Protein AF-0000000070982996 (afdb_homodimer)

Nearest PDB structures (foldseek):
  8acs-assembly2_B  TM=5.763E-01  e=3.035E-21  Janthinobacterium svalbardensis
  8acs-assembly1_C  TM=5.783E-01  e=3.415E-21  Janthinobacterium svalbardensis
  8acs-assembly2_D  TM=6.004E-01  e=2.691E-20  Janthinobacterium svalbardensis
  8odw-assembly1_A  TM=5.016E-01  e=1.392E-16  Gynuella sunshinyii
  4rg4-assembly1_A  TM=4.349E-01  e=8.166E-16  Rhodococcus sp. HI-31

Radius of gyration: 31.21 Å; Cα contacts (8 Å, |Δi|>4): 1354; chains: 2; bounding box: 58×88×67 Å

Secondary structure (DSSP, 8-state):
----PEEEE--SHHHHHHHHHHHHTT--EEEEESSSSTTHIIIIIS-TT-B-SS-GGGSPPTT-PPPTTS-SS-BHHHHHHHHHHHHHHHT---EE--EEEE---S--EE-----TTGGG--SEEEEGGG---GGGGTT-EEEEE--SHHHHHHHHHHHHTT-EEEEE--S---EE-HHHHHHHHHHHTTS-HHHHHHHHHHHHHHHH--GGGGT----SS-HHHHHHHH-PPPEE-SSHHHHHHHTSEEEE--EEEEETTEEEETTS-EEE-SEEEE---EE-SHHHHS-TTSTT-SB-STTEEESS-SS-HHHHHHHHHHHHHHHHHHH-/----PEEEE--SHHHHHHHHHHHHTT--EEEEESSSSTTHIIIIIS-TT-B-SS-GGGSPPTT-PPPTTS-SS-BHHHHHHHHHHHHHHHT---EE--EEEE---S--EE-----TTGGG--SEEEEGGG---GGGGTT-EEEEE--SHHHHHHHHHHHHTT-EEEEE--S---EE-HHHHHHHHHHHTTS-HHHHHHHHHHHHHHHH---GGGT----SS-HHHHHHHH-PPPEE-SSHHHHHHHTSEEEE--EEEEETTEEEETTS-EEE-SEEEE---EE-SHHHHS-TT-TT-SB-STTEEESS-SS-HHHHHHHHHHHHHHHHHHH-

InterPro domains:
  IPR000960 Flavin monooxygenase FMO [PIRSF000332] (5-286)
  IPR020946 Flavin monooxygenase-like [PF00743] (5-92)
  IPR020946 Flavin monooxygenase-like [PF00743] (101-285)
  IPR036188 FAD/NAD(P)-binding domain superfamily [G3DSA:3.50.50.60] (1-96)
  IPR036188 FAD/NAD(P)-binding domain superfamily [G3DSA:3.50.50.60] (97-331)
  IPR036188 FAD/NAD(P)-binding domain superfamily [SSF51905] (5-175)
  IPR036188 FAD/NAD(P)-binding domain superfamily [SSF51905] (137-326)
  IPR050982 Auxin biosynthesis and cation transport [PTHR43539] (98-330)

Solvent-accessible surface area (backbone atoms only — not comparable to full-atom values): 34920 Å² total; per-residue (Å²): 122,84,79,56,38,34,38,32,36,22,39,30,70,27,22,49,24,28,51,43,39,22,48,72,68,70,44,56,66,46,40,35,20,68,48,94,51,65,35,44,60,66,75,67,29,48,39,66,83,42,51,47,77,50,52,45,88,53,56,36,48,68,98,50,78,73,65,83,86,53,56,59,55,32,39,44,70,58,49,54,50,51,50,53,51,49,35,60,74,61,64,63,73,68,43,54,26,53,35,39,33,44,13,67,61,54,78,76,37,81,34,77,81,91,54,55,42,54,87,51,41,75,52,53,73,44,47,46,53,74,42,51,63,24,70,85,37,49,74,29,34,34,36,32,39,27,68,43,53,66,20,46,49,49,45,39,42,25,36,75,41,49,17,50,26,34,35,26,42,80,68,58,50,45,63,36,42,52,64,53,51,54,50,42,58,60,43,50,77,79,42,57,64,69,59,45,24,51,49,52,51,52,51,31,40,68,75,66,45,80,45,55,85,61,69,42,44,66,53,91,66,37,47,61,56,36,26,74,76,69,63,42,72,50,28,64,51,84,59,40,62,61,34,40,73,74,53,58,31,38,63,40,56,45,75,58,37,32,56,42,46,35,38,31,29,68,86,69,51,69,48,71,41,48,30,38,36,35,29,56,57,48,45,60,61,51,75,61,69,51,60,80,79,40,45,94,37,42,66,59,69,88,44,33,30,35,22,40,69,57,74,49,56,50,40,36,7,24,51,26,12,48,51,49,34,53,51,52,58,71,73,103,122,84,78,56,38,32,40,32,36,23,39,31,71,26,23,48,25,29,51,42,39,22,50,72,68,70,44,55,68,47,40,36,20,67,50,94,51,66,36,45,59,66,74,66,29,47,38,66,83,42,52,46,76,50,51,46,87,53,57,36,48,68,98,48,78,72,64,84,85,53,56,58,52,33,39,44,70,59,49,52,51,51,51,53,50,50,35,60,72,61,65,62,70,69,43,52,24,51,36,39,34,44,12,68,60,54,76,75,37,82,36,77,80,91,54,55,42,55,86,50,40,75,50,54,72,42,48,46,52,75,41,53,64,24,69,87,37,49,75,30,33,36,37,30,39,28,70,42,53,66,20,45,50,50,45,39,42,23,36,75,41,48,16,49,26,31,35,26,41,80,67,61,50,43,64,36,40,52,65,53,50,54,49,42,58,60,44,50,77,78,42,57,64,70,58,45,23,51,48,51,52,51,50,32,41,69,74,66,45,78,46,57,87,62,69,42,44,67,54,92,67,36,48,61,55,36,27,73,75,70,63,42,70,51,28,64,52,86,58,41,62,60,34,39,75,72,54,57,32,38,63,39,55,45,75,59,37,32,55,42,46,34,39,33,30,67,87,68,52,70,48,71,41,48,30,39,36,35,28,56,58,49,46,59,61,52,75,62,69,50,59,80,84,43,42,93,43,42,67,59,69,86,44,33,29,36,21,39,71,58,73,49,55,51,40,38,8,25,50,28,11,47,51,49,35,52,52,52,59,72,73,104

pLDDT: mean 92.18, std 9.57, range [34.56, 98.88]

Foldseek 3Di:
DPLDAAEAEAQELVSLLVLLVCLVVVRHYAYEHQAPDGNCCLVPPDDQADWAPAFQVVVDGPPDGQDPPADRIHGSVSVVVVSVVSCVVSVPDHDHDQADEAAPDFFDADDDDDFAAPVQADAAEEELVPDDALLVQAQFAEEEEDDAQSRLVRQVRVLVNHYQAEYEDADAAAEAAPVLVVVLVVVVVPDPPQVSQVVSRVVSCVVLNDCVVLPHHHDPDGQVCCCQVPVGHGHHDPCSSVCSVVNSYHYAYDWRHDHYQWTAGPVGDIDGGNYYYYHPGGHGPCPVPVDPVPLVHQDDPRNYGYAPNNSPPPVRNVVSVVVSVVVVVVVD/DPLDAAEAEAQELVSLLVLLVCLVVVRHYAYEHQAPDGNCCLVPPDDQADWAPAFQVVVDGPPDGQDPPADRIHGSVSVVVVSVVSCVVSVPDHDHDQADEAAPDFFDADDDDDFAAPVQADAAEEELVPDDALLVQAQFAEEEEDDAQSRLVRQVRVLVNHYQAEYEDADAAAEAAPVLVVVLVVVVVPDPPQVSQVVSRVVSCVVLNDCVVLPHHHDPDGQVCCCQVPVGHGHHDPCSSVCSVVNSYHYAYDWRHDHYQWTAGPVGDIDGGNYYYYHPGGHGPCPVPVPPPCLCHQDDPRNYGYAPNNSPPPVRNVVSVVVSVVVVVVVD

Organism: Chenopodium quinoa (NCBI:txid63459)

Sequence (664 aa):
MADSTVIVVGAGPSGLATAACLTHHSIPYILLEREDCFASLWKKKAYDRLHLHLPKEYCELPHMNMPSNYPKYVPKKDFLQYLDNYVDHFGIKPLYKRYLVVASGETCDPYCPEIEGLSSFQGKVVHSTQYKSGKEYEDKSVLVIGAGNSGIEIGLDLANYGAKTSIVVRSPVHILSKGMVSMGLVLLKHLPLKWVDNLLVLVSKIVYGDVTKYGLTRPQEGPFYLKVAFGKYPIIDQGSLQKIKSGEIQILPAIRSIRGNDVLFKDGRSYAFDSIIFATGFKRATNQWLKQSFPNNWKGKNGLYCAGLARRGLYGAAMDAENISNDIKKRNMADSTVIVVGAGPSGLATAACLTHHSIPYILLEREDCFASLWKKKAYDRLHLHLPKEYCELPHMNMPSNYPKYVPKKDFLQYLDNYVDHFGIKPLYKRYLVVASGETCDPYCPEIEGLSSFQGKVVHSTQYKSGKEYEDKSVLVIGAGNSGIEIGLDLANYGAKTSIVVRSPVHILSKGMVSMGLVLLKHLPLKWVDNLLVLVSKIVYGDVTKYGLTRPQEGPFYLKVAFGKYPIIDQGSLQKIKSGEIQILPAIRSIRGNDVLFKDGRSYAFDSIIFATGFKRATNQWLKQSFPNNWKGKNGLYCAGLARRGLYGAAMDAENISNDIKKRN

Structure (mmCIF, N/CA/C/O backbone):
data_AF-0000000070982996-model_v1
#
loop_
_entity.id
_entity.type
_entity.pdbx_description
1 polymer 'Flavin-containing monooxygenase'
#
loop_
_atom_site.group_PDB
_atom_site.id
_atom_site.type_symbol
_atom_site.label_atom_id
_atom_site.label_alt_id
_atom_site.label_comp_id
_atom_site.label_asym_id
_atom_site.label_entity_id
_atom_site.label_seq_id
_atom_site.pdbx_PDB_ins_code
_atom_site.Cartn_x
_atom_site.Cartn_y
_atom_site.Cartn_z
_atom_site.occupancy
_atom_site.B_iso_or_equiv
_atom_site.auth_seq_id
_atom_site.auth_comp_id
_atom_site.auth_asym_id
_atom_site.auth_atom_id
_atom_site.pdbx_PDB_model_num
ATOM 1 N N . MET A 1 1 ? -28.234 4.598 7.719 1 34.72 1 MET A N 1
ATOM 2 C CA . MET A 1 1 ? -27.047 3.758 7.867 1 34.72 1 MET A CA 1
ATOM 3 C C . MET A 1 1 ? -26.031 4.066 6.777 1 34.72 1 MET A C 1
ATOM 5 O O . MET A 1 1 ? -26.359 4.07 5.59 1 34.72 1 MET A O 1
ATOM 9 N N . ALA A 1 2 ? -25.109 4.871 7.004 1 43.62 2 ALA A N 1
ATOM 10 C CA . ALA A 1 2 ? -24.219 5.379 5.957 1 43.62 2 ALA A CA 1
ATOM 11 C C . ALA A 1 2 ? -23.75 4.25 5.047 1 43.62 2 ALA A C 1
ATOM 13 O O . ALA A 1 2 ? -23.312 3.197 5.527 1 43.62 2 ALA A O 1
ATOM 14 N N . ASP A 1 3 ? -24.375 3.926 3.938 1 56.66 3 ASP A N 1
ATOM 15 C CA . ASP A 1 3 ? -24.266 2.863 2.943 1 56.66 3 ASP A CA 1
ATOM 16 C C . ASP A 1 3 ? -22.797 2.574 2.617 1 56.66 3 ASP A C 1
ATOM 18 O O . ASP A 1 3 ? -22.188 3.27 1.802 1 56.66 3 ASP A O 1
ATOM 22 N N . SER A 1 4 ? -22.094 1.987 3.697 1 63.62 4 SER A N 1
ATOM 23 C CA . SER A 1 4 ? -20.656 1.812 3.533 1 63.62 4 SER A CA 1
ATOM 24 C C . SER A 1 4 ? -20.344 0.761 2.473 1 63.62 4 SER A C 1
ATOM 26 O O . SER A 1 4 ? -20.859 -0.354 2.523 1 63.62 4 SER A O 1
ATOM 28 N N . THR A 1 5 ? -20.062 1.19 1.318 1 82.94 5 THR A N 1
ATOM 29 C CA . THR A 1 5 ? -19.625 0.335 0.219 1 82.94 5 THR A CA 1
ATOM 30 C C . THR A 1 5 ? -18.234 -0.229 0.488 1 82.94 5 THR A C 1
ATOM 32 O O . THR A 1 5 ? -17.359 0.475 1.002 1 82.94 5 THR A O 1
ATOM 35 N N . VAL A 1 6 ? -18.156 -1.587 0.452 1 91.56 6 VAL A N 1
ATOM 36 C CA . VAL A 1 6 ? -16.891 -2.27 0.649 1 91.56 6 VAL A CA 1
ATOM 37 C C . VAL A 1 6 ? -16.062 -2.229 -0.642 1 91.56 6 VAL A C 1
ATOM 39 O O . VAL A 1 6 ? -16.609 -2.469 -1.728 1 91.56 6 VAL A O 1
ATOM 42 N N . ILE A 1 7 ? -14.852 -1.786 -0.508 1 91.31 7 ILE A N 1
ATOM 43 C CA . ILE A 1 7 ? -13.953 -1.881 -1.652 1 91.31 7 ILE A CA 1
ATOM 44 C C . ILE A 1 7 ? -13.164 -3.186 -1.58 1 91.31 7 ILE A C 1
ATOM 46 O O . ILE A 1 7 ? -12.5 -3.463 -0.576 1 91.31 7 ILE A O 1
ATOM 50 N N . VAL A 1 8 ? -13.25 -3.98 -2.6 1 94.56 8 VAL A N 1
ATOM 51 C CA . VAL A 1 8 ? -12.484 -5.219 -2.719 1 94.56 8 VAL A CA 1
ATOM 52 C C . VAL A 1 8 ? -11.461 -5.086 -3.844 1 94.56 8 VAL A C 1
ATOM 54 O O . VAL A 1 8 ? -11.812 -4.742 -4.977 1 94.56 8 VAL A O 1
ATOM 57 N N . VAL A 1 9 ? -10.188 -5.352 -3.502 1 91.38 9 VAL A N 1
ATOM 58 C CA . VAL A 1 9 ? -9.133 -5.195 -4.496 1 91.38 9 VAL A CA 1
ATOM 59 C C . VAL A 1 9 ? -8.617 -6.566 -4.918 1 91.38 9 VAL A C 1
ATOM 61 O O . VAL A 1 9 ? -8.008 -7.281 -4.117 1 91.38 9 VAL A O 1
ATOM 64 N N . GLY A 1 10 ? -8.789 -6.871 -6.199 1 93.44 10 GLY A N 1
ATOM 65 C CA . GLY A 1 10 ? -8.391 -8.156 -6.754 1 93.44 10 GLY A CA 1
ATOM 66 C C . GLY A 1 10 ? -9.562 -9.062 -7.059 1 93.44 10 GLY A C 1
ATOM 67 O O . GLY A 1 10 ? -10.352 -9.383 -6.168 1 93.44 10 GLY A O 1
ATOM 68 N N . ALA A 1 11 ? -9.617 -9.484 -8.312 1 96.62 11 ALA A N 1
ATOM 69 C CA . ALA A 1 11 ? -10.734 -10.336 -8.719 1 96.62 11 ALA A CA 1
ATOM 70 C C . ALA A 1 11 ? -10.258 -11.758 -9.016 1 96.62 11 ALA A C 1
ATOM 72 O O . ALA A 1 11 ? -10.711 -12.383 -9.977 1 96.62 11 ALA A O 1
ATOM 73 N N . GLY A 1 12 ? -9.281 -12.172 -8.234 1 96.44 12 GLY A N 1
ATOM 74 C CA . GLY A 1 12 ? -9.008 -13.602 -8.172 1 96.44 12 GLY A CA 1
ATOM 75 C C . GLY A 1 12 ? -10.016 -14.367 -7.336 1 96.44 12 GLY A C 1
ATOM 76 O O . GLY A 1 12 ? -11.023 -13.805 -6.906 1 96.44 12 GLY A O 1
ATOM 77 N N . PRO A 1 13 ? -9.727 -15.625 -7.102 1 96.94 13 PRO A N 1
ATOM 78 C CA . PRO A 1 13 ? -10.672 -16.422 -6.316 1 96.94 13 PRO A CA 1
ATOM 79 C C . PRO A 1 13 ? -10.984 -15.805 -4.957 1 96.94 13 PRO A C 1
ATOM 81 O O . PRO A 1 13 ? -12.133 -15.844 -4.512 1 96.94 13 PRO A O 1
ATOM 84 N N . SER A 1 14 ? -9.992 -15.227 -4.289 1 96.19 14 SER A N 1
ATOM 85 C CA . SER A 1 14 ? -10.219 -14.617 -2.982 1 96.19 14 SER A CA 1
ATOM 86 C C . SER A 1 14 ? -11.18 -13.438 -3.08 1 96.19 14 SER A C 1
ATOM 88 O O . SER A 1 14 ? -12.07 -13.281 -2.242 1 96.19 14 SER A O 1
ATOM 90 N N . GLY A 1 15 ? -10.953 -12.609 -4.059 1 97.75 15 GLY A N 1
ATOM 91 C CA . GLY A 1 15 ? -11.844 -11.484 -4.273 1 97.75 15 GLY A CA 1
ATOM 92 C C . GLY A 1 15 ? -13.242 -11.898 -4.668 1 97.75 15 GLY A C 1
ATOM 93 O O . GLY A 1 15 ? -14.227 -11.32 -4.191 1 97.75 15 GLY A O 1
ATOM 94 N N . LEU A 1 16 ? -13.352 -12.883 -5.555 1 98.38 16 LEU A N 1
ATOM 95 C CA . LEU A 1 16 ? -14.648 -13.406 -5.961 1 98.38 16 LEU A CA 1
ATOM 96 C C . LEU A 1 16 ? -15.406 -13.969 -4.766 1 98.38 16 LEU A C 1
ATOM 98 O O . LEU A 1 16 ? -16.609 -13.711 -4.602 1 98.38 16 LEU A O 1
ATOM 102 N N . ALA A 1 17 ? -14.688 -14.727 -3.977 1 98.31 17 ALA A N 1
ATOM 103 C CA . ALA A 1 17 ? -15.289 -15.289 -2.77 1 98.31 17 ALA A CA 1
ATOM 104 C C . ALA A 1 17 ? -15.812 -14.188 -1.853 1 98.31 17 ALA A C 1
ATOM 106 O O . ALA A 1 17 ? -16.922 -14.273 -1.335 1 98.31 17 ALA A O 1
ATOM 107 N N . THR A 1 18 ? -15.016 -13.172 -1.635 1 98.06 18 THR A N 1
ATOM 108 C CA . THR A 1 18 ? -15.414 -12.055 -0.782 1 98.06 18 THR A CA 1
ATOM 109 C C . THR A 1 18 ? -16.656 -11.367 -1.336 1 98.06 18 THR A C 1
ATOM 111 O O . THR A 1 18 ? -17.609 -11.102 -0.596 1 98.06 18 THR A O 1
ATOM 114 N N . ALA A 1 19 ? -16.656 -11.102 -2.617 1 97.69 19 ALA A N 1
ATOM 115 C CA . ALA A 1 19 ? -17.797 -10.477 -3.279 1 97.69 19 ALA A CA 1
ATOM 116 C C . ALA A 1 19 ? -19.062 -11.289 -3.076 1 97.69 19 ALA A C 1
ATOM 118 O O . ALA A 1 19 ? -20.125 -10.734 -2.762 1 97.69 19 ALA A O 1
ATOM 119 N N . ALA A 1 20 ? -18.969 -12.586 -3.262 1 98.31 20 ALA A N 1
ATOM 120 C CA . ALA A 1 20 ? -20.125 -13.461 -3.105 1 98.31 20 ALA A CA 1
ATOM 121 C C . ALA A 1 20 ? -20.656 -13.414 -1.677 1 98.31 20 ALA A C 1
ATOM 123 O O . ALA A 1 20 ? -21.875 -13.352 -1.464 1 98.31 20 ALA A O 1
ATOM 124 N N . CYS A 1 21 ? -19.734 -13.477 -0.75 1 97.81 21 CYS A N 1
ATOM 125 C CA . CYS A 1 21 ? -20.156 -13.438 0.649 1 97.81 21 CYS A CA 1
ATOM 126 C C . CYS A 1 21 ? -20.828 -12.109 0.985 1 97.81 21 CYS A C 1
ATOM 128 O O . CYS A 1 21 ? -21.812 -12.078 1.722 1 97.81 21 CYS A O 1
ATOM 130 N N . LEU A 1 22 ? -20.297 -11.016 0.509 1 96 22 LEU A N 1
ATOM 131 C CA . LEU A 1 22 ? -20.922 -9.711 0.709 1 96 22 LEU A CA 1
ATOM 132 C C . LEU A 1 22 ? -22.297 -9.664 0.068 1 96 22 LEU A C 1
ATOM 134 O O . LEU A 1 22 ? -23.25 -9.133 0.656 1 96 22 LEU A O 1
ATOM 138 N N . THR A 1 23 ? -22.391 -10.227 -1.154 1 95.69 23 THR A N 1
ATOM 139 C CA . THR A 1 23 ? -23.672 -10.312 -1.845 1 95.69 23 THR A CA 1
ATOM 140 C C . THR A 1 23 ? -24.688 -11.094 -1.01 1 95.69 23 THR A C 1
ATOM 142 O O . THR A 1 23 ? -25.844 -10.695 -0.899 1 95.69 23 THR A O 1
ATOM 145 N N . HIS A 1 24 ? -24.219 -12.156 -0.501 1 94.12 24 HIS A N 1
ATOM 146 C CA . HIS A 1 24 ? -25.062 -12.984 0.344 1 94.12 24 HIS A CA 1
ATOM 147 C C . HIS A 1 24 ? -25.656 -12.18 1.497 1 94.12 24 HIS A C 1
ATOM 149 O O . HIS A 1 24 ? -26.781 -12.422 1.909 1 94.12 24 HIS A O 1
ATOM 155 N N . HIS A 1 25 ? -24.953 -11.227 2.014 1 93.94 25 HIS A N 1
ATOM 156 C CA . HIS A 1 25 ? -25.406 -10.383 3.123 1 93.94 25 HIS A CA 1
ATOM 157 C C . HIS A 1 25 ? -26.031 -9.086 2.619 1 93.94 25 HIS A C 1
ATOM 159 O O . HIS A 1 25 ? -26.344 -8.195 3.41 1 93.94 25 HIS A O 1
ATOM 165 N N . SER A 1 26 ? -26.172 -8.883 1.334 1 93.44 26 SER A N 1
ATOM 166 C CA . SER A 1 26 ? -26.719 -7.684 0.712 1 93.44 26 SER A CA 1
ATOM 167 C C . SER A 1 26 ? -25.891 -6.449 1.066 1 93.44 26 SER A C 1
ATOM 169 O O . SER A 1 26 ? -26.438 -5.379 1.328 1 93.44 26 SER A O 1
ATOM 171 N N . ILE A 1 27 ? -24.625 -6.648 1.24 1 92.12 27 ILE A N 1
ATOM 172 C CA . ILE A 1 27 ? -23.703 -5.543 1.486 1 92.12 27 ILE A CA 1
ATOM 173 C C . ILE A 1 27 ? -23.125 -5.051 0.162 1 92.12 27 ILE A C 1
ATOM 175 O O . ILE A 1 27 ? -22.516 -5.824 -0.577 1 92.12 27 ILE A O 1
ATOM 179 N N . PRO A 1 28 ? -23.391 -3.814 -0.166 1 91.12 28 PRO A N 1
ATOM 180 C CA . PRO A 1 28 ? -22.859 -3.293 -1.425 1 91.12 28 PRO A CA 1
ATOM 181 C C . PRO A 1 28 ? -21.328 -3.26 -1.448 1 91.12 28 PRO A C 1
ATOM 183 O O . PRO A 1 28 ? -20.688 -3 -0.421 1 91.12 28 PRO A O 1
ATOM 186 N N . TYR A 1 29 ? -20.75 -3.559 -2.668 1 92.69 29 TYR A N 1
ATOM 187 C CA . TYR A 1 29 ? -19.312 -3.559 -2.805 1 92.69 29 TYR A CA 1
ATOM 188 C C . TYR A 1 29 ? -18.891 -3.121 -4.203 1 92.69 29 TYR A C 1
ATOM 190 O O . TYR A 1 29 ? -19.703 -3.102 -5.125 1 92.69 29 TYR A O 1
ATOM 198 N N . ILE A 1 30 ? -17.625 -2.652 -4.285 1 90.81 30 ILE A N 1
ATOM 199 C CA . ILE A 1 30 ? -16.938 -2.426 -5.547 1 90.81 30 ILE A CA 1
ATOM 200 C C . ILE A 1 30 ? -15.734 -3.359 -5.648 1 90.81 30 ILE A C 1
ATOM 202 O O . ILE A 1 30 ? -14.906 -3.416 -4.734 1 90.81 30 ILE A O 1
ATOM 206 N N . LEU A 1 31 ? -15.727 -4.184 -6.68 1 94.25 31 LEU A N 1
ATOM 207 C CA . LEU A 1 31 ? -14.617 -5.109 -6.914 1 94.25 31 LEU A CA 1
ATOM 208 C C . LEU A 1 31 ? -13.695 -4.586 -8.016 1 94.25 31 LEU A C 1
ATOM 210 O O . LEU A 1 31 ? -14.125 -4.43 -9.164 1 94.25 31 LEU A O 1
ATOM 214 N N . LEU A 1 32 ? -12.469 -4.281 -7.609 1 91 32 LEU A N 1
ATOM 215 C CA . LEU A 1 32 ? -11.5 -3.703 -8.531 1 91 32 LEU A CA 1
ATOM 216 C C . LEU A 1 32 ? -10.5 -4.758 -9 1 91 32 LEU A C 1
ATOM 218 O O . LEU A 1 32 ? -10.039 -5.574 -8.203 1 91 32 LEU A O 1
ATOM 222 N N . GLU A 1 33 ? -10.234 -4.805 -10.305 1 92.12 33 GLU A N 1
ATOM 223 C CA . GLU A 1 33 ? -9.266 -5.715 -10.906 1 92.12 33 GLU A CA 1
ATOM 224 C C . GLU A 1 33 ? -8.375 -4.988 -11.906 1 92.12 33 GLU A C 1
ATOM 226 O O . GLU A 1 33 ? -8.867 -4.262 -12.773 1 92.12 33 GLU A O 1
ATOM 231 N N . ARG A 1 34 ? -7.129 -5.188 -11.711 1 86.75 34 ARG A N 1
ATOM 232 C CA . ARG A 1 34 ? -6.176 -4.488 -12.57 1 86.75 34 ARG A CA 1
ATOM 233 C C . ARG A 1 34 ? -6.156 -5.098 -13.969 1 86.75 34 ARG A C 1
ATOM 235 O O . ARG A 1 34 ? -5.941 -4.391 -14.961 1 86.75 34 ARG A O 1
ATOM 242 N N . GLU A 1 35 ? -6.336 -6.414 -14.047 1 88.62 35 GLU A N 1
ATOM 243 C CA . GLU A 1 35 ? -6.332 -7.098 -15.336 1 88.62 35 GLU A CA 1
ATOM 244 C C . GLU A 1 35 ? -7.664 -6.918 -16.062 1 88.62 35 GLU A C 1
ATOM 246 O O . GLU A 1 35 ? -8.586 -6.297 -15.523 1 88.62 35 GLU A O 1
ATOM 251 N N . ASP A 1 36 ? -7.77 -7.406 -17.344 1 90.06 36 ASP A N 1
ATOM 252 C CA . ASP A 1 36 ? -8.961 -7.211 -18.156 1 90.06 36 ASP A CA 1
ATOM 253 C C . ASP A 1 36 ? -9.961 -8.344 -17.953 1 90.06 36 ASP A C 1
ATOM 255 O O . ASP A 1 36 ? -10.984 -8.414 -18.641 1 90.06 36 ASP A O 1
ATOM 259 N N . CYS A 1 37 ? -9.648 -9.219 -17.016 1 94.06 37 CYS A N 1
ATOM 260 C CA . CYS A 1 37 ? -10.555 -10.305 -16.672 1 94.06 37 CYS A CA 1
ATOM 261 C C . CYS A 1 37 ? -10.328 -10.766 -15.234 1 94.06 37 CYS A C 1
ATOM 263 O O . CYS A 1 37 ? -9.281 -10.484 -14.648 1 94.06 37 CYS A O 1
ATOM 265 N N . PHE A 1 38 ? -11.391 -11.344 -14.648 1 96.25 38 PHE A N 1
ATOM 266 C CA . PHE A 1 38 ? -11.195 -11.969 -13.344 1 96.25 38 PHE A CA 1
ATOM 267 C C . PHE A 1 38 ? -10.406 -13.266 -13.477 1 96.25 38 PHE A C 1
ATOM 269 O O . PHE A 1 38 ? -10.328 -13.844 -14.562 1 96.25 38 PHE A O 1
ATOM 276 N N . ALA A 1 39 ? -9.766 -13.68 -12.352 1 96.5 39 ALA A N 1
ATOM 277 C CA . ALA A 1 39 ? -8.977 -14.906 -12.273 1 96.5 39 ALA A CA 1
ATOM 278 C C . ALA A 1 39 ? -7.949 -14.969 -13.398 1 96.5 39 ALA A C 1
ATOM 280 O O . ALA A 1 39 ? -7.789 -16 -14.047 1 96.5 39 ALA A O 1
ATOM 281 N N . SER A 1 40 ? -7.316 -13.867 -13.602 1 93.31 40 SER A N 1
ATOM 282 C CA . SER A 1 40 ? -6.402 -13.711 -14.727 1 93.31 40 SER A CA 1
ATOM 283 C C . SER A 1 40 ? -5.238 -14.695 -14.633 1 93.31 40 SER A C 1
ATOM 285 O O . SER A 1 40 ? -4.75 -15.188 -15.648 1 93.31 40 SER A O 1
ATOM 287 N N . LEU A 1 41 ? -4.809 -15.047 -13.453 1 92.06 41 LEU A N 1
ATOM 288 C CA . LEU A 1 41 ? -3.711 -15.992 -13.289 1 92.06 41 LEU A CA 1
ATOM 289 C C . LEU A 1 41 ? -4.078 -17.359 -13.867 1 92.06 41 LEU A C 1
ATOM 291 O O . LEU A 1 41 ? -3.268 -17.984 -14.555 1 92.06 41 LEU A O 1
ATOM 295 N N . TRP A 1 42 ? -5.238 -17.75 -13.625 1 94.31 42 TRP A N 1
ATOM 296 C CA . TRP A 1 42 ? -5.719 -19.047 -14.102 1 94.31 42 TRP A CA 1
ATOM 297 C C . TRP A 1 42 ? -5.984 -19 -15.602 1 94.31 42 TRP A C 1
ATOM 299 O O . TRP A 1 42 ? -5.664 -19.953 -16.328 1 94.31 42 TRP A O 1
ATOM 309 N N . LYS A 1 43 ? -6.531 -17.891 -16.016 1 95.31 43 LYS A N 1
ATOM 310 C CA . LYS A 1 43 ? -6.965 -17.781 -17.406 1 95.31 43 LYS A CA 1
ATOM 311 C C . LYS A 1 43 ? -5.777 -17.562 -18.328 1 95.31 43 LYS A C 1
ATOM 313 O O . LYS A 1 43 ? -5.73 -18.109 -19.438 1 95.31 43 LYS A O 1
ATOM 318 N N . LYS A 1 44 ? -4.789 -16.781 -17.844 1 93.44 44 LYS A N 1
ATOM 319 C CA . LYS A 1 44 ? -3.779 -16.297 -18.781 1 93.44 44 LYS A CA 1
ATOM 320 C C . LYS A 1 44 ? -2.41 -16.906 -18.469 1 93.44 44 LYS A C 1
ATOM 322 O O . LYS A 1 44 ? -1.574 -17.047 -19.359 1 93.44 44 LYS A O 1
ATOM 327 N N . LYS A 1 45 ? -2.189 -17.297 -17.25 1 93.12 45 LYS A N 1
ATOM 328 C CA . LYS A 1 45 ? -0.806 -17.562 -16.875 1 93.12 45 LYS A CA 1
ATOM 329 C C . LYS A 1 45 ? -0.614 -19.031 -16.5 1 93.12 45 LYS A C 1
ATOM 331 O O . LYS A 1 45 ? 0.518 -19.5 -16.359 1 93.12 45 LYS A O 1
ATOM 336 N N . ALA A 1 46 ? -1.665 -19.766 -16.375 1 94.06 46 ALA A N 1
ATOM 337 C CA . ALA A 1 46 ? -1.563 -21.172 -16 1 94.06 46 ALA A CA 1
ATOM 338 C C . ALA A 1 46 ? -1.353 -22.062 -17.219 1 94.06 46 ALA A C 1
ATOM 340 O O . ALA A 1 46 ? -1.9 -21.781 -18.297 1 94.06 46 ALA A O 1
ATOM 341 N N . TYR A 1 47 ? -0.534 -23.094 -17.062 1 95.75 47 TYR A N 1
ATOM 342 C CA . TYR A 1 47 ? -0.333 -24.062 -18.125 1 95.75 47 TYR A CA 1
ATOM 343 C C . TYR A 1 47 ? -1.524 -25 -18.234 1 95.75 47 TYR A C 1
ATOM 345 O O . TYR A 1 47 ? -2.273 -25.188 -17.281 1 95.75 47 TYR A O 1
ATOM 353 N N . ASP A 1 48 ? -1.655 -25.672 -19.344 1 95.69 48 ASP A N 1
ATOM 354 C CA . ASP A 1 48 ? -2.879 -26.375 -19.719 1 95.69 48 ASP A CA 1
ATOM 355 C C . ASP A 1 48 ? -3.107 -27.594 -18.828 1 95.69 48 ASP A C 1
ATOM 357 O O . ASP A 1 48 ? -4.242 -27.891 -18.469 1 95.69 48 ASP A O 1
ATOM 361 N N . ARG A 1 49 ? -2.111 -28.25 -18.453 1 94.25 49 ARG A N 1
ATOM 362 C CA . ARG A 1 49 ? -2.26 -29.516 -17.75 1 94.25 49 ARG A CA 1
ATOM 363 C C . ARG A 1 49 ? -2.539 -29.297 -16.266 1 94.25 49 ARG A C 1
ATOM 365 O O . ARG A 1 49 ? -2.713 -30.25 -15.516 1 94.25 49 ARG A O 1
ATOM 372 N N . LEU A 1 50 ? -2.557 -28.078 -15.883 1 94.5 50 LEU A N 1
ATOM 373 C CA . LEU A 1 50 ? -2.693 -27.781 -14.461 1 94.5 50 LEU A CA 1
ATOM 374 C C . LEU A 1 50 ? -3.982 -28.375 -13.898 1 94.5 50 LEU A C 1
ATOM 376 O O . LEU A 1 50 ? -5.031 -28.297 -14.547 1 94.5 50 LEU A O 1
ATOM 380 N N . HIS A 1 51 ? -3.855 -29.016 -12.742 1 93.88 51 HIS A N 1
ATOM 381 C CA . HIS A 1 51 ? -4.953 -29.5 -11.914 1 93.88 51 HIS A CA 1
ATOM 382 C C . HIS A 1 51 ? -4.867 -28.953 -10.5 1 93.88 51 HIS A C 1
ATOM 384 O O . HIS A 1 51 ? -3.777 -28.641 -10.016 1 93.88 51 HIS A O 1
ATOM 390 N N . LEU A 1 52 ? -6.035 -28.812 -9.914 1 93.31 52 LEU A N 1
ATOM 391 C CA . LEU A 1 52 ? -6 -28.594 -8.469 1 93.31 52 LEU A CA 1
ATOM 392 C C . LEU A 1 52 ? -5.387 -29.797 -7.758 1 93.31 52 LEU A C 1
AT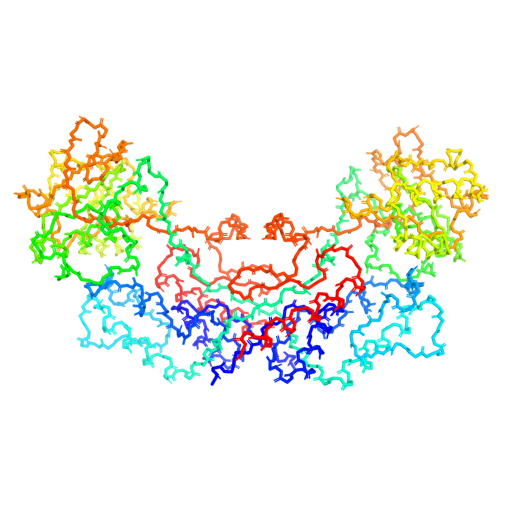OM 394 O O . LEU A 1 52 ? -5.68 -30.938 -8.102 1 93.31 52 LEU A O 1
ATOM 398 N N . HIS A 1 53 ? -4.566 -29.516 -6.785 1 90.62 53 HIS A N 1
ATOM 399 C CA . HIS A 1 53 ? -3.812 -30.578 -6.129 1 90.62 53 HIS A CA 1
ATOM 400 C C . HIS A 1 53 ? -4.555 -31.109 -4.906 1 90.62 53 HIS A C 1
ATOM 402 O O . HIS A 1 53 ? -4.152 -32.094 -4.316 1 90.62 53 HIS A O 1
ATOM 408 N N . LEU A 1 54 ? -5.598 -30.484 -4.578 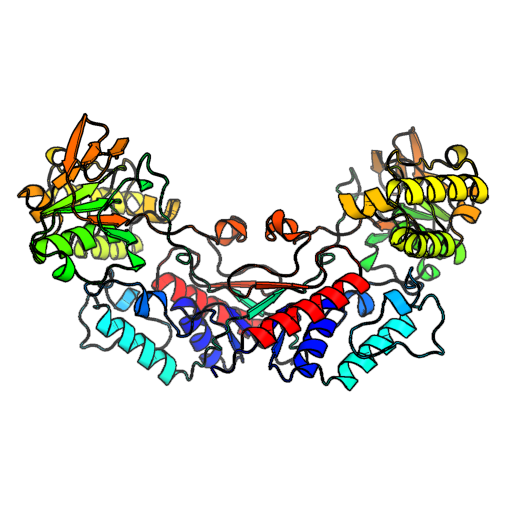1 91.38 54 LEU A N 1
ATOM 409 C CA . LEU A 1 54 ? -6.434 -30.922 -3.465 1 91.38 54 LEU A CA 1
ATOM 410 C C . LEU A 1 54 ? -7.816 -31.344 -3.955 1 91.38 54 LEU A C 1
ATOM 412 O O . LEU A 1 54 ? -8.266 -30.875 -5.008 1 91.38 54 LEU A O 1
ATOM 416 N N . PRO A 1 55 ? -8.375 -32.219 -3.166 1 93.25 55 PRO A N 1
ATOM 417 C CA . PRO A 1 55 ? -9.75 -32.594 -3.527 1 93.25 55 PRO A CA 1
ATOM 418 C C . PRO A 1 55 ? -10.672 -31.359 -3.637 1 93.25 55 PRO A C 1
ATOM 420 O O . PRO A 1 55 ? -10.508 -30.391 -2.895 1 93.25 55 PRO A O 1
ATOM 423 N N . LYS A 1 56 ? -11.625 -31.484 -4.637 1 94.81 56 LYS A N 1
ATOM 424 C CA . LYS A 1 56 ? -12.453 -30.328 -5.008 1 94.81 56 LYS A CA 1
ATOM 425 C C . LYS A 1 56 ? -13.172 -29.766 -3.791 1 94.81 56 LYS A C 1
ATOM 427 O O . LYS A 1 56 ? -13.43 -28.547 -3.729 1 94.81 56 LYS A O 1
ATOM 432 N N . GLU A 1 57 ? -13.484 -30.578 -2.701 1 92.19 57 GLU A N 1
ATOM 433 C CA . GLU A 1 57 ? -14.195 -30.109 -1.516 1 92.19 57 GLU A CA 1
ATOM 434 C C . GLU A 1 57 ? -13.383 -29.062 -0.759 1 92.19 57 GLU A C 1
ATOM 436 O O . GLU A 1 57 ? -13.945 -28.234 -0.047 1 92.19 57 GLU A O 1
ATOM 441 N N . TYR A 1 58 ? -12.07 -29.078 -0.95 1 91.38 58 TYR A N 1
ATOM 442 C CA . TYR A 1 58 ? -11.195 -28.141 -0.263 1 91.38 58 TYR A CA 1
ATOM 443 C C . TYR A 1 58 ? -10.922 -26.922 -1.129 1 91.38 58 TYR A C 1
ATOM 445 O O . TYR A 1 58 ? -10.211 -26 -0.712 1 91.38 58 TYR A O 1
ATOM 453 N N . CYS A 1 59 ? -11.453 -26.906 -2.354 1 95.56 59 CYS A N 1
ATOM 454 C CA . CYS A 1 59 ? -11.117 -25.859 -3.307 1 95.56 59 CYS A CA 1
ATOM 455 C C . CYS A 1 59 ? -12.352 -25.062 -3.711 1 95.56 59 CYS A C 1
ATOM 457 O O . CYS A 1 59 ? -12.297 -24.234 -4.613 1 95.56 59 CYS A O 1
ATOM 459 N N . GLU A 1 60 ? -13.445 -25.328 -3.041 1 96.94 60 GLU A N 1
ATOM 460 C CA . GLU A 1 60 ? -14.703 -24.656 -3.354 1 96.94 60 GLU A CA 1
ATOM 461 C C . GLU A 1 60 ? -14.75 -23.266 -2.734 1 96.94 60 GLU A C 1
ATOM 463 O O . GLU A 1 60 ? -14.242 -23.047 -1.633 1 96.94 60 GLU A O 1
ATOM 468 N N . LEU A 1 61 ? -15.375 -22.344 -3.465 1 97.69 61 LEU A N 1
ATOM 469 C CA . LEU A 1 61 ? -15.664 -21.016 -2.93 1 97.69 61 LEU A CA 1
ATOM 470 C C . LEU A 1 61 ? -16.984 -21.016 -2.158 1 97.69 61 LEU A C 1
ATOM 472 O O . LEU A 1 61 ? -17.781 -21.922 -2.297 1 97.69 61 LEU A O 1
ATOM 476 N N . PRO A 1 62 ? -17.203 -19.984 -1.333 1 97.69 62 PRO A N 1
ATOM 477 C CA . PRO A 1 62 ? -18.359 -19.984 -0.442 1 97.69 62 PRO A CA 1
ATOM 478 C C . PRO A 1 62 ? -19.688 -19.984 -1.201 1 97.69 62 PRO A C 1
ATOM 480 O O . PRO A 1 62 ? -19.797 -19.328 -2.242 1 97.69 62 PRO A O 1
ATOM 483 N N . HIS A 1 63 ? -20.656 -20.781 -0.73 1 97.38 63 HIS A N 1
ATOM 484 C CA . HIS A 1 63 ? -22.078 -20.719 -1.066 1 97.38 63 HIS A CA 1
ATOM 485 C C . HIS A 1 63 ? -22.344 -21.359 -2.426 1 97.38 63 HIS A C 1
ATOM 487 O O . HIS A 1 63 ? -23.438 -21.203 -2.982 1 97.38 63 HIS A O 1
ATOM 493 N N . MET A 1 64 ? -21.406 -22.016 -3.004 1 97.38 64 MET A N 1
ATOM 494 C CA . MET A 1 64 ? -21.625 -22.766 -4.242 1 97.38 64 MET A CA 1
ATOM 495 C C . MET A 1 64 ? -20.641 -23.922 -4.363 1 97.38 64 MET A C 1
ATOM 497 O O . MET A 1 64 ? -19.438 -23.703 -4.516 1 97.38 64 MET A O 1
ATOM 501 N N . ASN A 1 65 ? -21.094 -25.062 -4.406 1 97.06 65 ASN A N 1
ATOM 502 C CA . ASN A 1 65 ? -20.266 -26.25 -4.559 1 97.06 65 ASN A CA 1
ATOM 503 C C . ASN A 1 65 ? -19.859 -26.469 -6.016 1 97.06 65 ASN A C 1
ATOM 505 O O . ASN A 1 65 ? -20.547 -26.016 -6.926 1 97.06 65 ASN A O 1
ATOM 509 N N . MET A 1 66 ? -18.797 -27.141 -6.133 1 97.19 66 MET A N 1
ATOM 510 C CA . MET A 1 66 ? -18.453 -27.609 -7.477 1 97.19 66 MET A CA 1
ATOM 511 C C . MET A 1 66 ? -19.391 -28.734 -7.914 1 97.19 66 MET A C 1
ATOM 513 O O . MET A 1 66 ? -19.844 -29.516 -7.086 1 97.19 66 MET A O 1
ATOM 517 N N . PRO A 1 67 ? -19.594 -28.844 -9.203 1 96.81 67 PRO A N 1
ATOM 518 C CA . PRO A 1 67 ? -20.469 -29.906 -9.711 1 96.81 67 PRO A CA 1
ATOM 519 C C . PRO A 1 67 ? -19.984 -31.312 -9.336 1 96.81 67 PRO A C 1
ATOM 521 O O . PRO A 1 67 ? -18.781 -31.547 -9.297 1 96.81 67 PRO A O 1
ATOM 524 N N . SER A 1 68 ? -20.906 -32.219 -9.164 1 95.19 68 SER A N 1
ATOM 525 C CA . SER A 1 68 ? -20.594 -33.594 -8.742 1 95.19 68 SER A CA 1
ATOM 526 C C . SER A 1 68 ? -19.859 -34.344 -9.828 1 95.19 68 SER A C 1
ATOM 528 O O . SER A 1 68 ? -19.078 -35.281 -9.539 1 95.19 68 SER A O 1
ATOM 530 N N . ASN A 1 69 ? -20.031 -33.969 -11.039 1 96.56 69 ASN A N 1
ATOM 531 C CA . ASN A 1 69 ? -19.422 -34.688 -12.148 1 96.56 69 ASN A CA 1
ATOM 532 C C . ASN A 1 69 ? -17.969 -34.312 -12.359 1 96.56 69 ASN A C 1
ATOM 534 O O . ASN A 1 69 ? -17.266 -34.906 -13.172 1 96.56 69 ASN A O 1
ATOM 538 N N . TYR A 1 70 ? -17.531 -33.219 -11.656 1 97.31 70 TYR A N 1
ATOM 539 C CA . TYR A 1 70 ? -16.125 -32.906 -11.711 1 97.31 70 TYR A CA 1
ATOM 540 C C . TYR A 1 70 ? -15.281 -34 -11.07 1 97.31 70 TYR A C 1
ATOM 542 O O . TYR A 1 70 ? -15.711 -34.625 -10.102 1 97.31 70 TYR A O 1
ATOM 550 N N . PRO A 1 71 ? -14.094 -34.25 -11.594 1 96.44 71 PRO A N 1
ATOM 551 C CA . PRO A 1 71 ? -13.188 -35.188 -10.922 1 96.44 71 PRO A CA 1
ATOM 552 C C . PRO A 1 71 ? -12.719 -34.688 -9.555 1 96.44 71 PRO A C 1
ATOM 554 O O . PRO A 1 71 ? -12.891 -33.5 -9.242 1 96.44 71 PRO A O 1
ATOM 557 N N . LYS A 1 72 ? -12.227 -35.656 -8.758 1 94.44 72 LYS A N 1
ATOM 558 C CA . LYS A 1 72 ? -11.75 -35.344 -7.418 1 94.44 72 LYS A CA 1
ATOM 559 C C . LYS A 1 72 ? -10.719 -34.219 -7.453 1 94.44 72 LYS A C 1
ATOM 561 O O . LYS A 1 72 ? -10.789 -33.281 -6.66 1 94.44 72 LYS A O 1
ATOM 566 N N . TYR A 1 73 ? -9.781 -34.375 -8.367 1 95.38 73 TYR A N 1
ATOM 567 C CA . TYR A 1 73 ? -8.781 -33.312 -8.625 1 95.38 73 TYR A CA 1
ATOM 568 C C . TYR A 1 73 ? -9.094 -32.594 -9.922 1 95.38 73 TYR A C 1
ATOM 570 O O . TYR A 1 73 ? -8.859 -33.125 -11.016 1 95.38 73 TYR A O 1
ATOM 578 N N . VAL A 1 74 ? -9.539 -31.359 -9.812 1 97 74 VAL A N 1
ATOM 579 C CA . VAL A 1 74 ? -10.234 -30.625 -10.867 1 97 74 VAL A CA 1
ATOM 580 C C . VAL A 1 74 ? -9.219 -30.047 -11.844 1 97 74 VAL A C 1
ATOM 582 O O . VAL A 1 74 ? -8.289 -29.344 -11.445 1 97 74 VAL A O 1
ATOM 585 N N . PRO A 1 75 ? -9.383 -30.359 -13.102 1 97.06 75 PRO A N 1
ATOM 586 C CA . PRO A 1 75 ? -8.516 -29.734 -14.094 1 97.06 75 PRO A CA 1
ATOM 587 C C . PRO A 1 75 ? -8.773 -28.234 -14.234 1 97.06 75 PRO A C 1
ATOM 589 O O . PRO A 1 75 ? -9.875 -27.766 -13.945 1 97.06 75 PRO A O 1
ATOM 592 N N . LYS A 1 76 ? -7.785 -27.562 -14.734 1 96.56 76 LYS A N 1
ATOM 593 C CA . LYS A 1 76 ? -7.844 -26.125 -14.922 1 96.56 76 LYS A CA 1
ATOM 594 C C . LYS A 1 76 ? -9.102 -25.719 -15.688 1 96.56 76 LYS A C 1
ATOM 596 O O . LYS A 1 76 ? -9.797 -24.781 -15.289 1 96.56 76 LYS A O 1
ATOM 601 N N . LYS A 1 77 ? -9.352 -26.422 -16.75 1 97 77 LYS A N 1
ATOM 602 C CA . LYS A 1 77 ? -10.492 -26.094 -17.594 1 97 77 LYS A CA 1
ATOM 603 C C . LYS A 1 77 ? -11.797 -26.109 -16.797 1 97 77 LYS A C 1
ATOM 605 O O . LYS A 1 77 ? -12.602 -25.172 -16.906 1 97 77 LYS A O 1
ATOM 610 N N . ASP A 1 78 ? -11.992 -27.141 -16.031 1 98.12 78 ASP A N 1
ATOM 611 C CA . ASP A 1 78 ? -13.195 -27.266 -15.219 1 98.12 78 ASP A CA 1
ATOM 612 C C . ASP A 1 78 ? -13.234 -26.219 -14.117 1 98.12 78 ASP A C 1
ATOM 614 O O . ASP A 1 78 ? -14.297 -25.656 -13.812 1 98.12 78 ASP A O 1
ATOM 618 N N . PHE A 1 79 ? -12.172 -25.922 -13.555 1 98.06 79 PHE A N 1
ATOM 619 C CA . PHE A 1 79 ? -12.102 -24.906 -12.508 1 98.06 79 PHE A CA 1
ATOM 620 C C . PHE A 1 79 ? -12.477 -23.547 -13.055 1 98.06 79 PHE A C 1
ATOM 622 O O . PHE A 1 79 ? -13.219 -22.797 -12.414 1 98.06 79 PHE A O 1
ATOM 629 N N . LEU A 1 80 ? -11.945 -23.219 -14.195 1 98.25 80 LEU A N 1
ATOM 630 C CA . LEU A 1 80 ? -12.281 -21.953 -14.844 1 98.25 80 LEU A CA 1
ATOM 631 C C . LEU A 1 80 ? -13.781 -21.859 -15.125 1 98.25 80 LEU A C 1
ATOM 633 O O . LEU A 1 80 ? -14.391 -20.812 -14.922 1 98.25 80 LEU A O 1
ATOM 637 N N . GLN A 1 81 ? -14.359 -22.953 -15.562 1 98.31 81 GLN A N 1
ATOM 638 C CA . GLN A 1 81 ? -15.805 -22.984 -15.773 1 98.31 81 GLN A CA 1
ATOM 639 C C . GLN A 1 81 ? -16.547 -22.781 -14.461 1 98.31 81 GLN A C 1
ATOM 641 O O . GLN A 1 81 ? -17.562 -22.062 -14.422 1 98.31 81 GLN A O 1
ATOM 646 N N . TYR A 1 82 ? -16.125 -23.406 -13.445 1 98.31 82 TYR A N 1
ATOM 647 C CA . TYR A 1 82 ? -16.688 -23.219 -12.117 1 98.31 82 TYR A CA 1
ATOM 648 C C . TYR A 1 82 ? -16.656 -21.75 -11.711 1 98.31 82 TYR A C 1
ATOM 650 O O . TYR A 1 82 ? -17.656 -21.219 -11.219 1 98.31 82 TYR A O 1
ATOM 658 N N . LEU A 1 83 ? -15.539 -21.094 -11.914 1 98.44 83 LEU A N 1
ATOM 659 C CA . LEU A 1 83 ? -15.406 -19.688 -11.57 1 98.44 83 LEU A CA 1
ATOM 660 C C . LEU A 1 83 ? -16.328 -18.812 -12.414 1 98.44 83 LEU A C 1
ATOM 662 O O . LEU A 1 83 ? -16.922 -17.859 -11.914 1 98.44 83 LEU A O 1
ATOM 666 N N . ASP A 1 84 ? -16.438 -19.125 -13.711 1 98.5 84 ASP A N 1
ATOM 667 C CA . ASP A 1 84 ? -17.375 -18.422 -14.578 1 98.5 84 ASP A CA 1
ATOM 668 C C . ASP A 1 84 ? -18.812 -18.531 -14.047 1 98.5 84 ASP A C 1
ATOM 670 O O . ASP A 1 84 ? -19.531 -17.547 -13.961 1 98.5 84 ASP A O 1
ATOM 674 N N . ASN A 1 85 ? -19.203 -19.75 -13.742 1 98.5 85 ASN A N 1
ATOM 675 C CA . ASN A 1 85 ? -20.531 -19.984 -13.188 1 98.5 85 ASN A CA 1
ATOM 676 C C . ASN A 1 85 ? -20.734 -19.234 -11.867 1 98.5 85 ASN A C 1
ATOM 678 O O . ASN A 1 85 ? -21.812 -18.734 -11.594 1 98.5 85 ASN A O 1
ATOM 682 N N . TYR A 1 86 ? -19.703 -19.266 -11.07 1 98.38 86 TYR A N 1
ATOM 683 C CA . TYR A 1 86 ? -19.734 -18.594 -9.773 1 98.38 86 TYR A CA 1
ATOM 684 C C . TYR A 1 86 ? -20 -17.109 -9.93 1 98.38 86 TYR A C 1
ATOM 686 O O . TYR A 1 86 ? -20.875 -16.547 -9.25 1 98.38 86 TYR A O 1
ATOM 694 N N . VAL A 1 87 ? -19.297 -16.438 -10.805 1 98.38 87 VAL A N 1
ATOM 695 C CA . VAL A 1 87 ? -19.438 -15.008 -11.086 1 98.38 87 VAL A CA 1
ATOM 696 C C . VAL A 1 87 ? -20.844 -14.711 -11.594 1 98.38 87 VAL A C 1
ATOM 698 O O . VAL A 1 87 ? -21.484 -13.742 -11.164 1 98.38 87 VAL A O 1
ATOM 701 N N . ASP A 1 88 ? -21.344 -15.547 -12.461 1 98.12 88 ASP A N 1
ATOM 702 C CA . ASP A 1 88 ? -22.688 -15.391 -13.008 1 98.12 88 ASP A CA 1
ATOM 703 C C . ASP A 1 88 ? -23.75 -15.57 -11.922 1 98.12 88 ASP A C 1
ATOM 705 O O . ASP A 1 88 ? -24.688 -14.773 -11.82 1 98.12 88 ASP A O 1
ATOM 709 N N . HIS A 1 89 ? -23.609 -16.562 -11.18 1 97.94 89 HIS A N 1
ATOM 710 C CA . HIS A 1 89 ? -24.578 -16.906 -10.156 1 97.94 89 HIS A CA 1
ATOM 711 C C . HIS A 1 89 ? -24.766 -15.781 -9.156 1 97.94 89 HIS A C 1
ATOM 713 O O . HIS A 1 89 ? -25.891 -15.477 -8.758 1 97.94 89 HIS A O 1
ATOM 719 N N . PHE A 1 90 ? -23.688 -15.148 -8.742 1 98 90 PHE A N 1
ATOM 720 C CA . PHE A 1 90 ? -23.75 -14.133 -7.703 1 98 90 PHE A CA 1
ATOM 721 C C . PHE A 1 90 ? -23.781 -12.734 -8.312 1 98 90 PHE A C 1
ATOM 723 O O . PHE A 1 90 ? -23.797 -11.734 -7.586 1 98 90 PHE A O 1
ATOM 730 N N . GLY A 1 91 ? -23.766 -12.641 -9.609 1 97.62 91 GLY A N 1
ATOM 731 C CA . GLY A 1 91 ? -23.828 -11.359 -10.281 1 97.62 91 GLY A CA 1
ATOM 732 C C . GLY A 1 91 ? -22.641 -10.469 -10.008 1 97.62 91 GLY A C 1
ATOM 733 O O . GLY A 1 91 ? -22.781 -9.266 -9.789 1 97.62 91 GLY A O 1
ATOM 734 N N . ILE A 1 92 ? -21.469 -11.078 -9.945 1 97.81 92 ILE A N 1
ATOM 735 C CA . ILE A 1 92 ? -20.25 -10.328 -9.633 1 97.81 92 ILE A CA 1
ATOM 736 C C . ILE A 1 92 ? -19.797 -9.57 -10.875 1 97.81 92 ILE A C 1
ATOM 738 O O . ILE A 1 92 ? -19.656 -10.148 -11.953 1 97.81 92 ILE A O 1
ATOM 742 N N . LYS A 1 93 ? -19.562 -8.273 -10.695 1 95 93 LYS A N 1
ATOM 743 C CA . LYS A 1 93 ? -19.125 -7.422 -11.797 1 95 93 LYS A CA 1
ATOM 744 C C . LYS A 1 93 ? -17.859 -6.652 -11.414 1 95 93 LYS A C 1
ATOM 746 O O . LYS A 1 93 ? -17.938 -5.504 -10.977 1 95 93 LYS A O 1
ATOM 751 N N . PRO A 1 94 ? -16.719 -7.332 -11.664 1 94.06 94 PRO A N 1
ATOM 752 C CA . PRO A 1 94 ? -15.469 -6.602 -11.391 1 94.06 94 PRO A CA 1
ATOM 753 C C . PRO A 1 94 ? -15.305 -5.367 -12.273 1 94.06 94 PRO A C 1
ATOM 755 O O . PRO A 1 94 ? -15.711 -5.379 -13.438 1 94.06 94 PRO A O 1
ATOM 758 N N . LEU A 1 95 ? -14.797 -4.316 -11.727 1 89.31 95 LEU A N 1
ATOM 759 C CA . LEU A 1 95 ? -14.32 -3.182 -12.516 1 89.31 95 LEU A CA 1
ATOM 760 C C . LEU A 1 95 ? -12.875 -3.383 -12.938 1 89.31 95 LEU A C 1
ATOM 762 O O . LEU A 1 95 ? -11.977 -3.445 -12.094 1 89.31 95 LEU A O 1
ATOM 766 N N . TYR A 1 96 ? -12.734 -3.613 -14.227 1 88 96 TYR A N 1
ATOM 767 C CA . TYR A 1 96 ? -11.406 -3.84 -14.773 1 88 96 TYR A CA 1
ATOM 768 C C . TYR A 1 96 ? -10.703 -2.518 -15.078 1 88 96 TYR A C 1
ATOM 770 O O . TYR A 1 96 ? -11.109 -1.791 -15.984 1 88 96 TYR A O 1
ATOM 778 N N . LYS A 1 97 ? -9.844 -2.186 -14.062 1 74.12 97 LYS A N 1
ATOM 779 C CA . LYS A 1 97 ? -9.258 -0.854 -14.18 1 74.12 97 LYS A CA 1
ATOM 780 C C . LYS A 1 97 ? -7.742 -0.934 -14.352 1 74.12 97 LYS A C 1
ATOM 782 O O . LYS A 1 97 ? -7.078 -1.742 -13.695 1 74.12 97 LYS A O 1
ATOM 787 N N . ARG A 1 98 ? -7.387 0.059 -15.203 1 77.75 98 ARG A N 1
ATOM 788 C CA . ARG A 1 98 ? -5.973 0.013 -15.555 1 77.75 98 ARG A CA 1
ATOM 789 C C . ARG A 1 98 ? -5.203 1.137 -14.867 1 77.75 98 ARG A C 1
ATOM 791 O O . ARG A 1 98 ? -3.986 1.04 -14.688 1 77.75 98 ARG A O 1
ATOM 798 N N . TYR A 1 99 ? -6 2.205 -14.383 1 88.44 99 TYR A N 1
ATOM 799 C CA . TYR A 1 99 ? -5.293 3.373 -13.867 1 88.44 99 TYR A CA 1
ATOM 800 C C . TYR A 1 99 ? -5.621 3.604 -12.398 1 88.44 99 TYR A C 1
ATOM 802 O O . TYR A 1 99 ? -6.785 3.539 -12 1 88.44 99 TYR A O 1
ATOM 810 N N . LEU A 1 100 ? -4.633 3.803 -11.633 1 88.75 100 LEU A N 1
ATOM 811 C CA . LEU A 1 100 ? -4.734 4.113 -10.211 1 88.75 100 LEU A CA 1
ATOM 812 C C . LEU A 1 100 ? -3.99 5.406 -9.883 1 88.75 100 LEU A C 1
ATOM 814 O O . LEU A 1 100 ? -2.801 5.535 -10.18 1 88.75 100 LEU A O 1
ATOM 818 N N . VAL A 1 101 ? -4.672 6.352 -9.344 1 92.38 101 VAL A N 1
ATOM 819 C CA . VAL A 1 101 ? -4.062 7.586 -8.859 1 92.38 101 VAL A CA 1
ATOM 820 C C . VAL A 1 101 ? -4.055 7.602 -7.336 1 92.38 101 VAL A C 1
ATOM 822 O O . VAL A 1 101 ? -5.109 7.609 -6.699 1 92.38 101 VAL A O 1
ATOM 825 N N . VAL A 1 102 ? -2.92 7.586 -6.781 1 90.12 102 VAL A N 1
ATOM 826 C CA . VAL A 1 102 ? -2.775 7.684 -5.332 1 90.12 102 VAL A CA 1
ATOM 827 C C . VAL A 1 102 ? -2.688 9.156 -4.918 1 90.12 102 VAL A C 1
ATOM 829 O O . VAL A 1 102 ? -1.714 9.836 -5.242 1 90.12 102 VAL A O 1
ATOM 832 N N . ALA A 1 103 ? -3.662 9.609 -4.262 1 92.88 103 ALA A N 1
ATOM 833 C CA . ALA A 1 103 ? -3.752 10.969 -3.746 1 92.88 103 ALA A CA 1
ATOM 834 C C . ALA A 1 103 ? -4.07 10.977 -2.254 1 92.88 103 ALA A C 1
ATOM 836 O O . ALA A 1 103 ? -4.906 11.758 -1.793 1 92.88 103 ALA A O 1
ATOM 837 N N . SER A 1 104 ? -3.449 10.117 -1.5 1 88.12 104 SER A N 1
ATOM 838 C CA . SER A 1 104 ? -3.773 9.859 -0.101 1 88.12 104 SER A CA 1
ATOM 839 C C . SER A 1 104 ? -3.184 10.938 0.808 1 88.12 104 SER A C 1
ATOM 841 O O . SER A 1 104 ? -3.553 11.031 1.98 1 88.12 104 SER A O 1
ATOM 843 N N . GLY A 1 105 ? -2.33 11.719 0.277 1 85.94 105 GLY A N 1
ATOM 844 C CA . GLY A 1 105 ? -1.64 12.688 1.113 1 85.94 105 GLY A CA 1
ATOM 845 C C . GLY A 1 105 ? -0.581 12.062 2.002 1 85.94 105 GLY A C 1
ATOM 846 O O . GLY A 1 105 ? -0.469 10.836 2.074 1 85.94 105 GLY A O 1
ATOM 847 N N . GLU A 1 106 ? 0.22 12.914 2.643 1 77.5 106 GLU A N 1
ATOM 848 C CA . GLU A 1 106 ? 1.312 12.445 3.49 1 77.5 106 GLU A CA 1
ATOM 849 C C . GLU A 1 106 ? 1.013 12.695 4.965 1 77.5 106 GLU A C 1
ATOM 851 O O . GLU A 1 106 ? 1.772 12.273 5.84 1 77.5 106 GLU A O 1
ATOM 856 N N . THR A 1 107 ? -0.067 13.352 5.281 1 75.81 107 THR A N 1
ATOM 857 C CA . THR A 1 107 ? -0.394 13.773 6.641 1 75.81 107 THR A CA 1
ATOM 858 C C . THR A 1 107 ? -1.561 12.961 7.191 1 75.81 107 THR A C 1
ATOM 860 O O . THR A 1 107 ? -2.59 13.523 7.574 1 75.81 107 THR A O 1
ATOM 863 N N . CYS A 1 108 ? -1.311 11.656 7.367 1 72.31 108 CYS A N 1
ATOM 864 C CA . CYS A 1 108 ? -2.459 10.82 7.695 1 72.31 108 CYS A CA 1
ATOM 865 C C . CYS A 1 108 ? -2.414 10.375 9.148 1 72.31 108 CYS A C 1
ATOM 867 O O . CYS A 1 108 ? -3.455 10.25 9.797 1 72.31 108 CYS A O 1
ATOM 869 N N . ASP A 1 109 ? -1.273 10.188 9.742 1 79.38 109 ASP A N 1
ATOM 870 C CA . ASP A 1 109 ? -1.179 9.648 11.094 1 79.38 109 ASP A CA 1
ATOM 871 C C . ASP A 1 109 ? -0.397 10.594 12.008 1 79.38 109 ASP A C 1
ATOM 873 O O . ASP A 1 109 ? 0.815 10.758 11.852 1 79.38 109 ASP A O 1
ATOM 877 N N . PRO A 1 110 ? -1.194 11.133 13.008 1 90.19 110 PRO A N 1
ATOM 878 C CA . PRO A 1 110 ? -0.472 12.008 13.938 1 90.19 110 PRO A CA 1
ATOM 879 C C . PRO A 1 110 ? 0.712 11.312 14.602 1 90.19 110 PRO A C 1
ATOM 881 O O . PRO A 1 110 ? 0.642 10.109 14.898 1 90.19 110 PRO A O 1
ATOM 884 N N . TYR A 1 111 ? 1.734 12.07 14.797 1 91.25 111 TYR A N 1
ATOM 885 C CA . TYR A 1 111 ? 2.936 11.531 15.43 1 91.25 111 TYR A CA 1
ATOM 886 C C . TYR A 1 111 ? 3.146 12.141 16.812 1 91.25 111 TYR A C 1
ATOM 888 O O . TYR A 1 111 ? 3.23 13.359 16.953 1 91.25 111 TYR A O 1
ATOM 896 N N . CYS A 1 112 ? 3.152 11.312 17.859 1 93.12 112 CYS A N 1
ATOM 897 C CA . CYS A 1 112 ? 3.529 11.711 19.203 1 93.12 112 CYS A CA 1
ATOM 898 C C . CYS A 1 112 ? 4.762 10.945 19.672 1 93.12 112 CYS A C 1
ATOM 900 O O . CYS A 1 112 ? 4.715 9.719 19.844 1 93.12 112 CYS A O 1
ATOM 902 N N . PRO A 1 113 ? 5.824 11.609 19.891 1 93.31 113 PRO A N 1
ATOM 903 C CA . PRO A 1 113 ? 7.023 10.906 20.344 1 93.31 113 PRO A CA 1
ATOM 904 C C . PRO A 1 113 ? 6.867 10.336 21.75 1 93.31 113 PRO A C 1
ATOM 906 O O . PRO A 1 113 ? 6.039 10.812 22.531 1 93.31 113 PRO A O 1
ATOM 909 N N . GLU A 1 114 ? 7.703 9.336 21.984 1 93.94 114 GLU A N 1
ATOM 910 C CA . GLU A 1 114 ? 7.77 8.805 23.344 1 93.94 114 GLU A CA 1
ATOM 911 C C . GLU A 1 114 ? 8.555 9.742 24.25 1 93.94 114 GLU A C 1
ATOM 913 O O . GLU A 1 114 ? 9.656 10.172 23.906 1 93.94 114 GLU A O 1
ATOM 918 N N . ILE A 1 115 ? 7.973 10.141 25.312 1 95.75 115 ILE A N 1
ATOM 919 C CA . ILE A 1 115 ? 8.609 10.992 26.312 1 95.75 115 ILE A CA 1
ATOM 920 C C . ILE A 1 115 ? 8.586 10.297 27.672 1 95.75 115 ILE A C 1
ATOM 922 O O . ILE A 1 115 ? 7.531 9.836 28.125 1 95.75 115 ILE A O 1
ATOM 926 N N . GLU A 1 116 ? 9.703 10.266 28.297 1 96.88 116 GLU A N 1
ATOM 927 C CA . GLU A 1 116 ? 9.812 9.625 29.609 1 96.88 116 GLU A CA 1
ATOM 928 C C . GLU A 1 116 ? 8.875 10.289 30.609 1 96.88 116 GLU A C 1
ATOM 930 O O . GLU A 1 116 ? 8.938 11.5 30.828 1 96.88 116 GLU A O 1
ATOM 935 N N . GLY A 1 117 ? 7.98 9.469 31.141 1 97.69 117 GLY A N 1
ATOM 936 C CA . GLY A 1 117 ? 7.129 9.938 32.219 1 97.69 117 GLY A CA 1
ATOM 937 C C . GLY A 1 117 ? 5.855 10.602 31.734 1 97.69 117 GLY A C 1
ATOM 938 O O . GLY A 1 117 ? 5.059 11.094 32.531 1 97.69 117 GLY A O 1
ATOM 939 N N . LEU A 1 118 ? 5.602 10.672 30.469 1 97.5 118 LEU A N 1
ATOM 940 C CA . LEU A 1 118 ? 4.426 11.328 29.922 1 97.5 118 LEU A CA 1
ATOM 941 C C . LEU A 1 118 ? 3.146 10.75 30.516 1 97.5 118 LEU A C 1
ATOM 943 O O . LEU A 1 118 ? 2.178 11.477 30.75 1 97.5 118 LEU A O 1
ATOM 947 N N . SER A 1 119 ? 3.145 9.469 30.812 1 96.31 119 SER A N 1
ATOM 948 C CA . SER A 1 119 ? 1.968 8.781 31.344 1 96.31 119 SER A CA 1
ATOM 949 C C . SER A 1 119 ? 1.595 9.305 32.719 1 96.31 119 SER A C 1
ATOM 951 O O . SER A 1 119 ? 0.459 9.133 33.156 1 96.31 119 SER A O 1
ATOM 953 N N . SER A 1 120 ? 2.545 9.906 33.438 1 97.25 120 SER A N 1
ATOM 954 C CA . SER A 1 120 ? 2.295 10.414 34.781 1 97.25 120 SER A CA 1
ATOM 955 C C . SER A 1 120 ? 1.655 11.797 34.75 1 97.25 120 SER A C 1
ATOM 957 O O . SER A 1 120 ? 1.15 12.289 35.75 1 97.25 120 SER A O 1
ATOM 959 N N . PHE A 1 121 ? 1.649 12.484 33.562 1 97.88 121 PHE A N 1
ATOM 960 C CA . PHE A 1 121 ? 1.118 13.836 33.438 1 97.88 121 PHE A CA 1
ATOM 961 C C . PHE A 1 121 ? -0.372 13.859 33.781 1 97.88 121 PHE A C 1
ATOM 963 O O . PHE A 1 121 ? -1.137 13.047 33.25 1 97.88 121 PHE A O 1
ATOM 970 N N . GLN A 1 122 ? -0.82 14.781 34.531 1 97.06 122 GLN A N 1
ATOM 971 C CA . GLN A 1 122 ? -2.191 14.781 35.031 1 97.06 122 GLN A CA 1
ATOM 972 C C . GLN A 1 122 ? -3.074 15.719 34.219 1 97.06 122 GLN A C 1
ATOM 974 O O . GLN A 1 122 ? -4.305 15.648 34.281 1 97.06 122 GLN A O 1
ATOM 979 N N . GLY A 1 123 ? -2.494 16.641 33.469 1 97.25 123 GLY A N 1
ATOM 980 C CA . GLY A 1 123 ? -3.256 17.594 32.688 1 97.25 123 GLY A CA 1
ATOM 981 C C . GLY A 1 123 ? -3.676 17.062 31.312 1 97.25 123 GLY A C 1
ATOM 982 O O . GLY A 1 123 ? -3.59 15.852 31.062 1 97.25 123 GLY A O 1
ATOM 983 N N . LYS A 1 124 ? -4.168 17.938 30.516 1 97.38 124 LYS A N 1
ATOM 984 C CA . LYS A 1 124 ? -4.645 17.609 29.172 1 97.38 124 LYS A CA 1
ATOM 985 C C . LYS A 1 124 ? -3.484 17.469 28.188 1 97.38 124 LYS A C 1
ATOM 987 O O . LYS A 1 124 ? -2.602 18.328 28.141 1 97.38 124 LYS A O 1
ATOM 992 N N . VAL A 1 125 ? -3.422 16.375 27.516 1 97.94 125 VAL A N 1
ATOM 993 C CA . VAL A 1 125 ? -2.428 16.125 26.484 1 97.94 125 VAL A CA 1
ATOM 994 C C . VAL A 1 125 ? -3.125 15.867 25.141 1 97.94 125 VAL A C 1
ATOM 996 O O . VAL A 1 125 ? -3.928 14.938 25.016 1 97.94 125 VAL A O 1
ATOM 999 N N . VAL A 1 126 ? -2.867 16.703 24.125 1 97.56 126 VAL A N 1
ATOM 1000 C CA . VAL A 1 126 ? -3.516 16.531 22.828 1 97.56 126 VAL A CA 1
ATOM 1001 C C . VAL A 1 126 ? -2.504 16.75 21.703 1 97.56 126 VAL A C 1
ATOM 1003 O O . VAL A 1 126 ? -1.485 17.406 21.906 1 97.56 126 VAL A O 1
ATOM 1006 N N . HIS A 1 127 ? -2.766 16.094 20.594 1 97.56 127 HIS A N 1
ATOM 1007 C CA . HIS A 1 127 ? -2.053 16.438 19.359 1 97.56 127 HIS A CA 1
ATOM 1008 C C . HIS A 1 127 ? -2.664 17.656 18.672 1 97.56 127 HIS A C 1
ATOM 1010 O O . HIS A 1 127 ? -3.85 17.938 18.859 1 97.56 127 HIS A O 1
ATOM 1016 N N . SER A 1 128 ? -1.842 18.312 17.906 1 97.12 128 SER A N 1
ATOM 1017 C CA . SER A 1 128 ? -2.273 19.531 17.234 1 97.12 128 SER A CA 1
ATOM 1018 C C . SER A 1 128 ? -3.531 19.297 16.406 1 97.12 128 SER A C 1
ATOM 1020 O O . SER A 1 128 ? -4.324 20.219 16.203 1 97.12 128 SER A O 1
ATOM 1022 N N . THR A 1 129 ? -3.73 18.094 15.953 1 95.25 129 THR A N 1
ATOM 1023 C CA . THR A 1 129 ? -4.898 17.766 15.148 1 95.25 129 THR A CA 1
ATOM 1024 C C . THR A 1 129 ? -6.18 17.875 15.969 1 95.25 129 THR A C 1
ATOM 1026 O O . THR A 1 129 ? -7.281 17.906 15.422 1 95.25 129 THR A O 1
ATOM 1029 N N . GLN A 1 130 ? -6.082 17.953 17.297 1 96.06 130 GLN A N 1
ATOM 1030 C CA . GLN A 1 130 ? -7.234 18.062 18.188 1 96.06 130 GLN A CA 1
ATOM 1031 C C . GLN A 1 130 ? -7.379 19.469 18.75 1 96.06 130 GLN A C 1
ATOM 1033 O O . GLN A 1 130 ? -8.328 19.75 19.484 1 96.06 130 GLN A O 1
ATOM 1038 N N . TYR A 1 131 ? -6.469 20.328 18.453 1 97.62 131 TYR A N 1
ATOM 1039 C CA . TYR A 1 131 ? -6.504 21.719 18.875 1 97.62 131 TYR A CA 1
ATOM 1040 C C . TYR A 1 131 ? -7.359 22.547 17.938 1 97.62 131 TYR A C 1
ATOM 1042 O O . TYR A 1 131 ? -7.23 22.438 16.719 1 97.62 131 TYR A O 1
ATOM 1050 N N . LYS A 1 132 ? -8.164 23.453 18.516 1 97.25 132 LYS A N 1
ATOM 1051 C CA . LYS A 1 132 ? -8.992 24.312 17.672 1 97.25 132 LYS A CA 1
ATOM 1052 C C . LYS A 1 132 ? -8.711 25.781 17.922 1 97.25 132 LYS A C 1
ATOM 1054 O O . LYS A 1 132 ? -8.508 26.562 16.984 1 97.25 132 LYS A O 1
ATOM 1059 N N . SER A 1 133 ? -8.672 26.109 19.203 1 97.75 133 SER A N 1
ATOM 1060 C CA . SER A 1 133 ? -8.508 27.5 19.578 1 97.75 133 SER A CA 1
ATOM 1061 C C . SER A 1 133 ? -7.902 27.641 20.969 1 97.75 133 SER A C 1
ATOM 1063 O O . SER A 1 133 ? -8.023 26.734 21.797 1 97.75 133 SER A O 1
ATOM 1065 N N . GLY A 1 134 ? -7.234 28.766 21.141 1 98 134 GLY A N 1
ATOM 1066 C CA . GLY A 1 134 ? -6.652 29.047 22.438 1 98 134 GLY A CA 1
ATOM 1067 C C . GLY A 1 134 ? -7.688 29.391 23.5 1 98 134 GLY A C 1
ATOM 1068 O O . GLY A 1 134 ? -7.383 29.391 24.688 1 98 134 GLY A O 1
ATOM 1069 N N . LYS A 1 135 ? -8.859 29.578 23.094 1 97.44 135 LYS A N 1
ATOM 1070 C CA . LYS A 1 135 ? -9.914 30 24.016 1 97.44 135 LYS A CA 1
ATOM 1071 C C . LYS A 1 135 ? -10.062 29.016 25.172 1 97.44 135 LYS A C 1
ATOM 1073 O O . LYS A 1 135 ? -10.281 29.422 26.312 1 97.44 135 LYS A O 1
ATOM 1078 N N . GLU A 1 136 ? -9.898 27.781 24.938 1 96.5 136 GLU A N 1
ATOM 1079 C CA . GLU A 1 136 ? -10.078 26.734 25.922 1 96.5 136 GLU A CA 1
ATOM 1080 C C . GLU A 1 136 ? -8.922 26.703 26.922 1 96.5 136 GLU A C 1
ATOM 1082 O O . GLU A 1 136 ? -9.008 26.047 27.969 1 96.5 136 GLU A O 1
ATOM 1087 N N . TYR A 1 137 ? -7.91 27.5 26.688 1 98.31 137 TYR A N 1
ATOM 1088 C CA . TYR A 1 137 ? -6.695 27.406 27.484 1 98.31 137 TYR A CA 1
ATOM 1089 C C . TYR A 1 137 ? -6.414 28.719 28.188 1 98.31 137 TYR A C 1
ATOM 1091 O O . TYR A 1 137 ? -5.301 28.953 28.672 1 98.31 137 TYR A O 1
ATOM 1099 N N . GLU A 1 138 ? -7.41 29.547 28.25 1 97.94 138 GLU A N 1
ATOM 1100 C CA . GLU A 1 138 ? -7.25 30.844 28.906 1 97.94 138 GLU A CA 1
ATOM 1101 C C . GLU A 1 138 ? -6.75 30.688 30.344 1 97.94 138 GLU A C 1
ATOM 1103 O O . GLU A 1 138 ? -7.266 29.859 31.094 1 97.94 138 GLU A O 1
ATOM 1108 N N . ASP A 1 139 ? -5.66 31.406 30.656 1 97.94 139 ASP A N 1
ATOM 1109 C CA . ASP A 1 139 ? -5.055 31.484 31.984 1 97.94 139 ASP A CA 1
ATOM 1110 C C . ASP A 1 139 ? -4.445 30.141 32.406 1 97.94 139 ASP A C 1
ATOM 1112 O O . ASP A 1 139 ? -4.227 29.906 33.594 1 97.94 139 ASP A O 1
ATOM 1116 N N . LYS A 1 140 ? -4.223 29.266 31.438 1 98.38 140 LYS A N 1
ATOM 1117 C CA . LYS A 1 140 ? -3.553 28 31.703 1 98.38 140 LYS A CA 1
ATOM 1118 C C . LYS A 1 140 ? -2.1 28.031 31.234 1 98.38 140 LYS A C 1
ATOM 1120 O O . LYS A 1 140 ? -1.749 28.797 30.328 1 98.38 140 LYS A O 1
ATOM 1125 N N . SER A 1 141 ? -1.311 27.281 31.953 1 98.69 141 SER A N 1
ATOM 1126 C CA . SER A 1 141 ? 0.056 27.062 31.484 1 98.69 141 SER A CA 1
ATOM 1127 C C . SER A 1 141 ? 0.121 25.938 30.469 1 98.69 141 SER A C 1
ATOM 1129 O O . SER A 1 141 ? -0.196 24.781 30.797 1 98.69 141 SER A O 1
ATOM 1131 N N . VAL A 1 142 ? 0.489 26.281 29.234 1 98.88 142 VAL A N 1
ATOM 1132 C CA . VAL A 1 142 ? 0.424 25.297 28.156 1 98.88 142 VAL A CA 1
ATOM 1133 C C . VAL A 1 142 ? 1.809 25.109 27.547 1 98.88 142 VAL A C 1
ATOM 1135 O O . VAL A 1 142 ? 2.502 26.094 27.25 1 98.88 142 VAL A O 1
ATOM 1138 N N . LEU A 1 143 ? 2.234 23.859 27.391 1 98.88 143 LEU A N 1
ATOM 1139 C CA . LEU A 1 143 ? 3.48 23.5 26.734 1 98.88 143 LEU A CA 1
ATOM 1140 C C . LEU A 1 143 ? 3.209 22.953 25.328 1 98.88 143 LEU A C 1
ATOM 1142 O O . LEU A 1 143 ? 2.488 21.953 25.188 1 98.88 143 LEU A O 1
ATOM 1146 N N . VAL A 1 144 ? 3.682 23.609 24.328 1 98.81 144 VAL A N 1
ATOM 1147 C CA . VAL A 1 144 ? 3.621 23.125 22.953 1 98.81 144 VAL A CA 1
ATOM 1148 C C . VAL A 1 144 ? 4.934 22.438 22.594 1 98.81 144 VAL A C 1
ATOM 1150 O O . VAL A 1 144 ? 6.012 23.016 22.75 1 98.81 144 VAL A O 1
ATOM 1153 N N . ILE A 1 145 ? 4.824 21.219 22.203 1 98.44 145 ILE A N 1
ATOM 1154 C CA . ILE A 1 145 ? 6.012 20.453 21.812 1 98.44 145 ILE A CA 1
ATOM 1155 C C . ILE A 1 145 ? 6.125 20.406 20.297 1 98.44 145 ILE A C 1
ATOM 1157 O O . ILE A 1 145 ? 5.32 19.766 19.625 1 98.44 145 ILE A O 1
ATOM 1161 N N . GLY A 1 146 ? 7.164 21 19.766 1 96.25 146 GLY A N 1
ATOM 1162 C CA . GLY A 1 146 ? 7.375 21.109 18.328 1 96.25 146 GLY A CA 1
ATOM 1163 C C . GLY A 1 146 ? 7.312 22.547 17.828 1 96.25 146 GLY A C 1
ATOM 1164 O O . GLY A 1 146 ? 6.355 23.266 18.125 1 96.25 146 GLY A O 1
ATOM 1165 N N . ALA A 1 147 ? 8.328 22.859 17.047 1 94.12 147 ALA A N 1
ATOM 1166 C CA . ALA A 1 147 ? 8.422 24.234 16.578 1 94.12 147 ALA A CA 1
ATOM 1167 C C . ALA A 1 147 ? 8.406 24.312 15.055 1 94.12 147 ALA A C 1
ATOM 1169 O O . ALA A 1 147 ? 9.258 24.969 14.445 1 94.12 147 ALA A O 1
ATOM 1170 N N . GLY A 1 148 ? 7.504 23.625 14.461 1 94.12 148 GLY A N 1
ATOM 1171 C CA . GLY A 1 148 ? 7.129 23.859 13.07 1 94.12 148 GLY A CA 1
ATOM 1172 C C . GLY A 1 148 ? 6.055 24.922 12.922 1 94.12 148 GLY A C 1
ATOM 1173 O O . GLY A 1 148 ? 5.75 25.641 13.867 1 94.12 148 GLY A O 1
ATOM 1174 N N . ASN A 1 149 ? 5.555 25 11.766 1 94.5 149 ASN A N 1
ATOM 1175 C CA . ASN A 1 149 ? 4.535 26.016 11.531 1 94.5 149 ASN A CA 1
ATOM 1176 C C . ASN A 1 149 ? 3.326 25.828 12.445 1 94.5 149 ASN A C 1
ATOM 1178 O O . ASN A 1 149 ? 2.824 26.781 13.031 1 94.5 149 ASN A O 1
ATOM 1182 N N . SER A 1 150 ? 2.943 24.609 12.547 1 95.12 150 SER A N 1
ATOM 1183 C CA . SER A 1 150 ? 1.789 24.328 13.398 1 95.12 150 SER A CA 1
ATOM 1184 C C . SER A 1 150 ? 2.07 24.719 14.844 1 95.12 150 SER A C 1
ATOM 1186 O O . SER A 1 150 ? 1.248 25.375 15.492 1 95.12 150 SER A O 1
ATOM 1188 N N . GLY A 1 151 ? 3.219 24.344 15.328 1 97.19 151 GLY A N 1
ATOM 1189 C CA . GLY A 1 151 ? 3.564 24.641 16.719 1 97.19 151 GLY A CA 1
ATOM 1190 C C . GLY A 1 151 ? 3.65 26.125 17.016 1 97.19 151 GLY A C 1
ATOM 1191 O O . GLY A 1 151 ? 3.105 26.594 18.016 1 97.19 151 GLY A O 1
ATOM 1192 N N . ILE A 1 152 ? 4.305 26.812 16.172 1 96.88 152 ILE A N 1
ATOM 1193 C CA . ILE A 1 152 ? 4.5 28.25 16.344 1 96.88 152 ILE A CA 1
ATOM 1194 C C . ILE A 1 152 ? 3.156 28.969 16.25 1 96.88 152 ILE A C 1
ATOM 1196 O O . ILE A 1 152 ? 2.871 29.875 17.047 1 96.88 152 ILE A O 1
ATOM 1200 N N . GLU A 1 153 ? 2.34 28.562 15.359 1 96.62 153 GLU A N 1
ATOM 1201 C CA . GLU A 1 153 ? 1.03 29.172 15.188 1 96.62 153 GLU A CA 1
ATOM 1202 C C . GLU A 1 153 ? 0.122 28.891 16.375 1 96.62 153 GLU A C 1
ATOM 1204 O O . GLU A 1 153 ? -0.598 29.766 16.844 1 96.62 153 GLU A O 1
ATOM 1209 N N . ILE A 1 154 ? 0.152 27.672 16.766 1 98.12 154 ILE A N 1
ATOM 1210 C CA . ILE A 1 154 ? -0.635 27.312 17.938 1 98.12 154 ILE A CA 1
ATOM 1211 C C . ILE A 1 154 ? -0.143 28.078 19.156 1 98.12 154 ILE A C 1
ATOM 1213 O O . ILE A 1 154 ? -0.946 28.609 19.938 1 98.12 154 ILE A O 1
ATOM 1217 N N . GLY A 1 155 ? 1.168 28.172 19.328 1 98.5 155 GLY A N 1
ATOM 1218 C CA . GLY A 1 155 ? 1.723 28.984 20.391 1 98.5 155 GLY A CA 1
ATOM 1219 C C . GLY A 1 155 ? 1.234 30.422 20.359 1 98.5 155 GLY A C 1
ATOM 1220 O O . GLY A 1 155 ? 0.875 30.984 21.406 1 98.5 155 GLY A O 1
ATOM 1221 N N . LEU A 1 156 ? 1.239 30.984 19.219 1 98.12 156 LEU A N 1
ATOM 1222 C CA . LEU A 1 156 ? 0.761 32.344 19.062 1 98.12 156 LEU A CA 1
ATOM 1223 C C . LEU A 1 156 ? -0.707 32.469 19.453 1 98.12 156 LEU A C 1
ATOM 1225 O O . LEU A 1 156 ? -1.092 33.406 20.156 1 98.12 156 LEU A O 1
ATOM 1229 N N . ASP A 1 157 ? -1.492 31.516 18.969 1 98.38 157 ASP A N 1
ATOM 1230 C CA . ASP A 1 157 ? -2.922 31.516 19.266 1 98.38 157 ASP A CA 1
ATOM 1231 C C . ASP A 1 157 ? -3.17 31.406 20.766 1 98.38 157 ASP A C 1
ATOM 1233 O O . ASP A 1 157 ? -3.982 32.156 21.328 1 98.38 157 ASP A O 1
ATOM 1237 N N . LEU A 1 158 ? -2.459 30.547 21.391 1 98.62 158 LEU A N 1
ATOM 1238 C CA . LEU A 1 158 ? -2.559 30.344 22.844 1 98.62 158 LEU A CA 1
ATOM 1239 C C . LEU A 1 158 ? -2.238 31.641 23.578 1 98.62 158 LEU A C 1
ATOM 1241 O O . LEU A 1 158 ? -3.01 32.094 24.438 1 98.62 158 LEU A O 1
ATOM 1245 N N . ALA A 1 159 ? -1.16 32.281 23.234 1 98.5 159 ALA A N 1
ATOM 1246 C CA . ALA A 1 159 ? -0.745 33.531 23.875 1 98.5 159 ALA A CA 1
ATOM 1247 C C . ALA A 1 159 ? -1.787 34.625 23.672 1 98.5 159 ALA A C 1
ATOM 1249 O O . ALA A 1 159 ? -2.084 35.375 24.594 1 98.5 159 ALA A O 1
ATOM 1250 N N . ASN A 1 160 ? -2.293 34.656 22.5 1 98.06 160 ASN A N 1
ATOM 1251 C CA . ASN A 1 160 ? -3.287 35.688 22.188 1 98.06 160 ASN A CA 1
ATOM 1252 C C . ASN A 1 160 ? -4.539 35.531 23.047 1 98.06 160 ASN A C 1
ATOM 1254 O O . ASN A 1 160 ? -5.234 36.5 23.328 1 98.06 160 ASN A O 1
ATOM 1258 N N . TYR A 1 161 ? -4.812 34.344 23.5 1 98.06 161 TYR A N 1
ATOM 1259 C CA . TYR A 1 161 ? -6.004 34.094 24.297 1 98.06 161 TYR A CA 1
ATOM 1260 C C . TYR A 1 161 ? -5.668 34.094 25.781 1 98.06 161 TYR A C 1
ATOM 1262 O O . TYR A 1 161 ? -6.512 33.75 26.625 1 98.06 161 TYR A O 1
ATOM 1270 N N . GLY A 1 162 ? -4.41 34.344 26.125 1 97.81 162 GLY A N 1
ATOM 1271 C CA . GLY A 1 162 ? -4.07 34.594 27.516 1 97.81 162 GLY A CA 1
ATOM 1272 C C . GLY A 1 162 ? -3.42 33.406 28.203 1 97.81 162 GLY A C 1
ATOM 1273 O O . GLY A 1 162 ? -3.207 33.438 29.422 1 97.81 162 GLY A O 1
ATOM 1274 N N . ALA A 1 163 ? -3.086 32.406 27.469 1 98.56 163 ALA A N 1
ATOM 1275 C CA . ALA A 1 163 ? -2.365 31.281 28.062 1 98.56 163 ALA A CA 1
ATOM 1276 C C . ALA A 1 163 ? -0.906 31.641 28.328 1 98.56 163 ALA A C 1
ATOM 1278 O O . ALA A 1 163 ? -0.322 32.469 27.609 1 98.56 163 ALA A O 1
ATOM 1279 N N . LYS A 1 164 ? -0.383 31.125 29.438 1 98.56 164 LYS A N 1
ATOM 1280 C CA . LYS A 1 164 ? 1.066 31.141 29.625 1 98.56 164 LYS A CA 1
ATOM 1281 C C . LYS A 1 164 ? 1.735 30.078 28.75 1 98.56 164 LYS A C 1
ATOM 1283 O O . LYS A 1 164 ? 1.78 28.891 29.125 1 98.56 164 LYS A O 1
ATOM 1288 N N . THR A 1 165 ? 2.279 30.516 27.656 1 98.69 165 THR A N 1
ATOM 1289 C CA . THR A 1 165 ? 2.641 29.609 26.578 1 98.69 165 THR A CA 1
ATOM 1290 C C . THR A 1 165 ? 4.148 29.375 26.547 1 98.69 165 THR A C 1
ATOM 1292 O O . THR A 1 165 ? 4.934 30.328 26.641 1 98.69 165 THR A O 1
ATOM 1295 N N . SER A 1 166 ? 4.551 28.141 26.5 1 98.81 166 SER A N 1
ATOM 1296 C CA . SER A 1 166 ? 5.93 27.719 26.25 1 98.81 166 SER A CA 1
ATOM 1297 C C . 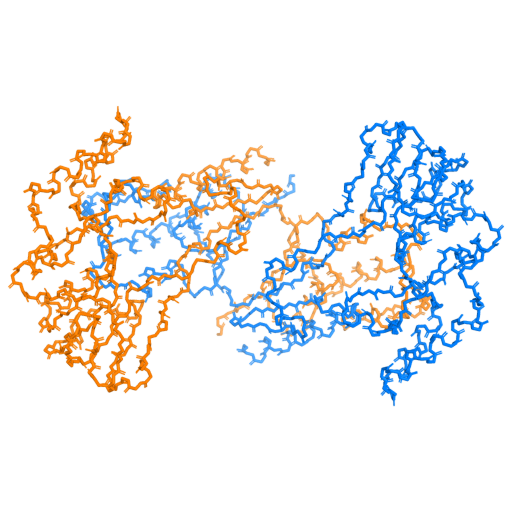SER A 1 166 ? 6.023 26.781 25.062 1 98.81 166 SER A C 1
ATOM 1299 O O . SER A 1 166 ? 5.145 25.938 24.859 1 98.81 166 SER A O 1
ATOM 1301 N N . ILE A 1 167 ? 7.062 26.906 24.25 1 98.69 167 ILE A N 1
ATOM 1302 C CA . ILE A 1 167 ? 7.273 26.062 23.078 1 98.69 167 ILE A CA 1
ATOM 1303 C C . ILE A 1 167 ? 8.633 25.375 23.172 1 98.69 167 ILE A C 1
ATOM 1305 O O . ILE A 1 167 ? 9.648 26.031 23.453 1 98.69 167 ILE A O 1
ATOM 1309 N N . VAL A 1 168 ? 8.602 24.109 22.984 1 98.19 168 VAL A N 1
ATOM 1310 C CA . VAL A 1 168 ? 9.844 23.344 22.953 1 98.19 168 VAL A CA 1
ATOM 1311 C C . VAL A 1 168 ? 10.438 23.391 21.547 1 98.19 168 VAL A C 1
ATOM 1313 O O . VAL A 1 168 ? 9.773 23.016 20.578 1 98.19 168 VAL A O 1
ATOM 1316 N N . VAL A 1 169 ? 11.586 23.828 21.406 1 95.75 169 VAL A N 1
ATOM 1317 C CA . VAL A 1 169 ? 12.32 23.859 20.156 1 95.75 169 VAL A CA 1
ATOM 1318 C C . VAL A 1 169 ? 13.57 22.984 20.266 1 95.75 169 VAL A C 1
ATOM 1320 O O . VAL A 1 169 ? 14.469 23.266 21.062 1 95.75 169 VAL A O 1
ATOM 1323 N N . ARG A 1 170 ? 13.617 21.984 19.391 1 91.62 170 ARG A N 1
ATOM 1324 C CA . ARG A 1 170 ? 14.742 21.047 19.469 1 91.62 170 ARG A CA 1
ATOM 1325 C C . ARG A 1 170 ? 15.734 21.281 18.344 1 91.62 170 ARG A C 1
ATOM 1327 O O . ARG A 1 170 ? 16.938 21.125 18.516 1 91.62 170 ARG A O 1
ATOM 1334 N N . SER A 1 171 ? 15.203 21.688 17.172 1 92.62 171 SER A N 1
ATOM 1335 C CA . SER A 1 171 ? 16.047 21.781 15.984 1 92.62 171 SER A CA 1
ATOM 1336 C C . SER A 1 171 ? 16.062 23.203 15.438 1 92.62 171 SER A C 1
ATOM 1338 O O . SER A 1 171 ? 15.125 23.969 15.656 1 92.62 171 SER A O 1
ATOM 1340 N N . PRO A 1 172 ? 17.203 23.5 14.766 1 94.5 172 PRO A N 1
ATOM 1341 C CA . PRO A 1 172 ? 17.25 24.828 14.141 1 94.5 172 PRO A CA 1
ATOM 1342 C C . PRO A 1 172 ? 16.125 25.047 13.133 1 94.5 172 PRO A C 1
ATOM 1344 O O . PRO A 1 172 ? 15.695 24.094 12.469 1 94.5 172 PRO A O 1
ATOM 1347 N N . VAL A 1 173 ? 15.734 26.312 13.016 1 95.12 173 VAL A N 1
ATOM 1348 C CA . VAL A 1 173 ? 14.633 26.625 12.117 1 95.12 173 VAL A CA 1
ATOM 1349 C C . VAL A 1 173 ? 14.898 27.969 11.422 1 95.12 173 VAL A C 1
ATOM 1351 O O . VAL A 1 173 ? 15.516 28.859 12.008 1 95.12 173 VAL A O 1
ATOM 1354 N N . HIS A 1 174 ? 14.453 28.062 10.227 1 96.44 174 HIS A N 1
ATOM 1355 C CA . HIS A 1 174 ? 14.398 29.359 9.57 1 96.44 174 HIS A CA 1
ATOM 1356 C C . HIS A 1 174 ? 13.078 30.062 9.844 1 96.44 174 HIS A C 1
ATOM 1358 O O . HIS A 1 174 ? 12.023 29.438 9.859 1 96.44 174 HIS A O 1
ATOM 1364 N N . ILE A 1 175 ? 13.188 31.312 10.086 1 96.44 175 ILE A N 1
ATOM 1365 C CA . ILE A 1 175 ? 12 32.156 10.281 1 96.44 175 ILE A CA 1
ATOM 1366 C C . ILE A 1 175 ? 11.883 33.156 9.141 1 96.44 175 ILE A C 1
ATOM 1368 O O . ILE A 1 175 ? 12.805 33.938 8.898 1 96.44 175 ILE A O 1
ATOM 1372 N N . LEU A 1 176 ? 10.805 33.125 8.445 1 97.38 176 LEU A N 1
ATOM 1373 C CA . LEU A 1 176 ? 10.516 34.031 7.34 1 97.38 176 LEU A CA 1
ATOM 1374 C C . LEU A 1 176 ? 9.117 34.594 7.469 1 97.38 176 LEU A C 1
ATOM 1376 O O . LEU A 1 176 ? 8.242 34 8.102 1 97.38 176 LEU A O 1
ATOM 1380 N N . SER A 1 177 ? 8.938 35.812 6.926 1 95.94 177 SER A N 1
ATOM 1381 C CA . SER A 1 177 ? 7.594 36.344 6.777 1 95.94 177 SER A CA 1
ATOM 1382 C C . SER A 1 177 ? 6.934 35.844 5.496 1 95.94 177 SER A C 1
ATOM 1384 O O . SER A 1 177 ? 7.605 35.312 4.613 1 95.94 177 SER A O 1
ATOM 1386 N N . LYS A 1 178 ? 5.609 36 5.438 1 94 178 LYS A N 1
ATOM 1387 C CA . LYS A 1 178 ? 4.887 35.656 4.219 1 94 178 LYS A CA 1
ATOM 1388 C C . LYS A 1 178 ? 5.438 36.406 3.016 1 94 178 LYS A C 1
ATOM 1390 O O . LYS A 1 178 ? 5.562 35.844 1.925 1 94 178 LYS A O 1
ATOM 1395 N N . GLY A 1 179 ? 5.73 37.625 3.258 1 93.44 179 GLY A N 1
ATOM 1396 C CA . GLY A 1 179 ? 6.301 38.438 2.197 1 93.44 179 GLY A CA 1
ATOM 1397 C C . GLY A 1 179 ? 7.633 37.938 1.696 1 93.44 179 GLY A C 1
ATOM 1398 O O . GLY A 1 179 ? 7.898 37.938 0.492 1 93.44 179 GLY A O 1
ATOM 1399 N N . MET A 1 180 ? 8.508 37.531 2.578 1 95.44 180 MET A N 1
ATOM 1400 C CA . MET A 1 180 ? 9.812 37 2.223 1 95.44 180 MET A CA 1
ATOM 1401 C C . MET A 1 180 ? 9.664 35.719 1.381 1 95.44 180 MET A C 1
ATOM 1403 O O . MET A 1 180 ? 10.359 35.562 0.38 1 95.44 180 MET A O 1
ATOM 1407 N N . VAL A 1 181 ? 8.742 34.875 1.821 1 94.81 181 VAL A N 1
ATOM 1408 C CA . VAL A 1 18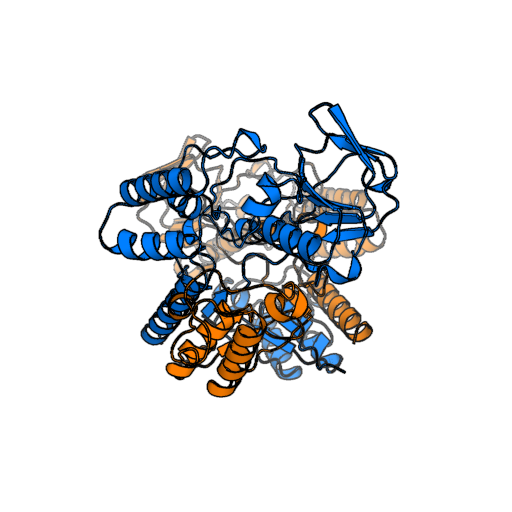1 ? 8.523 33.656 1.087 1 94.81 181 VAL A CA 1
ATOM 1409 C C . VAL A 1 181 ? 8.016 33.969 -0.319 1 94.81 181 VAL A C 1
ATOM 1411 O O . VAL A 1 181 ? 8.5 33.375 -1.301 1 94.81 181 VAL A O 1
ATOM 1414 N N . SER A 1 182 ? 7.062 34.844 -0.387 1 92.38 182 SER A N 1
ATOM 1415 C CA . SER A 1 182 ? 6.523 35.25 -1.681 1 92.38 182 SER A CA 1
ATOM 1416 C C . SER A 1 182 ? 7.621 35.812 -2.582 1 92.38 182 SER A C 1
ATOM 1418 O O . SER A 1 182 ? 7.707 35.438 -3.76 1 92.38 182 SER A O 1
ATOM 1420 N N . MET A 1 183 ? 8.391 36.625 -2.025 1 94.06 183 MET A N 1
ATOM 1421 C CA . MET A 1 183 ? 9.5 37.219 -2.773 1 94.06 183 MET A CA 1
ATOM 1422 C C . MET A 1 183 ? 10.461 36.125 -3.246 1 94.06 183 MET A C 1
ATOM 1424 O O . MET A 1 183 ? 10.914 36.156 -4.391 1 94.06 183 MET A O 1
ATOM 1428 N N . GLY A 1 184 ? 10.758 35.25 -2.357 1 94.88 184 GLY A N 1
ATOM 1429 C CA . GLY A 1 184 ? 11.641 34.156 -2.715 1 94.88 184 GLY A CA 1
ATOM 1430 C C . GLY A 1 184 ? 11.117 33.312 -3.875 1 94.88 184 GLY A C 1
ATOM 1431 O O . GLY A 1 184 ? 11.875 32.938 -4.773 1 94.88 184 GLY A O 1
ATOM 1432 N N . LEU A 1 185 ? 9.844 33.062 -3.844 1 90.88 185 LEU A N 1
ATOM 1433 C CA . LEU A 1 185 ? 9.227 32.25 -4.895 1 90.88 185 LEU A CA 1
ATOM 1434 C C . LEU A 1 185 ? 9.32 32.938 -6.242 1 90.88 185 LEU A C 1
ATOM 1436 O O . LEU A 1 185 ? 9.578 32.312 -7.266 1 90.88 185 LEU A O 1
ATOM 1440 N N . VAL A 1 186 ? 9.125 34.188 -6.254 1 92.44 186 VAL A N 1
ATOM 1441 C CA . VAL A 1 186 ? 9.234 34.969 -7.484 1 92.44 186 VAL A CA 1
ATOM 1442 C C . VAL A 1 186 ? 10.68 34.969 -7.977 1 92.44 186 VAL A C 1
ATOM 1444 O O . VAL A 1 186 ? 10.93 34.781 -9.172 1 92.44 186 VAL A O 1
ATOM 1447 N N . LEU A 1 187 ? 11.578 35.125 -7.098 1 95.69 187 LEU A N 1
ATOM 1448 C CA . LEU A 1 187 ? 12.984 35.219 -7.453 1 95.69 187 LEU A CA 1
ATOM 1449 C C . LEU A 1 187 ? 13.5 33.875 -7.973 1 95.69 187 LEU A C 1
ATOM 1451 O O . LEU A 1 187 ? 14.391 33.844 -8.82 1 95.69 187 LEU A O 1
ATOM 1455 N N . LEU A 1 188 ? 12.922 32.812 -7.43 1 93.44 188 LEU A N 1
ATOM 1456 C CA . LEU A 1 188 ? 13.367 31.484 -7.809 1 93.44 188 LEU A CA 1
ATOM 1457 C C . LEU A 1 188 ? 13.141 31.25 -9.297 1 93.44 188 LEU A C 1
ATOM 1459 O O . LEU A 1 188 ? 13.773 30.375 -9.891 1 93.44 188 LEU A O 1
ATOM 1463 N N . LYS A 1 189 ? 12.234 31.969 -9.906 1 91.12 189 LYS A N 1
ATOM 1464 C CA . LYS A 1 189 ? 11.977 31.828 -11.344 1 91.12 189 LYS A CA 1
ATOM 1465 C C . LYS A 1 189 ? 13.148 32.344 -12.164 1 91.12 189 LYS A C 1
ATOM 1467 O O . LYS A 1 189 ? 13.305 31.984 -13.328 1 91.12 189 LYS A O 1
ATOM 1472 N N . HIS A 1 190 ? 14.008 33.156 -11.586 1 94.94 190 HIS A N 1
ATOM 1473 C CA . HIS A 1 190 ? 15 33.875 -12.383 1 94.94 190 HIS A CA 1
ATOM 1474 C C . HIS A 1 190 ? 16.406 33.688 -11.805 1 94.94 190 HIS A C 1
ATOM 1476 O O . HIS A 1 190 ? 17.391 34 -12.477 1 94.94 190 HIS A O 1
ATOM 1482 N N . LEU A 1 191 ? 16.484 33.219 -10.602 1 96.75 191 LEU A N 1
ATOM 1483 C CA . LEU A 1 191 ? 17.781 33.094 -9.93 1 96.75 191 LEU A CA 1
ATOM 1484 C C . LEU A 1 191 ? 18.016 31.688 -9.406 1 96.75 191 LEU A C 1
ATOM 1486 O O . LEU A 1 191 ? 17.062 30.969 -9.109 1 96.75 191 LEU A O 1
ATOM 1490 N N . PRO A 1 192 ? 19.25 31.312 -9.242 1 96.69 192 PRO A N 1
ATOM 1491 C CA . PRO A 1 192 ? 19.562 30 -8.648 1 96.69 192 PRO A CA 1
ATOM 1492 C C . PRO A 1 192 ? 19.141 29.906 -7.184 1 96.69 192 PRO A C 1
ATOM 1494 O O . PRO A 1 192 ? 19.172 30.906 -6.457 1 96.69 192 PRO A O 1
ATOM 1497 N N . LEU A 1 193 ? 18.797 28.75 -6.797 1 96.06 193 LEU A N 1
ATOM 1498 C CA . LEU A 1 193 ? 18.266 28.453 -5.469 1 96.06 193 LEU A CA 1
ATOM 1499 C C . LEU A 1 193 ? 19.219 28.969 -4.387 1 96.06 193 LEU A C 1
ATOM 1501 O O . LEU A 1 193 ? 18.766 29.609 -3.426 1 96.06 193 LEU A O 1
ATOM 1505 N N . LYS A 1 194 ? 20.5 28.734 -4.586 1 95.75 194 LYS A N 1
ATOM 1506 C CA . LYS A 1 194 ? 21.484 29.125 -3.578 1 95.75 194 LYS A CA 1
ATOM 1507 C C . LYS A 1 194 ? 21.469 30.625 -3.348 1 95.75 194 LYS A C 1
ATOM 1509 O O . LYS A 1 194 ? 21.562 31.094 -2.209 1 95.75 194 LYS A O 1
ATOM 1514 N N . TRP A 1 195 ? 21.297 31.391 -4.379 1 97.56 195 TRP A N 1
ATOM 1515 C CA . TRP A 1 195 ? 21.281 32.844 -4.277 1 97.56 195 TRP A CA 1
ATOM 1516 C C . TRP A 1 195 ? 20.031 33.344 -3.564 1 97.56 195 TRP A C 1
ATOM 1518 O O . TRP A 1 195 ? 20.078 34.25 -2.73 1 97.56 195 TRP A O 1
ATOM 1528 N N . VAL A 1 196 ? 18.938 32.75 -3.949 1 97.69 196 VAL A N 1
ATOM 1529 C CA . VAL A 1 196 ? 17.672 33.125 -3.33 1 97.69 196 VAL A CA 1
ATOM 1530 C C . VAL A 1 196 ? 17.719 32.812 -1.836 1 97.69 196 VAL A C 1
ATOM 1532 O O . VAL A 1 196 ? 17.344 33.656 -1.01 1 97.69 196 VAL A O 1
ATOM 1535 N N . ASP A 1 197 ? 18.203 31.688 -1.492 1 98 197 ASP A N 1
ATOM 1536 C CA . ASP A 1 197 ? 18.312 31.25 -0.1 1 98 197 ASP A CA 1
ATOM 1537 C C . ASP A 1 197 ? 19.188 32.219 0.704 1 98 197 ASP A C 1
ATOM 1539 O O . ASP A 1 197 ? 18.812 32.625 1.807 1 98 197 ASP A O 1
ATOM 1543 N N . ASN A 1 198 ? 20.328 32.562 0.112 1 97.38 198 ASN A N 1
ATOM 1544 C CA . ASN A 1 198 ? 21.234 33.5 0.795 1 97.38 198 ASN A CA 1
ATOM 1545 C C . ASN A 1 198 ? 20.562 34.844 1.041 1 97.38 198 ASN A C 1
ATOM 1547 O O . ASN A 1 198 ? 20.719 35.438 2.113 1 97.38 198 ASN A O 1
ATOM 1551 N N . LEU A 1 199 ? 19.922 35.25 0.054 1 97.56 199 LEU A N 1
ATOM 1552 C CA . LEU A 1 199 ? 19.219 36.531 0.179 1 97.56 199 LEU A CA 1
ATOM 1553 C C . LEU A 1 199 ? 18.156 36.438 1.26 1 97.56 199 LEU A C 1
ATOM 1555 O O . LEU A 1 199 ? 18.016 37.375 2.066 1 97.56 199 LEU A O 1
ATOM 1559 N N . LEU A 1 200 ? 17.375 35.406 1.28 1 97.62 200 LEU A N 1
ATOM 1560 C CA . LEU A 1 200 ? 16.297 35.219 2.262 1 97.62 200 LEU A CA 1
ATOM 1561 C C . LEU A 1 200 ? 16.875 35.219 3.678 1 97.62 200 LEU A C 1
ATOM 1563 O O . LEU A 1 200 ? 16.297 35.812 4.59 1 97.62 200 LEU A O 1
ATOM 1567 N N . VAL A 1 201 ? 17.969 34.5 3.791 1 97.06 201 VAL A N 1
ATOM 1568 C CA . VAL A 1 201 ? 18.594 34.406 5.105 1 97.06 201 VAL A CA 1
ATOM 1569 C C . VAL A 1 201 ? 19.078 35.781 5.543 1 97.06 201 VAL A C 1
ATOM 1571 O O . VAL A 1 201 ? 18.906 36.188 6.699 1 97.06 201 VAL A O 1
ATOM 1574 N N . LEU A 1 202 ? 19.688 36.531 4.664 1 97.12 202 LEU A N 1
ATOM 1575 C CA . LEU A 1 202 ? 20.156 37.875 4.953 1 97.12 202 LEU A CA 1
ATOM 1576 C C . LEU A 1 202 ? 19 38.781 5.371 1 97.12 202 LEU A C 1
ATOM 1578 O O . LEU A 1 202 ? 19.094 39.469 6.387 1 97.12 202 LEU A O 1
ATOM 1582 N N . VAL A 1 203 ? 17.938 38.781 4.598 1 97.44 203 VAL A N 1
ATOM 1583 C CA . VAL A 1 203 ? 16.781 39.594 4.891 1 97.44 203 VAL A CA 1
ATOM 1584 C C . VAL A 1 203 ? 16.172 39.188 6.23 1 97.44 203 VAL A C 1
ATOM 1586 O O . VAL A 1 203 ? 15.766 40.062 7.02 1 97.44 203 VAL A O 1
ATOM 1589 N N . SER A 1 204 ? 16.078 37.906 6.457 1 96.94 204 SER A N 1
ATOM 1590 C CA . SER A 1 204 ? 15.547 37.406 7.723 1 96.94 204 SER A CA 1
ATOM 1591 C C . SER A 1 204 ? 16.375 37.938 8.898 1 96.94 204 SER A C 1
ATOM 1593 O O . SER A 1 204 ? 15.812 38.344 9.922 1 96.94 204 SER A O 1
ATOM 1595 N N . LYS A 1 205 ? 17.688 37.969 8.781 1 95.69 205 LYS A N 1
ATOM 1596 C CA . LYS A 1 205 ? 18.562 38.469 9.836 1 95.69 205 LYS A CA 1
ATOM 1597 C C . LYS A 1 205 ? 18.344 39.969 10.086 1 95.69 205 LYS A C 1
ATOM 1599 O O . LYS A 1 205 ? 18.391 40.438 11.227 1 95.69 205 LYS A O 1
ATOM 1604 N N . ILE A 1 206 ? 18.125 40.625 9.062 1 96.62 206 ILE A N 1
ATOM 1605 C CA . ILE A 1 206 ? 17.906 42.062 9.172 1 96.62 206 ILE A CA 1
ATOM 1606 C C . ILE A 1 206 ? 16.578 42.344 9.875 1 96.62 206 ILE A C 1
ATOM 1608 O O . ILE A 1 206 ? 16.5 43.188 10.773 1 96.62 206 ILE A O 1
ATOM 1612 N N . VAL A 1 207 ? 15.578 41.625 9.531 1 95.69 207 VAL A N 1
ATOM 1613 C CA . VAL A 1 207 ? 14.219 41.875 10 1 95.69 207 VAL A CA 1
ATOM 1614 C C . VAL A 1 207 ? 14.07 41.344 11.43 1 95.69 207 VAL A C 1
ATOM 1616 O O . VAL A 1 207 ? 13.492 42.031 12.289 1 95.69 207 VAL A O 1
ATOM 1619 N N . TYR A 1 208 ? 14.594 40.156 11.688 1 95.12 208 TYR A N 1
ATOM 1620 C CA . TYR A 1 208 ? 14.312 39.5 12.961 1 95.12 208 TYR A CA 1
ATOM 1621 C C . TYR A 1 208 ? 15.5 39.594 13.906 1 95.12 208 TYR A C 1
ATOM 1623 O O . TYR A 1 208 ? 15.375 39.344 15.109 1 95.12 208 TYR A O 1
ATOM 1631 N N . GLY A 1 209 ? 16.641 40 13.422 1 93.56 209 GLY A N 1
ATOM 1632 C CA . GLY A 1 209 ? 17.812 40.125 14.266 1 93.56 209 GLY A CA 1
ATOM 1633 C C . GLY A 1 209 ? 18.359 38.812 14.75 1 93.56 209 G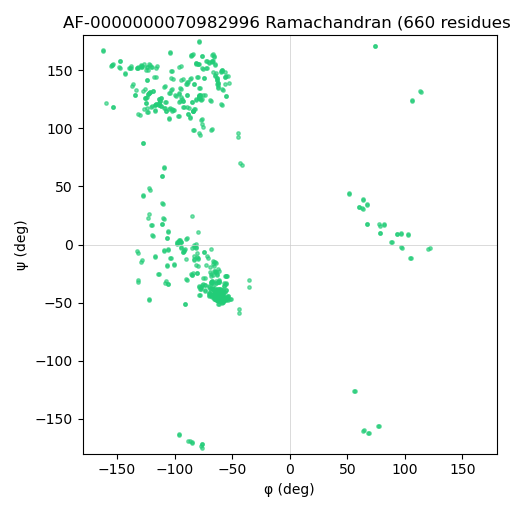LY A C 1
ATOM 1634 O O . GLY A 1 209 ? 18.141 37.781 14.117 1 93.56 209 GLY A O 1
ATOM 1635 N N . ASP A 1 210 ? 19.156 38.844 15.75 1 92.88 210 ASP A N 1
ATOM 1636 C CA . ASP A 1 210 ? 19.734 37.625 16.344 1 92.88 210 ASP A CA 1
ATOM 1637 C C . ASP A 1 210 ? 18.719 36.875 17.203 1 92.88 210 ASP A C 1
ATOM 1639 O O . ASP A 1 210 ? 18.422 37.312 18.328 1 92.88 210 ASP A O 1
ATOM 1643 N N . VAL A 1 211 ? 18.297 35.781 16.703 1 93.44 211 VAL A N 1
ATOM 1644 C CA . VAL A 1 211 ? 17.234 35.062 17.391 1 93.44 211 VAL A CA 1
ATOM 1645 C C . VAL A 1 211 ? 17.828 34.062 18.359 1 93.44 211 VAL A C 1
ATOM 1647 O O . VAL A 1 211 ? 17.109 33.406 19.109 1 93.44 211 VAL A O 1
ATOM 1650 N N . THR A 1 212 ? 19.172 33.906 18.359 1 92.94 212 THR A N 1
ATOM 1651 C CA . THR A 1 212 ? 19.859 32.938 19.234 1 92.94 212 THR A CA 1
ATOM 1652 C C . THR A 1 212 ? 19.656 33.312 20.703 1 92.94 212 THR A C 1
ATOM 1654 O O . THR A 1 212 ? 19.594 32.406 21.562 1 92.94 212 THR A O 1
ATOM 1657 N N . LYS A 1 213 ? 19.547 34.531 20.969 1 92.44 213 LYS A N 1
ATOM 1658 C CA . LYS A 1 213 ? 19.375 35 22.344 1 92.44 213 LYS A CA 1
ATOM 1659 C C . LYS A 1 213 ? 18.047 34.531 22.922 1 92.44 213 LYS A C 1
ATOM 1661 O O . LYS A 1 213 ? 17.859 34.5 24.141 1 92.44 213 LYS A O 1
ATOM 1666 N N . TYR A 1 214 ? 17.188 34.156 22.062 1 94 214 TYR A N 1
ATOM 1667 C CA . TYR A 1 214 ? 15.852 33.781 22.5 1 94 214 TYR A CA 1
ATOM 1668 C C . TYR A 1 214 ? 15.672 32.25 22.422 1 94 214 TYR A C 1
ATOM 1670 O O . TYR A 1 214 ? 14.555 31.75 22.5 1 94 214 TYR A O 1
ATOM 1678 N N . GLY A 1 215 ? 16.734 31.531 22.109 1 92.62 215 GLY A N 1
ATOM 1679 C CA . GLY A 1 215 ? 16.688 30.078 22.109 1 92.62 215 GLY A CA 1
ATOM 1680 C C . GLY A 1 215 ? 16.438 29.484 20.734 1 92.62 215 GLY A C 1
ATOM 1681 O O . GLY A 1 215 ? 16.203 28.281 20.625 1 92.62 215 GLY A O 1
ATOM 1682 N N . LEU A 1 216 ? 16.469 30.281 19.688 1 94.88 216 LEU A N 1
ATOM 1683 C CA . LEU A 1 216 ? 16.281 29.812 18.312 1 94.88 216 LEU A CA 1
ATOM 1684 C C . LEU A 1 216 ? 17.594 29.844 17.531 1 94.88 216 LEU A C 1
ATOM 1686 O O . LEU A 1 216 ? 18.406 30.766 17.719 1 94.88 216 LEU A O 1
ATOM 1690 N N . THR A 1 217 ? 17.828 28.812 16.812 1 94.19 217 THR A N 1
ATOM 1691 C CA . THR A 1 217 ? 19 28.766 15.961 1 94.19 217 THR A CA 1
ATOM 1692 C C . THR A 1 217 ? 18.609 28.531 14.5 1 94.19 217 THR A C 1
ATOM 1694 O O . THR A 1 217 ? 17.547 28 14.219 1 94.19 217 THR A O 1
ATOM 1697 N N . ARG A 1 218 ? 19.531 28.984 13.664 1 94.81 218 ARG A N 1
ATOM 1698 C CA . ARG A 1 218 ? 19.281 28.828 12.234 1 94.81 218 ARG A CA 1
ATOM 1699 C C . ARG A 1 218 ? 20.094 27.672 11.656 1 94.81 218 ARG A C 1
ATOM 1701 O O . ARG A 1 218 ? 21.25 27.469 12.031 1 94.81 218 ARG A O 1
ATOM 1708 N N . PRO A 1 219 ? 19.438 27 10.719 1 95.38 219 PRO A N 1
ATOM 1709 C CA . PRO A 1 219 ? 20.188 25.953 10.023 1 95.38 219 PRO A CA 1
ATOM 1710 C C . PRO A 1 219 ? 21.297 26.516 9.148 1 95.38 219 PRO A C 1
ATOM 1712 O O . PRO A 1 219 ? 21.281 27.703 8.812 1 95.38 219 PRO A O 1
ATOM 1715 N N . GLN A 1 220 ? 22.203 25.609 8.789 1 93.31 220 GLN A N 1
ATOM 1716 C CA . GLN A 1 220 ? 23.281 26 7.879 1 93.31 220 GLN A CA 1
ATOM 1717 C C . GLN A 1 220 ? 22.781 26.094 6.441 1 93.31 220 GLN A C 1
ATOM 1719 O O . GLN A 1 220 ? 23.141 27.016 5.711 1 93.31 220 GLN A O 1
ATOM 1724 N N . GLU A 1 221 ? 21.906 25.172 6.078 1 95.19 221 GLU A N 1
ATOM 1725 C CA . GLU A 1 221 ? 21.344 25.156 4.734 1 95.19 221 GLU A CA 1
ATOM 1726 C C . GLU A 1 221 ? 20.219 26.172 4.594 1 95.19 221 GLU A C 1
ATOM 1728 O O . GLU A 1 221 ? 19.562 26.516 5.582 1 95.19 221 GLU A O 1
ATOM 1733 N N . GLY A 1 222 ? 20 26.594 3.367 1 95.88 222 GLY A N 1
ATOM 1734 C CA . GLY A 1 222 ? 18.969 27.594 3.096 1 95.88 222 GLY A CA 1
ATOM 1735 C C . GLY A 1 222 ? 17.562 27.047 3.283 1 95.88 222 GLY A C 1
ATOM 1736 O O . GLY A 1 222 ? 17.344 25.844 3.264 1 95.88 222 GLY A O 1
ATOM 1737 N N . PRO A 1 223 ? 16.641 27.953 3.518 1 96.31 223 PRO A N 1
ATOM 1738 C CA . PRO A 1 223 ? 15.258 27.547 3.797 1 96.31 223 PRO A CA 1
ATOM 1739 C C . PRO A 1 223 ? 14.617 26.797 2.633 1 96.31 223 PRO A C 1
ATOM 1741 O O . PRO A 1 223 ? 13.961 25.766 2.842 1 96.31 223 PRO A O 1
ATOM 1744 N N . PHE A 1 224 ? 14.812 27.25 1.45 1 94.25 224 PHE A N 1
ATOM 1745 C CA . PHE A 1 224 ? 14.195 26.578 0.309 1 94.25 224 PHE A CA 1
ATOM 1746 C C . PHE A 1 224 ? 14.93 25.297 -0.024 1 94.25 224 PHE A C 1
ATOM 1748 O O . PHE A 1 224 ? 14.312 24.312 -0.469 1 94.25 224 PHE A O 1
ATOM 1755 N N . TYR A 1 225 ? 16.188 25.312 0.153 1 93.12 225 TYR A N 1
ATOM 1756 C CA . TYR A 1 225 ? 16.938 24.062 -0.019 1 93.12 225 TYR A CA 1
ATOM 1757 C C . TYR A 1 225 ? 16.422 22.984 0.915 1 93.12 225 TYR A C 1
ATOM 1759 O O . TYR A 1 225 ? 16.203 21.844 0.495 1 93.12 225 TYR A O 1
ATOM 1767 N N . LEU A 1 226 ? 16.219 23.344 2.154 1 92.38 226 LEU A N 1
ATOM 1768 C CA . LEU A 1 226 ? 15.727 22.375 3.143 1 92.38 226 LEU A CA 1
ATOM 1769 C C . LEU A 1 226 ? 14.352 21.859 2.762 1 92.38 226 LEU A C 1
ATOM 1771 O O . LEU A 1 226 ? 14.055 20.672 2.959 1 92.38 226 LEU A O 1
ATOM 1775 N N . LYS A 1 227 ? 13.555 22.719 2.248 1 88.56 227 LYS A N 1
ATOM 1776 C CA . LYS A 1 227 ? 12.227 22.312 1.812 1 88.56 227 LYS A CA 1
ATOM 1777 C C . LYS A 1 227 ? 12.297 21.281 0.685 1 88.56 227 LYS A C 1
ATOM 1779 O O . LYS A 1 227 ? 11.648 20.234 0.742 1 88.56 227 LYS A O 1
ATOM 1784 N N . VAL A 1 228 ? 13.086 21.578 -0.288 1 82.62 228 VAL A N 1
ATOM 1785 C CA . VAL A 1 228 ? 13.188 20.734 -1.473 1 82.62 228 VAL A CA 1
ATOM 1786 C C . VAL A 1 228 ? 13.883 19.422 -1.113 1 82.62 228 VAL A C 1
ATOM 1788 O O . VAL A 1 228 ? 13.43 18.344 -1.504 1 82.62 228 VAL A O 1
ATOM 1791 N N . ALA A 1 229 ? 14.898 19.5 -0.339 1 82.56 229 ALA A N 1
ATOM 1792 C CA . ALA A 1 229 ? 15.742 18.328 -0.057 1 82.56 229 ALA A CA 1
ATOM 1793 C C . ALA A 1 229 ? 15.086 17.422 0.978 1 82.56 229 ALA A C 1
ATOM 1795 O O . ALA A 1 229 ? 15.172 16.203 0.875 1 82.56 229 ALA A O 1
ATOM 1796 N N . PHE A 1 230 ? 14.383 18.062 1.964 1 82.69 230 PHE A N 1
ATOM 1797 C CA . PHE A 1 230 ? 13.984 17.25 3.104 1 82.69 230 PHE A CA 1
ATOM 1798 C C . PHE A 1 230 ? 12.508 17.469 3.434 1 82.69 230 PHE A C 1
ATOM 1800 O O . PHE A 1 230 ? 11.961 16.828 4.328 1 82.69 230 PHE A O 1
ATOM 1807 N N . GLY A 1 231 ? 11.922 18.375 2.795 1 80.94 231 GLY A N 1
ATOM 1808 C CA . GLY A 1 231 ? 10.531 18.688 3.086 1 80.94 231 GLY A CA 1
ATOM 1809 C C . GLY A 1 231 ? 10.352 19.516 4.34 1 80.94 231 GLY A C 1
ATOM 1810 O O . GLY A 1 231 ? 9.266 19.547 4.918 1 80.94 231 GLY A O 1
ATOM 1811 N N . LYS A 1 232 ? 11.43 20.125 4.754 1 86.94 232 LYS A N 1
ATOM 1812 C CA . LYS A 1 232 ? 11.375 20.969 5.949 1 86.94 232 LYS A CA 1
ATOM 1813 C C . LYS A 1 232 ? 11.008 22.406 5.59 1 86.94 232 LYS A C 1
ATOM 1815 O O . LYS A 1 232 ? 11.797 23.125 4.961 1 86.94 232 LYS A O 1
ATOM 1820 N N . TYR A 1 233 ? 9.906 22.859 6.094 1 89 233 TYR A N 1
ATOM 1821 C CA . TYR A 1 233 ? 9.398 24.203 5.789 1 89 233 TYR A CA 1
ATOM 1822 C C . TYR A 1 233 ? 9.953 25.234 6.766 1 89 233 TYR A C 1
ATOM 1824 O O . TYR A 1 233 ? 10.117 24.938 7.957 1 89 233 TYR A O 1
ATOM 1832 N N . PRO A 1 234 ? 10.289 26.391 6.242 1 94.56 234 PRO A N 1
ATOM 1833 C CA . PRO A 1 234 ? 10.57 27.469 7.199 1 94.56 234 PRO A CA 1
ATOM 1834 C C . PRO A 1 234 ? 9.336 27.875 8.008 1 94.56 234 PRO A C 1
ATOM 1836 O O . PRO A 1 234 ? 8.203 27.641 7.566 1 94.56 234 PRO A O 1
ATOM 1839 N N . ILE A 1 235 ? 9.617 28.391 9.125 1 95.31 235 ILE A N 1
ATOM 1840 C CA . ILE A 1 235 ? 8.531 28.953 9.922 1 95.31 235 ILE A CA 1
ATOM 1841 C C . ILE A 1 235 ? 8.062 30.266 9.305 1 95.31 235 ILE A C 1
ATOM 1843 O O . ILE A 1 235 ? 8.883 31.156 9.023 1 95.31 235 ILE A O 1
ATOM 1847 N N . ILE A 1 236 ? 6.832 30.359 9.102 1 95.62 236 ILE A N 1
ATOM 1848 C CA . ILE A 1 236 ? 6.254 31.609 8.609 1 95.62 236 ILE A CA 1
ATOM 1849 C C . ILE A 1 236 ? 5.715 32.406 9.789 1 95.62 236 ILE A C 1
ATOM 1851 O O . ILE A 1 236 ? 4.664 32.094 10.344 1 95.62 236 ILE A O 1
ATOM 1855 N N . ASP A 1 237 ? 6.406 33.469 10.031 1 95.88 237 ASP A N 1
ATOM 1856 C CA . ASP A 1 237 ? 6.09 34.25 11.227 1 95.88 237 ASP A CA 1
ATOM 1857 C C . ASP A 1 237 ? 4.863 35.125 11 1 95.88 237 ASP A C 1
ATOM 1859 O O . ASP A 1 237 ? 4.812 35.906 10.039 1 95.88 237 ASP A O 1
ATOM 1863 N N . GLN A 1 238 ? 3.961 35 11.875 1 93.31 238 GLN A N 1
ATOM 1864 C CA . GLN A 1 238 ? 2.744 35.812 11.844 1 93.31 238 GLN A CA 1
ATOM 1865 C C . GLN A 1 238 ? 2.574 36.594 13.133 1 93.31 238 GLN A C 1
ATOM 1867 O O . GLN A 1 238 ? 1.449 36.844 13.578 1 93.31 238 GLN A O 1
ATOM 1872 N N . GLY A 1 239 ? 3.674 36.875 13.789 1 94.69 239 GLY A N 1
ATOM 1873 C CA . GLY A 1 239 ? 3.633 37.625 15.031 1 94.69 239 GLY A CA 1
ATOM 1874 C C . GLY A 1 239 ? 4.199 36.875 16.219 1 94.69 239 GLY A C 1
ATOM 1875 O O . GLY A 1 239 ? 4.344 37.438 17.297 1 94.69 239 GLY A O 1
ATOM 1876 N N . SER A 1 240 ? 4.559 35.688 15.984 1 96.25 240 SER A N 1
ATOM 1877 C CA . SER A 1 240 ? 5.059 34.844 17.078 1 96.25 240 SER A CA 1
ATOM 1878 C C . SER A 1 240 ? 6.414 35.312 17.578 1 96.25 240 SER A C 1
ATOM 1880 O O . SER A 1 240 ? 6.691 35.281 18.766 1 96.25 240 SER A O 1
ATOM 1882 N N . LEU A 1 241 ? 7.25 35.75 16.656 1 95.94 241 LEU A N 1
ATOM 1883 C CA . LEU A 1 241 ? 8.602 36.156 17.047 1 95.94 241 LEU A CA 1
ATOM 1884 C C . LEU A 1 241 ? 8.562 37.375 17.984 1 95.94 241 LEU A C 1
ATOM 1886 O O . LEU A 1 241 ? 9.367 37.469 18.906 1 95.94 241 LEU A O 1
ATOM 1890 N N . GLN A 1 242 ? 7.691 38.281 17.703 1 96.5 242 GLN A N 1
ATOM 1891 C CA . GLN A 1 242 ? 7.547 39.438 18.594 1 96.5 242 GLN A CA 1
ATOM 1892 C C . GLN A 1 242 ? 7.176 39 20.016 1 96.5 242 GLN A C 1
ATOM 1894 O O . GLN A 1 242 ? 7.707 39.531 20.984 1 96.5 242 GLN A O 1
ATOM 1899 N N . LYS A 1 243 ? 6.324 38 20.109 1 97.56 243 LYS A N 1
ATOM 1900 C CA . LYS A 1 243 ? 5.887 37.531 21.422 1 97.56 243 LYS A CA 1
ATOM 1901 C C . LYS A 1 243 ? 6.98 36.719 22.094 1 97.56 243 LYS A C 1
ATOM 1903 O O . LYS A 1 243 ? 7.07 36.688 23.328 1 97.56 243 LYS A O 1
ATOM 1908 N N . ILE A 1 244 ? 7.777 36.094 21.328 1 97.44 244 ILE A N 1
ATOM 1909 C CA . ILE A 1 244 ? 8.938 35.406 21.859 1 97.44 244 ILE A CA 1
ATOM 1910 C C . ILE A 1 244 ? 9.938 36.406 22.422 1 97.44 244 ILE A C 1
ATOM 1912 O O . ILE A 1 244 ? 10.422 36.25 23.547 1 97.44 244 ILE A O 1
ATOM 1916 N N . LYS A 1 245 ? 10.164 37.469 21.719 1 96.12 245 LYS A N 1
ATOM 1917 C CA . LYS A 1 245 ? 11.125 38.5 22.125 1 96.12 245 LYS A CA 1
ATOM 1918 C C . LYS A 1 245 ? 10.656 39.219 23.375 1 96.12 245 LYS A C 1
ATOM 1920 O O . LYS A 1 245 ? 11.461 39.594 24.234 1 96.12 245 LYS A O 1
ATOM 1925 N N . SER A 1 246 ? 9.359 39.406 23.484 1 96.12 246 SER A N 1
ATOM 1926 C CA . SER A 1 246 ? 8.812 40.125 24.625 1 96.12 246 SER A CA 1
ATOM 1927 C C . SER A 1 246 ? 8.727 39.219 25.859 1 96.12 246 SER A C 1
ATOM 1929 O O . SER A 1 246 ? 8.492 39.688 26.969 1 96.12 246 SER A O 1
ATOM 1931 N N . GLY A 1 247 ? 8.781 37.906 25.609 1 95.75 247 GLY A N 1
ATOM 1932 C CA . GLY A 1 247 ? 8.711 36.969 26.719 1 95.75 247 GLY A CA 1
ATOM 1933 C C . GLY A 1 247 ? 7.316 36.406 26.938 1 95.75 247 GLY A C 1
ATOM 1934 O O . GLY A 1 247 ? 7.117 35.562 27.781 1 95.75 247 GLY A O 1
ATOM 1935 N N . GLU A 1 248 ? 6.391 36.875 26.156 1 97.25 248 GLU A N 1
ATOM 1936 C CA . GLU A 1 248 ? 5.031 36.375 26.266 1 97.25 248 GLU A CA 1
ATOM 1937 C C . GLU A 1 248 ? 4.984 34.875 25.891 1 97.25 248 GLU A C 1
ATOM 1939 O O . GLU A 1 248 ? 4.129 34.156 26.391 1 97.25 248 GLU A O 1
ATOM 1944 N N . ILE A 1 249 ? 5.801 34.469 25 1 98.31 249 ILE A N 1
ATOM 1945 C CA . ILE A 1 249 ? 6.008 33.062 24.672 1 98.31 249 ILE A CA 1
ATOM 1946 C C . ILE A 1 249 ? 7.418 32.656 25.078 1 98.31 249 ILE A C 1
ATOM 1948 O O . ILE A 1 249 ? 8.398 33.281 24.672 1 98.31 249 ILE A O 1
ATOM 1952 N N . GLN A 1 250 ? 7.465 31.641 25.859 1 98 250 GLN A N 1
ATOM 1953 C CA . GLN A 1 250 ? 8.75 31.141 26.328 1 98 250 GLN A CA 1
ATOM 1954 C C . GLN A 1 250 ? 9.258 30 25.438 1 98 250 GLN A C 1
ATOM 1956 O O . GLN A 1 250 ? 8.5 29.094 25.109 1 98 250 GLN A O 1
ATOM 1961 N N . ILE A 1 251 ? 10.539 30.078 25.078 1 98.12 251 ILE A N 1
ATOM 1962 C CA . ILE A 1 251 ? 11.172 29 24.312 1 98.12 251 ILE A CA 1
ATOM 1963 C C . ILE A 1 251 ? 11.977 28.125 25.266 1 98.12 251 ILE A C 1
ATOM 1965 O O . ILE A 1 251 ? 12.758 28.609 26.078 1 98.12 251 ILE A O 1
ATOM 1969 N N . LEU A 1 252 ? 11.734 26.875 25.188 1 97.81 252 LEU A N 1
ATOM 1970 C CA . LEU A 1 252 ? 12.406 25.922 26.047 1 97.81 252 LEU A CA 1
ATOM 1971 C C . LEU A 1 252 ? 13.117 24.844 25.219 1 97.81 252 LEU A C 1
ATOM 1973 O O . LEU A 1 252 ? 12.703 24.547 24.109 1 97.81 252 LEU A O 1
ATOM 1977 N N . PRO A 1 253 ? 14.203 24.266 25.781 1 96.31 253 PRO A N 1
ATOM 1978 C CA . PRO A 1 253 ? 14.898 23.188 25.078 1 96.31 253 PRO A CA 1
ATOM 1979 C C . PRO A 1 253 ? 14.164 21.844 25.172 1 96.31 253 PRO A C 1
ATOM 1981 O O . PRO A 1 253 ? 13.023 21.797 25.656 1 96.31 253 PRO A O 1
ATOM 1984 N N . ALA A 1 254 ? 14.766 20.812 24.688 1 96.81 254 ALA A N 1
ATOM 1985 C CA . ALA A 1 254 ? 14.164 19.469 24.641 1 96.81 254 ALA A CA 1
ATOM 1986 C C . ALA A 1 254 ? 13.789 19 26.031 1 96.81 254 ALA A C 1
ATOM 1988 O O . ALA A 1 254 ? 14.453 19.344 27.016 1 96.81 254 ALA A O 1
ATOM 1989 N N . ILE A 1 255 ? 12.766 18.219 26.062 1 97.69 255 ILE A N 1
ATOM 1990 C CA . ILE A 1 255 ? 12.281 17.656 27.328 1 97.69 255 ILE A CA 1
ATOM 1991 C C . ILE A 1 255 ? 13.172 16.484 27.75 1 97.69 255 ILE A C 1
ATOM 1993 O O . ILE A 1 255 ? 13.531 15.648 26.922 1 97.69 255 ILE A O 1
ATOM 1997 N N . ARG A 1 256 ? 13.516 16.453 28.953 1 97.38 256 ARG A N 1
ATOM 1998 C CA . ARG A 1 256 ? 14.234 15.312 29.516 1 97.38 256 ARG A CA 1
ATOM 1999 C C . ARG A 1 256 ? 13.266 14.281 30.094 1 97.38 256 ARG A C 1
ATOM 2001 O O . ARG A 1 256 ? 13.344 13.102 29.75 1 97.38 256 ARG A O 1
ATOM 2008 N N . SER A 1 257 ? 12.375 14.797 30.922 1 97.88 257 SER A N 1
ATOM 2009 C CA . SER A 1 257 ? 11.398 13.898 31.531 1 97.88 257 SER A CA 1
ATOM 2010 C C . SER A 1 257 ? 10.211 14.68 32.094 1 97.88 257 SER A C 1
ATOM 2012 O O . SER A 1 257 ? 10.258 15.906 32.188 1 97.88 257 SER A O 1
ATOM 2014 N N . ILE A 1 258 ? 9.156 13.93 32.406 1 98.19 258 ILE A N 1
ATOM 2015 C CA . ILE A 1 258 ? 7.949 14.5 33.031 1 98.19 258 ILE A CA 1
ATOM 2016 C C . ILE A 1 258 ? 7.609 13.75 34.312 1 98.19 258 ILE A C 1
ATOM 2018 O O . ILE A 1 258 ? 7.699 12.516 34.344 1 98.19 258 ILE A O 1
ATOM 2022 N N . ARG A 1 259 ? 7.32 14.398 35.344 1 97.56 259 ARG A N 1
ATOM 2023 C CA . ARG A 1 259 ? 6.832 13.852 36.594 1 97.56 259 ARG A CA 1
ATOM 2024 C C . ARG A 1 259 ? 5.613 14.617 37.094 1 97.56 259 ARG A C 1
ATOM 2026 O O . ARG A 1 259 ? 5.738 15.742 37.594 1 97.56 259 ARG A O 1
ATOM 2033 N N . GLY A 1 260 ? 4.48 13.891 37.062 1 97.25 260 GLY A N 1
ATOM 2034 C CA . GLY A 1 260 ? 3.266 14.656 37.312 1 97.25 260 GLY A CA 1
ATOM 2035 C C . GLY A 1 260 ? 3.088 15.82 36.344 1 97.25 260 GLY A C 1
ATOM 2036 O O . GLY A 1 260 ? 3.158 15.648 35.125 1 97.25 260 GLY A O 1
ATOM 2037 N N . ASN A 1 261 ? 2.912 17.016 36.938 1 97.94 261 ASN A N 1
ATOM 2038 C CA . ASN A 1 261 ? 2.717 18.188 36.094 1 97.94 261 ASN A CA 1
ATOM 2039 C C . ASN A 1 261 ? 4.027 18.922 35.875 1 97.94 261 ASN A C 1
ATOM 2041 O O . ASN A 1 261 ? 4.059 19.922 35.125 1 97.94 261 ASN A O 1
ATOM 2045 N N . ASP A 1 262 ? 5.09 18.375 36.406 1 98.31 262 ASP A N 1
ATOM 2046 C CA . ASP A 1 262 ? 6.387 19.031 36.281 1 98.31 262 ASP A CA 1
ATOM 2047 C C . ASP A 1 262 ? 7.16 18.469 35.062 1 98.31 262 ASP A C 1
ATOM 2049 O O . ASP A 1 262 ? 7.348 17.266 34.969 1 98.31 262 ASP A O 1
ATOM 2053 N N . VAL A 1 263 ? 7.605 19.359 34.188 1 98.56 263 VAL A N 1
ATOM 2054 C CA . VAL A 1 263 ? 8.398 18.984 33.031 1 98.56 263 VAL A CA 1
ATOM 2055 C C . VAL A 1 263 ? 9.844 19.438 33.219 1 98.56 263 VAL A C 1
ATOM 2057 O O . VAL A 1 263 ? 10.109 20.609 33.469 1 98.56 263 VAL A O 1
ATOM 2060 N N . LEU A 1 264 ? 10.727 18.484 33.156 1 98.44 264 LEU A N 1
ATOM 2061 C CA . LEU A 1 264 ? 12.156 18.75 33.25 1 98.44 264 LEU A CA 1
ATOM 2062 C C . LEU A 1 264 ? 12.781 18.844 31.859 1 98.44 264 LEU A C 1
ATOM 2064 O O . LEU A 1 264 ? 12.578 17.984 31.016 1 98.44 264 LEU A O 1
ATOM 2068 N N . PHE A 1 265 ? 13.516 19.891 31.672 1 97.94 265 PHE A N 1
ATOM 2069 C CA . PHE A 1 265 ? 14.125 20.141 30.359 1 97.94 265 PHE A CA 1
ATOM 2070 C C . PHE A 1 265 ? 15.617 19.797 30.391 1 97.94 265 PHE A C 1
ATOM 2072 O O . PHE A 1 265 ? 16.203 19.641 31.469 1 97.94 265 PHE A O 1
ATOM 2079 N N . LYS A 1 266 ? 16.234 19.688 29.25 1 96.56 266 LYS A N 1
ATOM 2080 C CA . LYS A 1 266 ? 17.609 19.203 29.125 1 96.56 266 LYS A CA 1
ATOM 2081 C C . LYS A 1 266 ? 18.594 20.203 29.734 1 96.56 266 LYS A C 1
ATOM 2083 O O . LYS A 1 266 ? 19.703 19.844 30.109 1 96.56 266 LYS A O 1
ATOM 2088 N N . ASP A 1 267 ? 18.219 21.453 29.75 1 95.19 267 ASP A N 1
ATOM 2089 C CA . ASP A 1 267 ? 19.125 22.453 30.312 1 95.19 267 ASP A CA 1
ATOM 2090 C C . ASP A 1 267 ? 19 22.531 31.828 1 95.19 267 ASP A C 1
ATOM 2092 O O . ASP A 1 267 ? 19.594 23.406 32.469 1 95.19 267 ASP A O 1
ATOM 2096 N N . GLY A 1 268 ? 18.125 21.766 32.406 1 96 268 GLY A N 1
ATOM 2097 C CA . GLY A 1 268 ? 18.016 21.672 33.844 1 96 268 GLY A CA 1
ATOM 2098 C C . GLY A 1 268 ? 16.828 22.422 34.406 1 96 268 GLY A C 1
ATOM 2099 O O . GLY A 1 268 ? 16.453 22.219 35.594 1 96 268 GLY A O 1
ATOM 2100 N N . ARG A 1 269 ? 16.172 23.219 33.688 1 96.12 269 ARG A N 1
ATOM 2101 C CA . ARG A 1 269 ? 14.992 23.938 34.156 1 96.12 269 ARG A CA 1
ATOM 2102 C C . ARG A 1 269 ? 13.781 23.016 34.219 1 96.12 269 ARG A C 1
ATOM 2104 O O . ARG A 1 269 ? 13.703 22.016 33.531 1 96.12 269 ARG A O 1
ATOM 2111 N N . SER A 1 270 ? 12.914 23.406 35.156 1 98 270 SER A N 1
ATOM 2112 C CA . SER A 1 270 ? 11.664 22.672 35.344 1 98 270 SER A CA 1
ATOM 2113 C C . SER A 1 270 ? 10.484 23.609 35.531 1 98 270 SER A C 1
ATOM 2115 O O . SER A 1 270 ? 10.594 24.625 36.219 1 98 270 SER A O 1
ATOM 2117 N N . TYR A 1 271 ? 9.453 23.344 34.938 1 98.44 271 TYR A N 1
ATOM 2118 C CA . TYR A 1 271 ? 8.227 24.125 35.062 1 98.44 271 TYR A CA 1
ATOM 2119 C C . TYR A 1 271 ? 7.012 23.219 35.125 1 98.44 271 TYR A C 1
ATOM 2121 O O . TYR A 1 271 ? 7.023 22.094 34.625 1 98.44 271 TYR A O 1
ATOM 2129 N N . ALA A 1 272 ? 6 23.703 35.781 1 98.38 272 ALA A N 1
ATOM 2130 C CA . ALA A 1 272 ? 4.715 23 35.812 1 98.38 272 ALA A CA 1
ATOM 2131 C C . ALA A 1 272 ? 3.799 23.5 34.688 1 98.38 272 ALA A C 1
ATOM 2133 O O . ALA A 1 272 ? 3.75 24.703 34.406 1 98.38 272 ALA A O 1
ATOM 2134 N N . PHE A 1 273 ? 3.066 22.562 34.125 1 98.75 273 PHE A N 1
ATOM 2135 C CA . PHE A 1 273 ? 2.141 22.922 33.031 1 98.75 273 PHE A CA 1
ATOM 2136 C C . PHE A 1 273 ? 0.768 22.312 33.281 1 98.75 273 PHE A C 1
ATOM 2138 O O . PHE A 1 273 ? 0.656 21.266 33.938 1 98.75 273 PHE A O 1
ATOM 2145 N N . ASP A 1 274 ? -0.257 22.984 32.75 1 98.62 274 ASP A N 1
ATOM 2146 C CA . ASP A 1 274 ? -1.628 22.484 32.812 1 98.62 274 ASP A CA 1
ATOM 2147 C C . ASP A 1 274 ? -1.961 21.594 31.625 1 98.62 274 ASP A C 1
ATOM 2149 O O . ASP A 1 274 ? -2.822 20.719 31.734 1 98.62 274 ASP A O 1
ATOM 2153 N N . SER A 1 275 ? -1.375 21.844 30.516 1 98.69 275 SER A N 1
ATOM 2154 C CA . SER A 1 275 ? -1.665 21.125 29.281 1 98.69 275 SER A CA 1
ATOM 2155 C C . SER A 1 275 ? -0.426 21.016 28.406 1 98.69 275 SER A C 1
ATOM 2157 O O . SER A 1 275 ? 0.478 21.844 28.484 1 98.69 275 SER A O 1
ATOM 2159 N N . ILE A 1 276 ? -0.427 19.938 27.625 1 98.69 276 ILE A N 1
ATOM 2160 C CA . ILE A 1 276 ? 0.617 19.703 26.641 1 98.69 276 ILE A CA 1
ATOM 2161 C C . ILE A 1 276 ? -0.013 19.516 25.25 1 98.69 276 ILE A C 1
ATOM 2163 O O . ILE A 1 276 ? -0.968 18.75 25.109 1 98.69 276 ILE A O 1
ATOM 2167 N N . ILE A 1 277 ? 0.42 20.25 24.297 1 98.62 277 ILE A N 1
ATOM 2168 C CA . ILE A 1 277 ? -0.018 20.094 22.906 1 98.62 277 ILE A CA 1
ATOM 2169 C C . ILE A 1 277 ? 1.151 19.625 22.047 1 98.62 277 ILE A C 1
ATOM 2171 O O . ILE A 1 277 ? 2.164 20.328 21.922 1 98.62 277 ILE A O 1
ATOM 2175 N N . PHE A 1 278 ? 0.964 18.484 21.453 1 98.31 278 PHE A N 1
ATOM 2176 C CA . PHE A 1 278 ? 1.964 17.969 20.531 1 98.31 278 PHE A CA 1
ATOM 2177 C C . PHE A 1 278 ? 1.78 18.562 19.141 1 98.31 278 PHE A C 1
ATOM 2179 O O . PHE A 1 278 ? 0.753 18.344 18.5 1 98.31 278 PHE A O 1
ATOM 2186 N N . ALA A 1 279 ? 2.684 19.297 18.719 1 97.31 279 ALA A N 1
ATOM 2187 C CA . ALA A 1 279 ? 2.797 19.75 17.328 1 97.31 279 ALA A CA 1
ATOM 2188 C C . ALA A 1 279 ? 3.988 19.109 16.625 1 97.31 279 ALA A C 1
ATOM 2190 O O . ALA A 1 279 ? 4.848 19.797 16.078 1 97.31 279 ALA A O 1
ATOM 2191 N N . THR A 1 280 ? 3.936 17.812 16.609 1 95.19 280 THR A N 1
ATOM 2192 C CA . THR A 1 280 ? 5.102 17.016 16.219 1 95.19 280 THR A CA 1
ATOM 2193 C C . THR A 1 280 ? 4.871 16.328 14.875 1 95.19 280 THR A C 1
ATOM 2195 O O . THR A 1 280 ? 5.57 15.383 14.531 1 95.19 280 THR A O 1
ATOM 2198 N N . GLY A 1 281 ? 3.895 16.859 14.203 1 91.75 281 GLY A N 1
ATOM 2199 C CA . GLY A 1 281 ? 3.717 16.453 12.82 1 91.75 281 GLY A CA 1
ATOM 2200 C C . GLY A 1 281 ? 3.064 15.086 12.688 1 91.75 281 GLY A C 1
ATOM 2201 O O . GLY A 1 281 ? 2.168 14.742 13.461 1 91.75 281 GLY A O 1
ATOM 2202 N N . PHE A 1 282 ? 3.324 14.43 11.516 1 88.12 282 PHE A N 1
ATOM 2203 C CA . PHE A 1 282 ? 2.678 13.18 11.141 1 88.12 282 PHE A CA 1
ATOM 2204 C C . PHE A 1 282 ? 3.713 12.133 10.75 1 88.12 282 PHE A C 1
ATOM 2206 O O . PHE A 1 282 ? 4.82 12.469 10.328 1 88.12 282 PHE A O 1
ATOM 2213 N N . LYS A 1 283 ? 3.268 10.891 10.969 1 82.56 283 LYS A N 1
ATOM 2214 C CA . LYS A 1 283 ? 4.055 9.797 10.406 1 82.56 283 LYS A CA 1
ATOM 2215 C C . LYS A 1 283 ? 3.791 9.648 8.914 1 82.56 283 LYS A C 1
ATOM 2217 O O . LYS A 1 283 ? 2.637 9.602 8.477 1 82.56 283 LYS A O 1
ATOM 2222 N N . ARG A 1 284 ? 4.812 9.672 8.078 1 73.25 284 ARG A N 1
ATOM 2223 C CA . ARG A 1 284 ? 4.652 9.547 6.633 1 73.25 284 ARG A CA 1
ATOM 2224 C C . ARG A 1 284 ? 4.516 8.086 6.223 1 73.25 284 ARG A C 1
ATOM 2226 O O . ARG A 1 284 ? 5.43 7.285 6.434 1 73.25 284 ARG A O 1
ATOM 2233 N N . ALA A 1 285 ? 3.318 7.828 5.676 1 67.88 285 ALA A N 1
ATOM 2234 C CA . ALA A 1 285 ? 3.068 6.457 5.246 1 67.88 285 ALA A CA 1
ATOM 2235 C C . ALA A 1 285 ? 3.695 6.188 3.881 1 67.88 285 ALA A C 1
ATOM 2237 O O . ALA A 1 285 ? 3.971 5.035 3.535 1 67.88 285 ALA A O 1
ATOM 2238 N N . THR A 1 286 ? 3.906 7.25 3.078 1 71.19 286 THR A N 1
ATOM 2239 C CA . THR A 1 286 ? 4.371 7.098 1.704 1 71.19 286 THR A CA 1
ATOM 2240 C C . THR A 1 286 ? 5.738 6.43 1.665 1 71.19 286 THR A C 1
ATOM 2242 O O . THR A 1 286 ? 6.066 5.73 0.703 1 71.19 286 THR A O 1
ATOM 2245 N N . ASN A 1 287 ? 6.531 6.668 2.688 1 66.88 287 ASN A N 1
ATOM 2246 C CA . ASN A 1 287 ? 7.867 6.082 2.73 1 66.88 287 ASN A CA 1
ATOM 2247 C C . ASN A 1 287 ? 7.809 4.559 2.807 1 66.88 287 ASN A C 1
ATOM 2249 O O . ASN A 1 287 ? 8.789 3.879 2.508 1 66.88 287 ASN A O 1
ATOM 2253 N N . GLN A 1 288 ? 6.672 4.117 3.141 1 64.75 288 GLN A N 1
ATOM 2254 C CA . GLN A 1 288 ? 6.531 2.678 3.328 1 64.75 288 GLN A CA 1
ATOM 2255 C C . GLN A 1 288 ? 6.273 1.975 1.998 1 64.75 288 GLN A C 1
ATOM 2257 O O . GLN A 1 288 ? 6.594 0.795 1.841 1 64.75 288 GLN A O 1
ATOM 2262 N N . TRP A 1 289 ? 5.734 2.752 1.112 1 64.75 289 TRP A N 1
ATOM 2263 C CA . TRP A 1 289 ? 5.328 2.029 -0.088 1 64.75 289 TRP A CA 1
ATOM 2264 C C . TRP A 1 289 ? 5.812 2.744 -1.345 1 64.75 289 TRP A C 1
ATOM 2266 O O . TRP A 1 289 ? 5.902 2.141 -2.416 1 64.75 289 TRP A O 1
ATOM 2276 N N . LEU A 1 290 ? 5.887 4.012 -1.222 1 64.94 290 LEU A N 1
ATOM 2277 C CA . LEU A 1 290 ? 6.363 4.746 -2.391 1 64.94 290 LEU A CA 1
ATOM 2278 C C . LEU A 1 290 ? 7.879 4.656 -2.51 1 64.94 290 LEU A C 1
ATOM 2280 O O . LEU A 1 290 ? 8.602 5.141 -1.637 1 64.94 290 LEU A O 1
ATOM 2284 N N . LYS A 1 291 ? 8.227 3.709 -3.316 1 59.31 291 LYS A N 1
ATOM 2285 C CA . LYS A 1 291 ? 9.664 3.553 -3.512 1 59.31 291 LYS A CA 1
ATOM 2286 C C . LYS A 1 291 ? 10.297 4.855 -3.992 1 59.31 291 LYS A C 1
ATOM 2288 O O . LYS A 1 291 ? 9.633 5.684 -4.617 1 59.31 291 LYS A O 1
ATOM 2293 N N . GLN A 1 292 ? 11.484 5.285 -3.502 1 55.28 292 GLN A N 1
ATOM 2294 C CA . GLN A 1 292 ? 12.289 6.504 -3.498 1 55.28 292 GLN A CA 1
ATOM 2295 C C . GLN A 1 292 ? 12.148 7.262 -4.816 1 55.28 292 GLN A C 1
ATOM 2297 O O . GLN A 1 292 ? 12.141 8.492 -4.832 1 55.28 292 GLN A O 1
ATOM 2302 N N . SER A 1 293 ? 11.906 6.445 -5.887 1 53.88 293 SER A N 1
ATOM 2303 C CA . SER A 1 293 ? 12.094 7.168 -7.145 1 53.88 293 SER A CA 1
ATOM 2304 C C . SER A 1 293 ? 10.844 7.969 -7.508 1 53.88 293 SER A C 1
ATOM 2306 O O . SER A 1 293 ? 10.828 8.664 -8.523 1 53.88 293 SER A O 1
ATOM 2308 N N . PHE A 1 294 ? 9.852 7.859 -6.668 1 56.5 294 PHE A N 1
ATOM 2309 C CA . PHE A 1 294 ? 8.672 8.578 -7.133 1 56.5 294 PHE A CA 1
ATOM 2310 C C . PHE A 1 294 ? 8.68 10.023 -6.629 1 56.5 294 PHE A C 1
ATOM 2312 O O . PHE A 1 294 ? 7.672 10.719 -6.719 1 56.5 294 PHE A O 1
ATOM 2319 N N . PRO A 1 295 ? 9.555 10.336 -5.68 1 52.25 295 PRO A N 1
ATOM 2320 C CA . PRO A 1 295 ? 9.344 11.703 -5.184 1 52.25 295 PRO A CA 1
ATOM 2321 C C . PRO A 1 295 ? 9.102 12.703 -6.309 1 52.25 295 PRO A C 1
ATOM 2323 O O . PRO A 1 295 ? 8.18 13.523 -6.223 1 52.25 295 PRO A O 1
ATOM 2326 N N . ASN A 1 296 ? 10.109 12.703 -7.254 1 54.69 296 ASN A N 1
ATOM 2327 C CA . ASN A 1 296 ? 10.125 13.75 -8.273 1 54.69 296 ASN A CA 1
ATOM 2328 C C . ASN A 1 296 ? 9.227 13.383 -9.461 1 54.69 296 ASN A C 1
ATOM 2330 O O . ASN A 1 296 ? 9.172 14.117 -10.445 1 54.69 296 ASN A O 1
ATOM 2334 N N . ASN A 1 297 ? 7.973 12.281 -9.086 1 69 297 ASN A N 1
ATOM 2335 C CA . ASN A 1 297 ? 7.254 11.969 -10.32 1 69 297 ASN A CA 1
ATOM 2336 C C . ASN A 1 297 ? 5.859 11.422 -10.031 1 69 297 ASN A C 1
ATOM 2338 O O . ASN A 1 297 ? 5.629 10.82 -8.984 1 69 297 ASN A O 1
ATOM 2342 N N . TRP A 1 298 ? 4.93 12.219 -10.641 1 79.56 298 TRP A N 1
ATOM 2343 C CA . TRP A 1 298 ? 3.494 11.969 -10.594 1 79.56 298 TRP A CA 1
ATOM 2344 C C . TRP A 1 298 ? 3.135 10.711 -11.375 1 79.56 298 TRP A C 1
ATOM 2346 O O . TRP A 1 298 ? 2.029 10.18 -11.234 1 79.56 298 TRP A O 1
ATOM 2356 N N . LYS A 1 299 ? 4.203 10.086 -12.055 1 86.25 299 LYS A N 1
ATOM 2357 C CA . LYS A 1 299 ? 3.875 8.992 -12.961 1 86.25 299 LYS A CA 1
ATOM 2358 C C . LYS A 1 299 ? 4.68 7.738 -12.625 1 86.25 299 LYS A C 1
ATOM 2360 O O . LYS A 1 299 ? 5.914 7.773 -12.602 1 86.25 299 LYS A O 1
ATOM 2365 N N . GLY A 1 300 ? 4.012 6.695 -12.25 1 81.25 300 GLY A N 1
ATOM 2366 C CA . GLY A 1 300 ? 4.621 5.383 -12.078 1 81.25 300 GLY A CA 1
ATOM 2367 C C . GLY A 1 300 ? 4.469 4.492 -13.297 1 81.25 300 GLY A C 1
ATOM 2368 O O . GLY A 1 300 ? 4.277 4.988 -14.414 1 81.25 300 GLY A O 1
ATOM 2369 N N . LYS A 1 301 ? 4.672 3.186 -13.117 1 77.31 301 LYS A N 1
ATOM 2370 C CA . LYS A 1 301 ? 4.535 2.201 -14.188 1 77.31 301 LYS A CA 1
ATOM 2371 C C . LYS A 1 301 ? 3.148 1.562 -14.164 1 77.31 301 LYS A C 1
ATOM 2373 O O . LYS A 1 301 ? 2.438 1.638 -13.164 1 77.31 301 LYS A O 1
ATOM 2378 N N . ASN A 1 302 ? 2.688 1.108 -15.289 1 77 302 ASN A N 1
ATOM 2379 C CA . ASN A 1 302 ? 1.517 0.25 -15.438 1 77 302 ASN A CA 1
ATOM 2380 C C . ASN A 1 302 ? 0.245 0.954 -14.969 1 77 302 ASN A C 1
ATOM 2382 O O . ASN A 1 302 ? -0.601 0.346 -14.312 1 77 302 ASN A O 1
ATOM 2386 N N . GLY A 1 303 ? 0.246 2.348 -15.164 1 83 303 GLY A N 1
ATOM 2387 C CA . GLY A 1 303 ? -0.994 3.055 -14.891 1 83 303 GLY A CA 1
ATOM 2388 C C . GLY A 1 303 ? -1.071 3.6 -13.477 1 83 303 GLY A C 1
ATOM 2389 O O . GLY A 1 303 ? -2.125 4.07 -13.039 1 83 303 GLY A O 1
ATOM 2390 N N . LEU A 1 304 ? 0.009 3.543 -12.758 1 84.62 304 LEU A N 1
ATOM 2391 C CA . LEU A 1 304 ? 0.073 4.078 -11.406 1 84.62 304 LEU A CA 1
ATOM 2392 C C . LEU A 1 304 ? 0.496 5.543 -11.414 1 84.62 304 LEU A C 1
ATOM 2394 O O . LEU A 1 304 ? 1.461 5.91 -12.094 1 84.62 304 LEU A O 1
ATOM 2398 N N . TYR A 1 305 ? -0.263 6.34 -10.758 1 89.62 305 TYR A N 1
ATOM 2399 C CA . TYR A 1 305 ? 0.045 7.758 -10.633 1 89.62 305 TYR A CA 1
ATOM 2400 C C . TYR A 1 305 ? -0.007 8.203 -9.172 1 89.62 305 TYR A C 1
ATOM 2402 O O . TYR A 1 305 ? -0.687 7.582 -8.352 1 89.62 305 TYR A O 1
ATOM 2410 N N . CYS A 1 306 ? 0.734 9.227 -8.867 1 89.81 306 CYS A N 1
ATOM 2411 C CA . CYS A 1 306 ? 0.704 9.859 -7.555 1 89.81 306 CYS A CA 1
ATOM 2412 C C . CYS A 1 306 ? 0.44 11.352 -7.676 1 89.81 306 CYS A C 1
ATOM 2414 O O . CYS A 1 306 ? 1.122 12.047 -8.43 1 89.81 306 CYS A O 1
ATOM 2416 N N . ALA A 1 307 ? -0.531 11.828 -7.004 1 92.44 307 ALA A N 1
ATOM 2417 C CA . ALA A 1 307 ? -0.852 13.258 -7.004 1 92.44 307 ALA A CA 1
ATOM 2418 C C . ALA A 1 307 ? -0.585 13.875 -5.637 1 92.44 307 ALA A C 1
ATOM 2420 O O . ALA A 1 307 ? -1.116 13.414 -4.621 1 92.44 307 ALA A O 1
ATOM 2421 N N . GLY A 1 308 ? 0.269 14.922 -5.598 1 89.12 308 GLY A N 1
ATOM 2422 C CA . GLY A 1 308 ? 0.468 15.719 -4.398 1 89.12 308 GLY A CA 1
ATOM 2423 C C . GLY A 1 308 ? 1.438 15.094 -3.418 1 89.12 308 GLY A C 1
ATOM 2424 O O . GLY A 1 308 ? 1.428 15.422 -2.229 1 89.12 308 GLY A O 1
ATOM 2425 N N . LEU A 1 309 ? 2.205 14.156 -3.887 1 83.44 309 LEU A N 1
ATOM 2426 C CA . LEU A 1 309 ? 3.113 13.477 -2.969 1 83.44 309 LEU A CA 1
ATOM 2427 C C . LEU A 1 309 ? 4.551 13.93 -3.191 1 83.44 309 LEU A C 1
ATOM 2429 O O . LEU A 1 309 ? 5.484 13.359 -2.613 1 83.44 309 LEU A O 1
ATOM 2433 N N . ALA A 1 310 ? 4.703 15.039 -4.023 1 76.88 310 ALA A N 1
ATOM 2434 C CA . ALA A 1 310 ? 6.039 15.547 -4.34 1 76.88 310 ALA A CA 1
ATOM 2435 C C . ALA A 1 310 ? 6.438 16.672 -3.398 1 76.88 310 ALA A C 1
ATOM 2437 O O . ALA A 1 310 ? 7.457 17.344 -3.609 1 76.88 310 ALA A O 1
ATOM 2438 N N . ARG A 1 311 ? 5.637 17.031 -2.43 1 76.06 311 ARG A N 1
ATOM 2439 C CA . ARG A 1 311 ? 5.934 18.047 -1.423 1 76.06 311 ARG A CA 1
ATOM 2440 C C . ARG A 1 311 ? 6.02 19.422 -2.051 1 76.06 311 ARG A C 1
ATOM 2442 O O . ARG A 1 311 ? 6.902 20.219 -1.706 1 76.06 311 ARG A O 1
ATOM 2449 N N . ARG A 1 312 ? 5.234 19.656 -3.045 1 81.56 312 ARG A N 1
ATOM 2450 C CA . ARG A 1 312 ? 5.207 20.953 -3.715 1 81.56 312 ARG A CA 1
ATOM 2451 C C . ARG A 1 312 ? 3.914 21.703 -3.412 1 81.56 312 ARG A C 1
ATOM 2453 O O . ARG A 1 312 ? 3.516 22.594 -4.168 1 81.56 312 ARG A O 1
ATOM 2460 N N . GLY A 1 313 ? 3.346 21.281 -2.311 1 86.38 313 GLY A N 1
ATOM 2461 C CA . GLY A 1 313 ? 2.156 21.984 -1.862 1 86.38 313 GLY A CA 1
ATOM 2462 C C . GLY A 1 313 ? 0.99 21.859 -2.824 1 86.38 313 GLY A C 1
ATOM 2463 O O . GLY A 1 313 ? 0.942 20.938 -3.635 1 86.38 313 GLY A O 1
ATOM 2464 N N . LEU A 1 314 ? 0.044 22.781 -2.703 1 91.44 314 LEU A N 1
ATOM 2465 C CA . LEU A 1 314 ? -1.174 22.766 -3.506 1 91.44 314 LEU A CA 1
ATOM 2466 C C . LEU A 1 314 ? -0.862 23.047 -4.973 1 91.44 314 LEU A C 1
ATOM 2468 O O . LEU A 1 314 ? -1.506 22.484 -5.863 1 91.44 314 LEU A O 1
ATOM 2472 N N . TYR A 1 315 ? 0.168 23.875 -5.133 1 89.44 315 TYR A N 1
ATOM 2473 C CA . TYR A 1 315 ? 0.59 24.156 -6.5 1 89.44 315 TYR A CA 1
ATOM 2474 C C . TYR A 1 315 ? 1.084 22.891 -7.188 1 89.44 315 TYR A C 1
ATOM 2476 O O . TYR A 1 315 ? 0.699 22.594 -8.328 1 89.44 315 TYR A O 1
ATOM 2484 N N . GLY A 1 316 ? 1.903 22.203 -6.516 1 88.44 316 GLY A N 1
ATOM 2485 C CA . GLY A 1 316 ? 2.395 20.938 -7.047 1 88.44 316 GLY A CA 1
ATOM 2486 C C . GLY A 1 316 ? 1.297 19.922 -7.273 1 88.44 316 GLY A C 1
ATOM 2487 O O . GLY A 1 316 ? 1.308 19.203 -8.273 1 88.44 316 GLY A O 1
ATOM 2488 N N . ALA A 1 317 ? 0.392 19.828 -6.379 1 91.56 317 ALA A N 1
ATOM 2489 C CA . ALA A 1 317 ? -0.737 18.922 -6.508 1 91.56 317 ALA A CA 1
ATOM 2490 C C . ALA A 1 317 ? -1.562 19.234 -7.75 1 91.56 317 ALA A C 1
ATOM 2492 O O . ALA A 1 317 ? -1.998 18.328 -8.461 1 91.56 317 ALA A O 1
ATOM 2493 N N . ALA A 1 318 ? -1.763 20.531 -7.977 1 94.12 318 ALA A N 1
ATOM 2494 C CA . ALA A 1 318 ? -2.504 20.953 -9.156 1 94.12 318 ALA A CA 1
ATOM 2495 C C . ALA A 1 318 ? -1.785 20.547 -10.438 1 94.12 318 ALA A C 1
ATOM 2497 O O . ALA A 1 318 ? -2.408 20.016 -11.367 1 94.12 318 ALA A O 1
ATOM 2498 N N . MET A 1 319 ? -0.521 20.75 -10.422 1 92.19 319 MET A N 1
ATOM 2499 C CA . MET A 1 319 ? 0.273 20.375 -11.594 1 92.19 319 MET A CA 1
ATOM 2500 C C . MET A 1 319 ? 0.241 18.859 -11.82 1 92.19 319 MET A C 1
ATOM 2502 O O . MET A 1 319 ? 0.091 18.406 -12.953 1 92.19 319 MET A O 1
ATOM 2506 N N . ASP A 1 320 ? 0.427 18.141 -10.742 1 93.19 320 ASP A N 1
ATOM 2507 C CA . ASP A 1 320 ? 0.365 16.672 -10.836 1 93.19 320 ASP A CA 1
ATOM 2508 C C . ASP A 1 320 ? -0.966 16.219 -11.43 1 93.19 320 ASP A C 1
ATOM 2510 O O . ASP A 1 320 ? -0.995 15.375 -12.328 1 93.19 320 ASP A O 1
ATOM 2514 N N . ALA A 1 321 ? -2.039 16.766 -10.914 1 96.38 321 ALA A N 1
ATOM 2515 C CA . ALA A 1 321 ? -3.381 16.406 -11.359 1 96.38 321 ALA A CA 1
ATOM 2516 C C . ALA A 1 321 ? -3.545 16.641 -12.859 1 96.38 321 ALA A C 1
ATOM 2518 O O . ALA A 1 321 ? -4.074 15.781 -13.57 1 96.38 321 ALA A O 1
ATOM 2519 N N . GLU A 1 322 ? -3.088 17.766 -13.328 1 95.38 322 GLU A N 1
ATOM 2520 C CA . GLU A 1 322 ? -3.17 18.094 -14.75 1 95.38 322 GLU A CA 1
ATOM 2521 C C . GLU A 1 322 ? -2.32 17.141 -15.578 1 95.38 322 GLU A C 1
ATOM 2523 O O . GLU A 1 322 ? -2.779 16.625 -16.609 1 95.38 322 GLU A O 1
ATOM 2528 N N . ASN A 1 323 ? -1.147 16.938 -15.148 1 93.69 323 ASN A N 1
ATOM 2529 C CA . ASN A 1 323 ? -0.253 16.031 -15.859 1 93.69 323 ASN A CA 1
ATOM 2530 C C . ASN A 1 323 ? -0.841 14.625 -15.953 1 93.69 323 ASN A C 1
ATOM 2532 O O . ASN A 1 323 ? -0.797 14 -17.016 1 93.69 323 ASN A O 1
ATOM 2536 N N . ILE A 1 324 ? -1.34 14.148 -14.875 1 93.81 324 ILE A N 1
ATOM 2537 C CA . ILE A 1 324 ? -1.897 12.805 -14.797 1 93.81 324 ILE A CA 1
ATOM 2538 C C . ILE A 1 324 ? -3.08 12.68 -15.75 1 93.81 324 ILE A C 1
ATOM 2540 O O . ILE A 1 324 ? -3.139 11.742 -16.547 1 93.81 324 ILE A O 1
ATOM 2544 N N . SER A 1 325 ? -4.039 13.609 -15.672 1 95.38 325 SER A N 1
ATOM 2545 C CA . SER A 1 325 ? -5.223 13.539 -16.516 1 95.38 325 SER A CA 1
ATOM 2546 C C . SER A 1 325 ? -4.848 13.633 -18 1 95.38 325 SER A C 1
ATOM 2548 O O . SER A 1 325 ? -5.422 12.93 -18.828 1 95.38 325 SER A O 1
ATOM 2550 N N . ASN A 1 326 ? -3.895 14.5 -18.328 1 93.88 326 ASN A N 1
ATOM 2551 C CA . ASN A 1 326 ? -3.422 14.617 -19.703 1 93.88 326 ASN A CA 1
ATOM 2552 C C . ASN A 1 326 ? -2.781 13.32 -20.188 1 93.88 326 ASN A C 1
ATOM 2554 O O . ASN A 1 326 ? -2.992 12.906 -21.344 1 93.88 326 ASN A O 1
ATOM 2558 N N . ASP A 1 327 ? -1.98 12.719 -19.375 1 92.19 327 ASP A N 1
ATOM 2559 C CA . ASP A 1 327 ? -1.318 11.469 -19.734 1 92.19 327 ASP A CA 1
ATOM 2560 C C . ASP A 1 327 ? -2.338 10.352 -19.969 1 92.19 327 ASP A C 1
ATOM 2562 O O . ASP A 1 327 ? -2.215 9.594 -20.938 1 92.19 327 ASP A O 1
ATOM 2566 N N . ILE A 1 328 ? -3.279 10.258 -19.047 1 91.19 328 ILE A N 1
ATOM 2567 C CA . ILE A 1 328 ? -4.309 9.227 -19.172 1 91.19 328 ILE A CA 1
ATOM 2568 C C . ILE A 1 328 ? -5.125 9.461 -20.438 1 91.19 328 ILE A C 1
ATOM 2570 O O . ILE A 1 328 ? -5.465 8.508 -21.141 1 91.19 328 ILE A O 1
ATOM 2574 N N . LYS A 1 329 ? -5.453 10.711 -20.766 1 91 329 LYS A N 1
ATOM 2575 C CA . LYS A 1 329 ? -6.172 11.055 -21.984 1 91 329 LYS A CA 1
ATOM 2576 C C . LYS A 1 329 ? -5.41 10.586 -23.219 1 91 329 LYS A C 1
ATOM 2578 O O . LYS A 1 329 ? -6.008 10.055 -24.156 1 91 329 LYS A O 1
ATOM 2583 N N . LYS A 1 330 ? -4.125 10.758 -23.203 1 89.31 330 LYS A N 1
ATOM 2584 C CA . LYS A 1 330 ? -3.285 10.383 -24.344 1 89.31 330 LYS A CA 1
ATOM 2585 C C . LYS A 1 330 ? -3.26 8.867 -24.531 1 89.31 330 LYS A C 1
ATOM 2587 O O . LYS A 1 330 ? -3.09 8.383 -25.641 1 89.31 330 LYS A O 1
ATOM 2592 N N . ARG A 1 331 ? -3.375 8.117 -23.5 1 81.69 331 ARG A N 1
ATOM 2593 C CA . ARG A 1 331 ? -3.268 6.66 -23.547 1 81.69 331 ARG A CA 1
ATOM 2594 C C . ARG A 1 331 ? -4.605 6.023 -23.906 1 81.69 331 ARG A C 1
ATOM 2596 O O . ARG A 1 331 ? -4.664 4.844 -24.25 1 81.69 331 ARG A O 1
ATOM 2603 N N . ASN A 1 332 ? -5.68 6.711 -23.594 1 70.75 332 ASN A N 1
ATOM 2604 C CA . ASN A 1 332 ? -6.988 6.219 -24 1 70.75 332 ASN A CA 1
ATOM 2605 C C . ASN A 1 332 ? -7.25 6.484 -25.484 1 70.75 332 ASN A C 1
ATOM 2607 O O . ASN A 1 332 ? -7.918 5.695 -26.156 1 70.75 332 ASN A O 1
ATOM 2611 N N . MET B 1 1 ? -13.43 1.127 -27 1 34.56 1 MET B N 1
ATOM 2612 C CA . MET B 1 1 ? -12.359 1.586 -26.125 1 34.56 1 MET B CA 1
ATOM 2613 C C . MET B 1 1 ? -12.625 1.186 -24.672 1 34.56 1 MET B C 1
ATOM 2615 O O . MET B 1 1 ? -13.703 1.455 -24.141 1 34.56 1 MET B O 1
ATOM 2619 N N . ALA B 1 2 ? -12.148 0.132 -24.234 1 44.22 2 ALA B N 1
ATOM 2620 C CA . ALA B 1 2 ? -12.531 -0.414 -22.922 1 44.22 2 ALA B CA 1
ATOM 2621 C C . ALA B 1 2 ? -12.547 0.674 -21.859 1 44.22 2 ALA B C 1
ATOM 2623 O O . ALA B 1 2 ? -11.609 1.478 -21.766 1 44.22 2 ALA B O 1
ATOM 2624 N N . ASP B 1 3 ? -13.648 1.306 -21.516 1 56.56 3 ASP B N 1
ATOM 2625 C CA . ASP B 1 3 ? -13.984 2.441 -20.672 1 56.56 3 ASP B CA 1
ATOM 2626 C C . ASP B 1 3 ? -13.219 2.389 -19.359 1 56.56 3 ASP B C 1
ATOM 2628 O O . ASP B 1 3 ? -13.594 1.656 -18.438 1 56.56 3 ASP B O 1
ATOM 2632 N N . SER B 1 4 ? -11.836 2.637 -19.5 1 64.44 4 SER B N 1
ATOM 2633 C CA . SER B 1 4 ? -11 2.465 -18.328 1 64.44 4 SER B CA 1
ATOM 2634 C C . SER B 1 4 ? -11.305 3.523 -17.266 1 64.44 4 SER B C 1
ATOM 2636 O O . SER B 1 4 ? -11.32 4.719 -17.562 1 64.44 4 SER B O 1
ATOM 2638 N N . THR B 1 5 ? -12.055 3.176 -16.312 1 83.38 5 THR B N 1
ATOM 2639 C CA . THR B 1 5 ? -12.359 4.016 -15.164 1 83.38 5 THR B CA 1
ATOM 2640 C C . THR B 1 5 ? -11.125 4.191 -14.289 1 83.38 5 THR B C 1
ATOM 2642 O O . THR B 1 5 ? -10.367 3.244 -14.07 1 83.38 5 THR B O 1
ATOM 2645 N N . VAL B 1 6 ? -10.773 5.477 -14.07 1 91.56 6 VAL B N 1
ATOM 2646 C CA . VAL B 1 6 ? -9.641 5.805 -13.219 1 91.56 6 VAL B CA 1
ATOM 2647 C C . VAL B 1 6 ? -10.047 5.703 -11.75 1 91.56 6 VAL B C 1
ATOM 2649 O O . VAL B 1 6 ? -11.117 6.18 -11.359 1 91.56 6 VAL B O 1
ATOM 2652 N N . ILE B 1 7 ? -9.266 4.969 -11.008 1 91.31 7 ILE B N 1
ATOM 2653 C CA . ILE B 1 7 ? -9.484 4.961 -9.57 1 91.31 7 ILE B CA 1
ATOM 2654 C C . ILE B 1 7 ? -8.602 6.02 -8.906 1 91.31 7 ILE B C 1
ATOM 2656 O O . ILE B 1 7 ? -7.383 6.023 -9.094 1 91.31 7 ILE B O 1
ATOM 2660 N N . VAL B 1 8 ? -9.195 6.918 -8.188 1 94.62 8 VAL B N 1
ATOM 2661 C CA . VAL B 1 8 ? -8.484 7.934 -7.422 1 94.62 8 VAL B CA 1
ATOM 2662 C C . VAL B 1 8 ? -8.656 7.68 -5.926 1 94.62 8 VAL B C 1
ATOM 2664 O O . VAL B 1 8 ? -9.781 7.551 -5.441 1 94.62 8 VAL B O 1
ATOM 2667 N N . VAL B 1 9 ? -7.523 7.59 -5.211 1 91.38 9 VAL B N 1
ATOM 2668 C CA . VAL B 1 9 ? -7.59 7.281 -3.785 1 91.38 9 VAL B CA 1
ATOM 2669 C C . VAL B 1 9 ? -7.223 8.523 -2.973 1 91.38 9 VAL B C 1
ATOM 2671 O O . VAL B 1 9 ? -6.078 8.977 -3.008 1 91.38 9 VAL B O 1
ATOM 2674 N N . GLY B 1 10 ? -8.18 8.992 -2.186 1 93.44 10 GLY B N 1
ATOM 2675 C CA . GLY B 1 10 ? -8.008 10.195 -1.378 1 93.44 10 GLY B CA 1
ATOM 2676 C C . GLY B 1 10 ? -8.773 11.391 -1.918 1 93.44 10 GLY B C 1
ATOM 2677 O O . GLY B 1 10 ? -8.562 11.805 -3.061 1 93.44 10 GLY B O 1
ATOM 2678 N N . ALA B 1 11 ? -9.617 11.938 -1.064 1 96.69 11 ALA B N 1
ATOM 2679 C CA . ALA B 1 11 ? -10.43 13.078 -1.497 1 96.69 11 ALA B CA 1
ATOM 2680 C C . ALA B 1 11 ? -9.992 14.359 -0.802 1 96.69 11 ALA B C 1
ATOM 2682 O O . ALA B 1 11 ? -10.828 15.172 -0.406 1 96.69 11 ALA B O 1
ATOM 2683 N N . GLY B 1 12 ? -8.688 14.445 -0.579 1 96.44 12 GLY B N 1
ATOM 2684 C CA . GLY B 1 12 ? -8.117 15.742 -0.269 1 96.44 12 GLY B CA 1
ATOM 2685 C C . GLY B 1 12 ? -7.98 16.641 -1.486 1 96.44 12 GLY B C 1
ATOM 2686 O O . GLY B 1 12 ? -8.469 16.297 -2.568 1 96.44 12 GLY B O 1
ATOM 2687 N N . PRO B 1 13 ? -7.316 17.75 -1.297 1 96.94 13 PRO B N 1
ATOM 2688 C CA . PRO B 1 13 ? -7.172 18.672 -2.428 1 96.94 13 PRO B CA 1
ATOM 2689 C C . PRO B 1 13 ? -6.551 18.016 -3.652 1 96.94 13 PRO B C 1
ATOM 2691 O O . PRO B 1 13 ? -6.965 18.281 -4.781 1 96.94 13 PRO B O 1
ATOM 2694 N N . SER B 1 14 ? -5.566 17.141 -3.461 1 96.19 14 SER B N 1
ATOM 2695 C CA . SER B 1 14 ? -4.918 16.469 -4.582 1 96.19 14 SER B CA 1
ATOM 2696 C C . SER B 1 14 ? -5.898 15.578 -5.332 1 96.19 14 SER B C 1
ATOM 2698 O O . SER B 1 14 ? -5.91 15.562 -6.566 1 96.19 14 SER B O 1
ATOM 2700 N N . GLY B 1 15 ? -6.656 14.828 -4.602 1 97.75 15 GLY B N 1
ATOM 2701 C CA . GLY B 1 15 ? -7.664 13.984 -5.215 1 97.75 15 GLY B CA 1
ATOM 2702 C C . GLY B 1 15 ? -8.758 14.766 -5.91 1 97.75 15 GLY B C 1
ATOM 2703 O O . GLY B 1 15 ? -9.188 14.406 -7.008 1 97.75 15 GLY B O 1
ATOM 2704 N N . LEU B 1 16 ? -9.227 15.836 -5.27 1 98.38 16 LEU B N 1
ATOM 2705 C CA . LEU B 1 16 ? -10.242 16.703 -5.871 1 98.38 16 LEU B CA 1
ATOM 2706 C C . LEU B 1 16 ? -9.734 17.312 -7.172 1 98.38 16 LEU B C 1
ATOM 2708 O O . LEU B 1 16 ? -10.453 17.344 -8.172 1 98.38 16 LEU B O 1
ATOM 2712 N N . ALA B 1 17 ? -8.516 17.766 -7.109 1 98.38 17 ALA B N 1
ATOM 2713 C CA . ALA B 1 17 ? -7.895 18.328 -8.312 1 98.38 17 ALA B CA 1
ATOM 2714 C C . ALA B 1 17 ? -7.844 17.297 -9.43 1 98.38 17 ALA B C 1
ATOM 2716 O O . ALA B 1 17 ? -8.172 17.609 -10.578 1 98.38 17 ALA B O 1
ATOM 2717 N N . THR B 1 18 ? -7.418 16.109 -9.117 1 98.12 18 THR B N 1
ATOM 2718 C CA . THR B 1 18 ? -7.332 15.039 -10.109 1 98.12 18 THR B CA 1
ATOM 2719 C C . THR B 1 18 ? -8.711 14.742 -10.695 1 98.12 18 THR B C 1
ATOM 2721 O O . THR B 1 18 ? -8.859 14.641 -11.922 1 98.12 18 THR B O 1
ATOM 2724 N N . ALA B 1 19 ? -9.695 14.617 -9.852 1 97.69 19 ALA B N 1
ATOM 2725 C CA . ALA B 1 19 ? -11.062 14.352 -10.289 1 97.69 19 ALA B CA 1
ATOM 2726 C C . ALA B 1 19 ? -11.547 15.43 -11.258 1 97.69 19 ALA B C 1
ATOM 2728 O O . ALA B 1 19 ? -12.141 15.117 -12.289 1 97.69 19 ALA B O 1
ATOM 2729 N N . ALA B 1 20 ? -11.305 16.672 -10.914 1 98.38 20 ALA B N 1
ATOM 2730 C CA . ALA B 1 20 ? -11.734 17.781 -11.758 1 98.38 20 ALA B CA 1
ATOM 2731 C C . ALA B 1 20 ? -11.062 17.719 -13.133 1 98.38 20 ALA B C 1
ATOM 2733 O O . ALA B 1 20 ? -11.711 17.922 -14.156 1 98.38 20 ALA B O 1
ATOM 2734 N N . CYS B 1 21 ? -9.781 17.453 -13.102 1 97.88 21 CYS B N 1
ATOM 2735 C CA . CYS B 1 21 ? -9.047 17.375 -14.359 1 97.88 21 CYS B CA 1
ATOM 2736 C C . CYS B 1 21 ? -9.562 16.234 -15.219 1 97.88 21 CYS B C 1
ATOM 2738 O O . CYS B 1 21 ? -9.68 16.359 -16.438 1 97.88 21 CYS B O 1
ATOM 2740 N N . LEU B 1 22 ? -9.828 15.086 -14.633 1 96.06 22 LEU B N 1
ATOM 2741 C CA . LEU B 1 22 ? -10.406 13.961 -15.359 1 96.06 22 LEU B CA 1
ATOM 2742 C C . LEU B 1 22 ? -11.773 14.32 -15.922 1 96.06 22 LEU B C 1
ATOM 2744 O O . LEU B 1 22 ? -12.094 13.977 -17.062 1 96.06 22 LEU B O 1
ATOM 2748 N N . THR B 1 23 ? -12.578 15.016 -15.078 1 95.75 23 THR B N 1
ATOM 2749 C CA . THR B 1 23 ? -13.883 15.484 -15.516 1 95.75 23 THR B CA 1
ATOM 2750 C C . THR B 1 23 ? -13.75 16.391 -16.734 1 95.75 23 THR B C 1
ATOM 2752 O O . THR B 1 23 ? -14.523 16.266 -17.688 1 95.75 23 THR B O 1
ATOM 2755 N N . HIS B 1 24 ? -12.828 17.25 -16.656 1 94.19 24 HIS B N 1
ATOM 2756 C CA . HIS B 1 24 ? -12.57 18.156 -17.75 1 94.19 24 HIS B CA 1
ATOM 2757 C C . HIS B 1 24 ? -12.32 17.406 -19.047 1 94.19 24 HIS B C 1
ATOM 2759 O O . HIS B 1 24 ? -12.703 17.859 -20.125 1 94.19 24 HIS B O 1
ATOM 2765 N N . HIS B 1 25 ? -11.727 16.25 -19 1 93.94 25 HIS B N 1
ATOM 2766 C CA . HIS B 1 25 ? -11.414 15.438 -20.172 1 93.94 25 HIS B CA 1
ATOM 2767 C C . HIS B 1 25 ? -12.492 14.391 -20.406 1 93.94 25 HIS B C 1
ATOM 2769 O O . HIS B 1 25 ? -12.344 13.523 -21.266 1 93.94 25 HIS B O 1
ATOM 2775 N N . SER B 1 26 ? -13.562 14.367 -19.656 1 93.44 26 SER B N 1
ATOM 2776 C CA . SER B 1 26 ? -14.656 13.406 -19.75 1 93.44 26 SER B CA 1
ATOM 2777 C C . SER B 1 26 ? -14.164 11.984 -19.531 1 93.44 26 SER B C 1
ATOM 2779 O O . SER B 1 26 ? -14.594 11.055 -20.219 1 93.44 26 SER B O 1
ATOM 2781 N N . ILE B 1 27 ? -13.172 11.852 -18.719 1 92.25 27 ILE B N 1
ATOM 2782 C CA . ILE B 1 27 ? -12.664 10.539 -18.344 1 92.25 27 ILE B CA 1
ATOM 2783 C C . ILE B 1 27 ? -13.359 10.062 -17.062 1 92.25 27 ILE B C 1
ATOM 2785 O O . ILE B 1 27 ? -13.305 10.734 -16.031 1 92.25 27 ILE B O 1
ATOM 2789 N N . PRO B 1 28 ? -14.062 8.969 -17.172 1 91.19 28 PRO B N 1
ATOM 2790 C CA . PRO B 1 28 ? -14.75 8.469 -15.977 1 91.19 28 PRO B CA 1
ATOM 2791 C C . PRO B 1 28 ? -13.781 8.07 -14.859 1 91.19 28 PRO B C 1
ATOM 2793 O O . PRO B 1 28 ? -12.695 7.559 -15.133 1 91.19 28 PRO B O 1
ATOM 2796 N N . TYR B 1 29 ? -14.219 8.352 -13.586 1 92.75 29 TYR B N 1
ATOM 2797 C CA . TYR B 1 29 ? -13.375 8.016 -12.445 1 92.75 29 TYR B CA 1
ATOM 2798 C C . TYR B 1 29 ? -14.227 7.633 -11.234 1 92.75 29 TYR B C 1
ATOM 2800 O O . TYR B 1 29 ? -15.422 7.91 -11.195 1 92.75 29 TYR B O 1
ATOM 2808 N N . ILE B 1 30 ? -13.586 6.887 -10.32 1 90.81 30 ILE B N 1
ATOM 2809 C CA . ILE B 1 30 ? -14.102 6.629 -8.984 1 90.81 30 ILE B CA 1
ATOM 2810 C C . ILE B 1 30 ? -13.164 7.242 -7.941 1 90.81 30 ILE B C 1
ATOM 2812 O O . ILE B 1 30 ? -11.953 6.984 -7.957 1 90.81 30 ILE B O 1
ATOM 2816 N N . LEU B 1 31 ? -13.695 8.141 -7.148 1 94.31 31 LEU B N 1
ATOM 2817 C CA . LEU B 1 31 ? -12.922 8.789 -6.09 1 94.31 31 LEU B CA 1
ATOM 2818 C C . LEU B 1 31 ? -13.242 8.172 -4.73 1 94.31 31 LEU B C 1
ATOM 2820 O O . LEU B 1 31 ? -14.383 8.242 -4.27 1 94.31 31 LEU B O 1
ATOM 2824 N N . LEU B 1 32 ? -12.234 7.551 -4.152 1 90.94 32 LEU B N 1
ATOM 2825 C CA . LEU B 1 32 ? -12.406 6.848 -2.883 1 90.94 32 LEU B CA 1
ATOM 2826 C C . LEU B 1 32 ? -11.844 7.668 -1.728 1 90.94 32 LEU B C 1
ATOM 2828 O O . LEU B 1 32 ? -10.773 8.266 -1.848 1 90.94 32 LEU B O 1
ATOM 2832 N N . GLU B 1 33 ? -12.602 7.793 -0.638 1 92.06 33 GLU B N 1
ATOM 2833 C CA . GLU B 1 33 ? -12.18 8.5 0.57 1 92.06 33 GLU B CA 1
ATOM 2834 C C . GLU B 1 33 ? -12.5 7.684 1.821 1 92.06 33 GLU B C 1
ATOM 2836 O O . GLU B 1 33 ? -13.625 7.195 1.979 1 92.06 33 GLU B O 1
ATOM 2841 N N . ARG B 1 34 ? -11.5 7.539 2.613 1 86.69 34 ARG B N 1
ATOM 2842 C CA . ARG B 1 34 ? -11.672 6.727 3.812 1 86.69 34 ARG B CA 1
ATOM 2843 C C . ARG B 1 34 ? -12.516 7.457 4.852 1 86.69 34 ARG B C 1
ATOM 2845 O O . ARG B 1 34 ? -13.258 6.824 5.605 1 86.69 34 ARG B O 1
ATOM 2852 N N . GLU B 1 35 ? -12.367 8.789 4.918 1 88.62 35 GLU B N 1
ATOM 2853 C CA . GLU B 1 35 ? -13.125 9.578 5.879 1 88.62 35 GLU B CA 1
ATOM 2854 C C . GLU B 1 35 ? -14.555 9.805 5.398 1 88.62 35 GLU B C 1
ATOM 2856 O O . GLU B 1 35 ? -14.922 9.375 4.305 1 88.62 35 GLU B O 1
ATOM 2861 N N . ASP B 1 36 ? -15.422 10.445 6.246 1 89.94 36 ASP B N 1
ATOM 2862 C CA . ASP B 1 36 ? -16.828 10.633 5.926 1 89.94 36 ASP B CA 1
ATOM 2863 C C . ASP B 1 36 ? -17.062 11.945 5.184 1 89.94 36 ASP B C 1
ATOM 2865 O O . ASP B 1 36 ? -18.203 12.328 4.922 1 89.94 36 ASP B O 1
ATOM 2869 N N . CYS B 1 37 ? -15.961 12.617 4.875 1 94.06 37 CYS B N 1
ATOM 2870 C CA . CYS B 1 37 ? -16.047 13.844 4.098 1 94.06 37 CYS B CA 1
ATOM 2871 C C . CYS B 1 37 ? -14.75 14.086 3.326 1 94.06 37 CYS B C 1
ATOM 2873 O O . CYS B 1 37 ? -13.711 13.492 3.645 1 94.06 37 CYS B O 1
ATOM 2875 N N . PHE B 1 38 ? -14.867 14.836 2.221 1 96.25 38 PHE B N 1
ATOM 2876 C CA . PHE B 1 38 ? -13.656 15.258 1.53 1 96.25 38 PHE B CA 1
ATOM 2877 C C . PHE B 1 38 ? -12.922 16.328 2.328 1 96.25 38 PHE B C 1
ATOM 2879 O O . PHE B 1 38 ? -13.508 16.969 3.193 1 96.25 38 PHE B O 1
ATOM 2886 N N . ALA B 1 39 ? -11.602 16.453 2.047 1 96.5 39 ALA B N 1
ATOM 2887 C CA . ALA B 1 39 ? -10.742 17.438 2.695 1 96.5 39 ALA B CA 1
ATOM 2888 C C . ALA B 1 39 ? -10.867 17.359 4.215 1 96.5 39 ALA B C 1
ATOM 2890 O O . ALA B 1 39 ? -10.992 18.391 4.887 1 96.5 39 ALA B O 1
ATOM 2891 N N . SER B 1 40 ? -10.867 16.156 4.691 1 93.25 40 SER B N 1
ATOM 2892 C CA . SER B 1 40 ? -11.117 15.906 6.109 1 93.25 40 SER B CA 1
ATOM 2893 C C . SER B 1 40 ? -10.055 16.562 6.984 1 93.25 40 SER B C 1
ATOM 2895 O O . SER B 1 40 ? -10.352 17.031 8.086 1 93.25 40 SER B O 1
ATOM 2897 N N . LEU B 1 41 ? -8.836 16.672 6.527 1 92 41 LEU B N 1
ATOM 2898 C CA . LEU B 1 41 ? -7.781 17.297 7.305 1 92 41 LEU B CA 1
ATOM 2899 C C . LEU B 1 41 ? -8.109 18.766 7.582 1 92 41 LEU B C 1
ATOM 2901 O O . LEU B 1 41 ? -7.926 19.25 8.703 1 92 41 LEU B O 1
ATOM 2905 N N . TRP B 1 42 ? -8.586 19.406 6.613 1 94.31 42 TRP B N 1
ATOM 2906 C CA . TRP B 1 42 ? -8.93 20.828 6.734 1 94.31 42 TRP B CA 1
ATOM 2907 C C . TRP B 1 42 ? -10.195 21 7.562 1 94.31 42 TRP B C 1
ATOM 2909 O O . TRP B 1 42 ? -10.273 21.922 8.383 1 94.31 42 TRP B O 1
ATOM 2919 N N . LYS B 1 43 ? -11.109 20.109 7.336 1 95.31 43 LYS B N 1
ATOM 2920 C CA . LYS B 1 43 ? -12.422 20.25 7.961 1 95.31 43 LYS B CA 1
ATOM 2921 C C . LYS B 1 43 ? -12.375 19.844 9.43 1 95.31 43 LYS B C 1
ATOM 2923 O O . LYS B 1 43 ? -13.008 20.484 10.281 1 95.31 43 LYS B O 1
ATOM 2928 N N . LYS B 1 44 ? -11.57 18.812 9.734 1 93.5 44 LYS B N 1
ATOM 2929 C CA . LYS B 1 44 ? -11.711 18.203 11.055 1 93.5 44 LYS B CA 1
ATOM 2930 C C . LYS B 1 44 ? -10.453 18.422 11.891 1 93.5 44 LYS B C 1
ATOM 2932 O O . LYS B 1 44 ? -10.516 18.453 13.117 1 93.5 44 LYS B O 1
ATOM 2937 N N . LYS B 1 45 ? -9.336 18.609 11.258 1 93.19 45 LYS B N 1
ATOM 2938 C CA . LYS B 1 45 ? -8.102 18.484 12.023 1 93.19 45 LYS B CA 1
ATOM 2939 C C . LYS B 1 45 ? -7.348 19.812 12.062 1 93.19 45 LYS B C 1
ATOM 2941 O O . LYS B 1 45 ? -6.41 19.984 12.844 1 93.19 45 LYS B O 1
ATOM 2946 N N . ALA B 1 46 ? -7.75 20.766 11.289 1 94.12 46 ALA B N 1
ATOM 2947 C CA . ALA B 1 46 ? -7.07 22.062 11.258 1 94.12 46 ALA B CA 1
ATOM 2948 C C . ALA B 1 46 ? -7.605 22.984 12.352 1 94.12 46 ALA B C 1
ATOM 2950 O O . ALA B 1 46 ? -8.805 22.969 12.656 1 94.12 46 ALA B O 1
ATOM 2951 N N . TYR B 1 47 ? -6.699 23.766 12.938 1 95.81 47 TYR B N 1
ATOM 2952 C CA . TYR B 1 47 ? -7.105 24.75 13.922 1 95.81 47 TYR B CA 1
ATOM 2953 C C . TYR B 1 47 ? -7.734 25.969 13.25 1 95.81 47 TYR B C 1
ATOM 2955 O O . TYR B 1 47 ? -7.484 26.234 12.07 1 95.81 47 TYR B O 1
ATOM 2963 N N . ASP B 1 48 ? -8.445 26.75 13.977 1 95.75 48 ASP B N 1
ATOM 2964 C CA . ASP B 1 48 ? -9.352 27.766 13.438 1 95.75 48 ASP B CA 1
ATOM 2965 C C . ASP B 1 48 ? -8.57 28.922 12.797 1 95.75 48 ASP B C 1
ATOM 2967 O O . ASP B 1 48 ? -8.977 29.453 11.758 1 95.75 48 ASP B O 1
ATOM 2971 N N . ARG B 1 49 ? -7.492 29.266 13.312 1 94.31 49 ARG B N 1
ATOM 2972 C CA . ARG B 1 49 ? -6.777 30.453 12.859 1 94.31 49 ARG B CA 1
ATOM 2973 C C . ARG B 1 49 ? -5.953 30.156 11.609 1 94.31 49 ARG B C 1
ATOM 2975 O O . ARG B 1 49 ? -5.297 31.047 11.07 1 94.31 49 ARG B O 1
ATOM 2982 N N . LEU B 1 50 ? -5.969 28.953 11.203 1 94.62 50 LEU B N 1
ATOM 2983 C CA . LEU B 1 50 ? -5.105 28.531 10.102 1 94.62 50 LEU B CA 1
ATOM 2984 C C . LEU B 1 50 ? -5.398 29.359 8.852 1 94.62 50 LEU B C 1
ATOM 2986 O O . LEU B 1 50 ? -6.559 29.625 8.523 1 94.62 50 LEU B O 1
ATOM 2990 N N . HIS B 1 51 ? -4.316 29.844 8.227 1 94 51 HIS B N 1
ATOM 2991 C CA . HIS B 1 51 ? -4.316 30.484 6.922 1 94 51 HIS B CA 1
ATOM 2992 C C . HIS B 1 51 ? -3.371 29.781 5.957 1 94 51 HIS B C 1
ATOM 2994 O O . HIS B 1 51 ? -2.387 29.172 6.383 1 94 51 HIS B O 1
ATOM 3000 N N . LEU B 1 52 ? -3.744 29.859 4.695 1 93.44 52 LEU B N 1
ATOM 3001 C CA . LEU B 1 52 ? -2.732 29.5 3.711 1 93.44 52 LEU B CA 1
ATOM 3002 C C . LEU B 1 52 ? -1.529 30.438 3.793 1 93.44 52 LEU B C 1
ATOM 3004 O O . LEU B 1 52 ? -1.688 31.641 3.947 1 93.44 52 LEU B O 1
ATOM 3008 N N . HIS B 1 53 ? -0.36 29.859 3.682 1 90.75 53 HIS B N 1
ATOM 3009 C CA . HIS B 1 53 ? 0.86 30.625 3.889 1 90.75 53 HIS B CA 1
ATOM 3010 C C . HIS B 1 53 ? 1.386 31.188 2.572 1 90.75 53 HIS B C 1
ATOM 3012 O O . HIS B 1 53 ? 2.311 32 2.566 1 90.75 53 HIS B O 1
ATOM 3018 N N . LEU B 1 54 ? 0.795 30.812 1.531 1 91.5 54 LEU B N 1
ATOM 3019 C CA . LEU B 1 54 ? 1.16 31.312 0.215 1 91.5 54 LEU B CA 1
ATOM 3020 C C . LEU B 1 54 ? 0.009 32.094 -0.399 1 91.5 54 LEU B C 1
ATOM 3022 O O . LEU B 1 54 ? -1.153 31.891 -0.048 1 91.5 54 LEU B O 1
ATOM 3026 N N . PRO B 1 55 ? 0.423 33.031 -1.246 1 93.31 55 PRO B N 1
ATOM 3027 C CA . PRO B 1 55 ? -0.643 33.75 -1.946 1 93.31 55 PRO B CA 1
ATOM 3028 C C . PRO B 1 55 ? -1.615 32.812 -2.664 1 93.31 55 PRO B C 1
ATOM 3030 O O . PRO B 1 55 ? -1.211 31.75 -3.16 1 93.31 55 PRO B O 1
ATOM 3033 N N . LYS B 1 56 ? -2.932 33.25 -2.664 1 94.88 56 LYS B N 1
ATOM 3034 C CA . LYS B 1 56 ? -4.016 32.375 -3.131 1 94.88 56 LYS B CA 1
ATOM 3035 C C . LYS B 1 56 ? -3.744 31.875 -4.547 1 94.88 56 LYS B C 1
ATOM 3037 O O . LYS B 1 56 ? -4.156 30.781 -4.902 1 94.88 56 LYS B O 1
ATOM 3042 N N . GLU B 1 57 ? -2.955 32.625 -5.422 1 92.12 57 GLU B N 1
ATOM 3043 C CA . GLU B 1 57 ? -2.674 32.25 -6.797 1 92.12 57 GLU B CA 1
ATOM 3044 C C . GLU B 1 57 ? -1.852 30.953 -6.84 1 92.12 57 GLU B C 1
ATOM 3046 O O . GLU B 1 57 ? -1.899 30.203 -7.824 1 92.12 57 GLU B O 1
ATOM 3051 N N . TYR B 1 58 ? -1.141 30.672 -5.77 1 91.5 58 TYR B N 1
ATOM 3052 C CA . TYR B 1 58 ? -0.302 29.469 -5.707 1 91.5 58 TYR B CA 1
ATOM 3053 C C . TYR B 1 58 ? -1.045 28.312 -5.051 1 91.5 58 TYR B C 1
ATOM 3055 O O . TYR B 1 58 ? -0.507 27.219 -4.93 1 91.5 58 TYR B O 1
ATOM 3063 N N . CYS B 1 59 ? -2.271 28.562 -4.598 1 95.62 59 CYS B N 1
ATOM 3064 C CA . CYS B 1 59 ? -2.994 27.562 -3.814 1 95.62 59 CYS B CA 1
ATOM 3065 C C . CYS B 1 59 ? -4.285 27.156 -4.516 1 95.62 59 CYS B C 1
ATOM 3067 O O . CYS B 1 59 ? -5.105 26.438 -3.941 1 95.62 59 CYS B O 1
ATOM 3069 N N . GLU B 1 60 ? -4.449 27.609 -5.723 1 96.94 60 GLU B N 1
ATOM 3070 C CA . GLU B 1 60 ? -5.652 27.297 -6.484 1 96.94 60 GLU B CA 1
ATOM 3071 C C . GLU B 1 60 ? -5.578 25.906 -7.094 1 96.94 60 GLU B C 1
ATOM 3073 O O . GLU B 1 60 ? -4.504 25.453 -7.496 1 96.94 60 GLU B O 1
ATOM 3078 N N . LEU B 1 61 ? -6.742 25.234 -7.141 1 97.69 61 LEU B N 1
ATOM 3079 C CA . LEU B 1 61 ? -6.867 23.969 -7.852 1 97.69 61 LEU B CA 1
ATOM 3080 C C . LEU B 1 61 ? -7.168 24.203 -9.328 1 97.69 61 LEU B C 1
ATOM 3082 O O . LEU B 1 61 ? -7.57 25.297 -9.719 1 97.69 61 LEU B O 1
ATOM 3086 N N . PRO B 1 62 ? -6.961 23.188 -10.172 1 97.69 62 PRO B N 1
ATOM 3087 C CA . PRO B 1 62 ? -7.078 23.359 -11.617 1 97.69 62 PRO B CA 1
ATOM 3088 C C . PRO B 1 62 ? -8.484 23.766 -12.055 1 97.69 62 PRO B C 1
ATOM 3090 O O . PRO B 1 62 ? -9.469 23.281 -11.492 1 97.69 62 PRO B O 1
ATOM 3093 N N . HIS B 1 63 ? -8.586 24.719 -12.992 1 97.38 63 HIS B N 1
ATOM 3094 C CA . HIS B 1 63 ? -9.766 25.047 -13.789 1 97.38 63 HIS B CA 1
ATOM 3095 C C . HIS B 1 63 ? -10.766 25.875 -12.984 1 97.38 63 HIS B C 1
ATOM 3097 O O . HIS B 1 63 ? -11.906 26.047 -13.406 1 97.38 63 HIS B O 1
ATOM 3103 N N . MET B 1 64 ? -10.398 26.344 -11.836 1 97.38 64 MET B N 1
ATOM 3104 C CA . MET B 1 64 ? -11.25 27.234 -11.07 1 97.38 64 MET B CA 1
ATOM 3105 C C . MET B 1 64 ? -10.414 28.125 -10.148 1 97.38 64 MET B C 1
ATOM 3107 O O . MET B 1 64 ? -9.797 27.641 -9.211 1 97.38 64 MET B O 1
ATOM 3111 N N . ASN B 1 65 ? -10.469 29.344 -10.328 1 97.12 65 ASN B N 1
ATOM 3112 C CA . ASN B 1 65 ? -9.742 30.297 -9.5 1 97.12 65 ASN B CA 1
ATOM 3113 C C . ASN B 1 65 ? -10.484 30.578 -8.188 1 97.12 65 ASN B C 1
ATOM 3115 O O . ASN B 1 65 ? -11.695 30.406 -8.109 1 97.12 65 ASN B O 1
ATOM 3119 N N . MET B 1 66 ? -9.703 30.984 -7.258 1 97.12 66 MET B N 1
ATOM 3120 C CA . MET B 1 66 ? -10.344 31.484 -6.047 1 97.12 66 MET B CA 1
ATOM 3121 C C . MET B 1 66 ? -10.984 32.844 -6.297 1 97.12 66 MET B C 1
ATOM 3123 O O . MET B 1 66 ? -10.5 33.625 -7.117 1 97.12 66 MET B O 1
ATOM 3127 N N . PRO B 1 67 ? -12.023 33.156 -5.559 1 96.81 67 PRO B N 1
ATOM 3128 C CA . PRO B 1 67 ? -12.695 34.438 -5.73 1 96.81 67 PRO B CA 1
ATOM 3129 C C . PRO B 1 67 ? -11.758 35.625 -5.484 1 96.81 67 PRO B C 1
ATOM 3131 O O . PRO B 1 67 ? -10.898 35.562 -4.605 1 96.81 67 PRO B O 1
ATOM 3134 N N . SER B 1 68 ? -12.023 36.719 -6.176 1 95.19 68 SER B N 1
ATOM 3135 C CA . SER B 1 68 ? -11.18 37.906 -6.094 1 95.19 68 SER B CA 1
ATOM 3136 C C . SER B 1 68 ? -11.297 38.594 -4.73 1 95.19 68 SER B C 1
ATOM 3138 O O . SER B 1 68 ? -10.367 39.25 -4.273 1 95.19 68 SER B O 1
ATOM 3140 N N . ASN B 1 69 ? -12.375 38.375 -4.062 1 96.56 69 ASN B N 1
ATOM 3141 C CA . ASN B 1 69 ? -12.602 39.062 -2.789 1 96.56 69 ASN B CA 1
ATOM 3142 C C . ASN B 1 69 ? -11.906 38.344 -1.639 1 96.56 69 ASN B C 1
ATOM 3144 O O . ASN B 1 69 ? -11.891 38.844 -0.509 1 96.56 69 ASN B O 1
ATOM 3148 N N . TYR B 1 70 ? -11.391 37.125 -1.929 1 97.38 70 TYR B N 1
ATOM 3149 C CA . TYR B 1 70 ? -10.586 36.469 -0.904 1 97.38 70 TYR B CA 1
ATOM 3150 C C . TYR B 1 70 ? -9.312 37.25 -0.616 1 97.38 70 TYR B C 1
ATOM 3152 O O . TYR B 1 70 ? -8.742 37.875 -1.518 1 97.38 70 TYR B O 1
ATOM 3160 N N . PRO B 1 71 ? -8.867 37.25 0.622 1 96.44 71 PRO B N 1
ATOM 3161 C CA . PRO B 1 71 ? -7.562 37.875 0.913 1 96.44 71 PRO B CA 1
ATOM 3162 C C . PRO B 1 71 ? -6.402 37.125 0.26 1 96.44 71 PRO B C 1
ATOM 3164 O O . PRO B 1 71 ? -6.574 36 -0.199 1 96.44 71 PRO B O 1
ATOM 3167 N N . LYS B 1 72 ? -5.273 37.844 0.182 1 94.44 72 LYS B N 1
ATOM 3168 C CA . LYS B 1 72 ? -4.07 37.281 -0.428 1 94.44 72 LYS B CA 1
ATOM 3169 C C . LYS B 1 72 ? -3.695 35.969 0.221 1 94.44 72 LYS B C 1
ATOM 3171 O O . LYS B 1 72 ? -3.404 34.969 -0.473 1 94.44 72 LYS B O 1
ATOM 3176 N N . TYR B 1 73 ? -3.707 35.969 1.531 1 95.44 73 TYR B N 1
ATOM 3177 C CA . TYR B 1 73 ? -3.498 34.75 2.314 1 95.44 73 TYR B CA 1
ATOM 3178 C C . TYR B 1 73 ? -4.812 34.25 2.904 1 95.44 73 TYR B C 1
ATOM 3180 O O . TYR B 1 73 ? -5.32 34.844 3.871 1 95.44 73 TYR B O 1
ATOM 3188 N N . VAL B 1 74 ? -5.316 33.188 2.381 1 97.06 74 VAL B N 1
ATOM 3189 C CA . VAL B 1 74 ? -6.707 32.75 2.523 1 97.06 74 VAL B CA 1
ATOM 3190 C C . VAL B 1 74 ? -6.895 32.031 3.861 1 97.06 74 VAL B C 1
ATOM 3192 O O . VAL B 1 74 ? -6.172 31.094 4.176 1 97.06 74 VAL B O 1
ATOM 3195 N N . PRO B 1 75 ? -7.828 32.5 4.637 1 97.12 75 PRO B N 1
ATOM 3196 C CA . PRO B 1 75 ? -8.141 31.797 5.875 1 97.12 75 PRO B CA 1
ATOM 3197 C C . PRO B 1 75 ? -8.773 30.438 5.625 1 97.12 75 PRO B C 1
ATOM 3199 O O . PRO B 1 75 ? -9.391 30.219 4.578 1 97.12 75 PRO 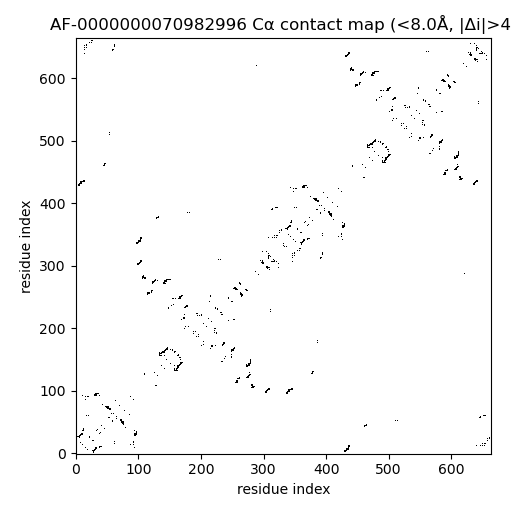B O 1
ATOM 3202 N N . LYS B 1 76 ? -8.648 29.594 6.609 1 96.62 76 LYS B N 1
ATOM 3203 C CA . LYS B 1 76 ? -9.18 28.234 6.547 1 96.62 76 LYS B CA 1
ATOM 3204 C C . LYS B 1 76 ? -10.641 28.234 6.117 1 96.62 76 LYS B C 1
ATOM 3206 O O . LYS B 1 76 ? -11.039 27.453 5.246 1 96.62 76 LYS B O 1
ATOM 3211 N N . LYS B 1 77 ? -11.398 29.094 6.73 1 97.06 77 LYS B N 1
ATOM 3212 C CA . LYS B 1 77 ? -12.836 29.141 6.457 1 97.06 77 LYS B CA 1
ATOM 3213 C C . LYS B 1 77 ? -13.109 29.391 4.977 1 97.06 77 LYS B C 1
ATOM 3215 O O . LYS B 1 77 ? -13.93 28.703 4.367 1 97.06 77 LYS B O 1
ATOM 3220 N N . ASP B 1 78 ? -12.422 30.359 4.418 1 98.06 78 ASP B N 1
ATOM 3221 C CA . ASP B 1 78 ? -12.594 30.703 3.01 1 98.06 78 ASP B CA 1
ATOM 3222 C C . ASP B 1 78 ? -12.086 29.562 2.111 1 98.06 78 ASP B C 1
ATOM 3224 O O . ASP B 1 78 ? -12.688 29.266 1.08 1 98.06 78 ASP B O 1
ATOM 3228 N N . PHE B 1 79 ? -11.047 28.953 2.459 1 98.06 79 PHE B N 1
ATOM 3229 C CA . PHE B 1 79 ? -10.492 27.859 1.677 1 98.06 79 PHE B CA 1
ATOM 3230 C C . PHE B 1 79 ? -11.469 26.688 1.636 1 98.06 79 PHE B C 1
ATOM 3232 O O . PHE B 1 79 ? -11.664 26.078 0.584 1 98.06 79 PHE B O 1
ATOM 3239 N N . LEU B 1 80 ? -12.031 26.375 2.77 1 98.25 80 LEU B N 1
ATOM 3240 C CA . LEU B 1 80 ? -13.016 25.297 2.834 1 98.25 80 LEU B CA 1
ATOM 3241 C C . LEU B 1 80 ? -14.211 25.609 1.941 1 98.25 80 LEU B C 1
ATOM 3243 O O . LEU B 1 80 ? -14.727 24.719 1.25 1 98.25 80 LEU B O 1
ATOM 3247 N N . GLN B 1 81 ? -14.641 26.844 1.952 1 98.31 81 GLN B N 1
ATOM 3248 C CA . GLN B 1 81 ? -15.727 27.25 1.062 1 98.31 81 GLN B CA 1
ATOM 3249 C C . GLN B 1 81 ? -15.32 27.094 -0.402 1 98.31 81 GLN B C 1
ATOM 3251 O O . GLN B 1 81 ? -16.125 26.656 -1.228 1 98.31 81 GLN B O 1
ATOM 3256 N N . TYR B 1 82 ? -14.164 27.484 -0.716 1 98.31 82 TYR B N 1
ATOM 3257 C CA . TYR B 1 82 ? -13.617 27.312 -2.059 1 98.31 82 TYR B CA 1
ATOM 3258 C C . TYR B 1 82 ? -13.656 25.844 -2.471 1 98.31 82 TYR B C 1
ATOM 3260 O O . TYR B 1 82 ? -14.078 25.516 -3.582 1 98.31 82 TYR B O 1
ATOM 3268 N N . LEU B 1 83 ? -13.234 24.953 -1.594 1 98.44 83 LEU B N 1
ATOM 3269 C CA . LEU B 1 83 ? -13.234 23.516 -1.886 1 98.44 83 LEU B CA 1
ATOM 3270 C C . LEU B 1 83 ? -14.656 23 -2.064 1 98.44 83 LEU B C 1
ATOM 3272 O O . LEU B 1 83 ? -14.914 22.172 -2.939 1 98.44 83 LEU B O 1
ATOM 3276 N N . ASP B 1 84 ? -15.586 23.469 -1.219 1 98.5 84 ASP B N 1
ATOM 3277 C CA . ASP B 1 84 ? -16.984 23.109 -1.376 1 98.5 84 ASP B CA 1
ATOM 3278 C C . ASP B 1 84 ? -17.516 23.516 -2.752 1 98.5 84 ASP B C 1
ATOM 3280 O O . ASP B 1 84 ? -18.156 22.719 -3.438 1 98.5 84 ASP B O 1
ATOM 3284 N N . ASN B 1 85 ? -17.266 24.75 -3.123 1 98.5 85 ASN B N 1
ATOM 3285 C CA . ASN B 1 85 ? -17.672 25.234 -4.438 1 98.5 85 ASN B CA 1
ATOM 3286 C C . ASN B 1 85 ? -17.031 24.422 -5.562 1 98.5 85 ASN B C 1
ATOM 3288 O O . ASN B 1 85 ? -17.656 24.172 -6.586 1 98.5 85 ASN B O 1
ATOM 3292 N N . TYR B 1 86 ? -15.781 24.109 -5.367 1 98.38 86 TYR B N 1
ATOM 3293 C CA . TYR B 1 86 ? -15.023 23.344 -6.348 1 98.38 86 TYR B CA 1
ATOM 3294 C C . TYR B 1 86 ? -15.672 21.984 -6.594 1 98.38 86 TYR B C 1
ATOM 3296 O O . TYR B 1 86 ? -15.883 21.594 -7.742 1 98.38 86 TYR B O 1
ATOM 3304 N N . VAL B 1 87 ? -16.016 21.25 -5.566 1 98.38 87 VAL B N 1
ATOM 3305 C CA . VAL B 1 87 ? -16.656 19.953 -5.621 1 98.38 87 VAL B CA 1
ATOM 3306 C C . VAL B 1 87 ? -18 20.062 -6.32 1 98.38 87 VAL B C 1
ATOM 3308 O O . VAL B 1 87 ? -18.344 19.234 -7.172 1 98.38 87 VAL B O 1
ATOM 3311 N N . ASP B 1 88 ? -18.75 21.078 -5.98 1 98.12 88 ASP B N 1
ATOM 3312 C CA . ASP B 1 88 ? -20.047 21.312 -6.59 1 98.12 88 ASP B CA 1
ATOM 3313 C C . ASP B 1 88 ? -19.922 21.641 -8.078 1 98.12 88 ASP B C 1
ATOM 3315 O O . ASP B 1 88 ? -20.656 21.094 -8.906 1 98.12 88 ASP B O 1
ATOM 3319 N N . HIS B 1 89 ? -19.062 22.469 -8.383 1 97.94 89 HIS B N 1
ATOM 3320 C CA . HIS B 1 89 ? -18.859 22.938 -9.758 1 97.94 89 HIS B CA 1
ATOM 3321 C C . HIS B 1 89 ? -18.547 21.781 -10.695 1 97.94 89 HIS B C 1
ATOM 3323 O O . HIS B 1 89 ? -19.062 21.734 -11.812 1 97.94 89 HIS B O 1
ATOM 3329 N N . PHE B 1 90 ? -17.688 20.875 -10.266 1 98 90 PHE B N 1
ATOM 3330 C CA . PHE B 1 90 ? -17.234 19.812 -11.141 1 98 90 PHE B CA 1
ATOM 3331 C C . PHE B 1 90 ? -18.031 18.531 -10.898 1 98 90 PHE B C 1
ATOM 3333 O O . PHE B 1 90 ? -17.75 17.5 -11.5 1 98 90 PHE B O 1
ATOM 3340 N N . GLY B 1 91 ? -18.984 18.578 -10.016 1 97.62 91 GLY B N 1
ATOM 3341 C CA . GLY B 1 91 ? -19.828 17.438 -9.742 1 97.62 91 GLY B CA 1
ATOM 3342 C C . GLY B 1 91 ? -19.062 16.25 -9.164 1 97.62 91 GLY B C 1
ATOM 3343 O O . GLY B 1 91 ? -19.297 15.109 -9.555 1 97.62 91 GLY B O 1
ATOM 3344 N N . ILE B 1 92 ? -18.109 16.547 -8.289 1 97.88 92 ILE B N 1
ATOM 3345 C CA . ILE B 1 92 ? -17.281 15.5 -7.715 1 97.88 92 ILE B CA 1
ATOM 3346 C C . ILE B 1 92 ? -18.047 14.781 -6.613 1 97.88 92 ILE B C 1
ATOM 3348 O O . ILE B 1 92 ? -18.609 15.414 -5.711 1 97.88 92 ILE B O 1
ATOM 3352 N N . LYS B 1 93 ? -18.094 13.461 -6.711 1 95.06 93 LYS B N 1
ATOM 3353 C CA . LYS B 1 93 ? -18.797 12.641 -5.73 1 95.06 93 LYS B CA 1
ATOM 3354 C C . LYS B 1 93 ? -17.906 11.547 -5.172 1 95.06 93 LYS B C 1
ATOM 3356 O O . LYS B 1 93 ? -17.906 10.414 -5.66 1 95.06 93 LYS B O 1
ATOM 3361 N N . PRO B 1 94 ? -17.172 11.945 -4.102 1 94.12 94 PRO B N 1
ATOM 3362 C CA . PRO B 1 94 ? -16.344 10.906 -3.475 1 94.12 94 PRO B CA 1
ATOM 3363 C C . PRO B 1 94 ? -17.172 9.773 -2.883 1 94.12 94 PRO B C 1
ATOM 3365 O O . PRO B 1 94 ? -18.266 10.008 -2.367 1 94.12 94 PRO B O 1
ATOM 3368 N N . LEU B 1 95 ? -16.703 8.57 -3.008 1 89.38 95 LEU B N 1
ATOM 3369 C CA . LEU B 1 95 ? -17.234 7.449 -2.248 1 89.38 95 LEU B CA 1
ATOM 3370 C C . LEU B 1 95 ? -16.562 7.336 -0.889 1 89.38 95 LEU B C 1
ATOM 3372 O O . LEU B 1 95 ? -15.352 7.082 -0.812 1 89.38 95 LEU B O 1
ATOM 3376 N N . TYR B 1 96 ? -17.344 7.672 0.11 1 88 96 TYR B N 1
ATOM 3377 C CA . TYR B 1 96 ? -16.828 7.625 1.471 1 88 96 TYR B CA 1
ATOM 3378 C C . TYR B 1 96 ? -16.906 6.215 2.041 1 88 96 TYR B C 1
ATOM 3380 O O . TYR B 1 96 ? -18 5.707 2.291 1 88 96 TYR B O 1
ATOM 3388 N N . LYS B 1 97 ? -15.711 5.574 1.947 1 74.12 97 LYS B N 1
ATOM 3389 C CA . LYS B 1 97 ? -15.742 4.16 2.311 1 74.12 97 LYS B CA 1
ATOM 3390 C C . LYS B 1 97 ? -14.852 3.885 3.518 1 74.12 97 LYS B C 1
ATOM 3392 O O . LYS B 1 97 ? -13.742 4.418 3.615 1 74.12 97 LYS B O 1
ATOM 3397 N N . ARG B 1 98 ? -15.469 2.938 4.258 1 77.62 98 ARG B N 1
ATOM 3398 C CA . ARG B 1 98 ? -14.789 2.676 5.523 1 77.62 98 ARG B CA 1
ATOM 3399 C C . ARG B 1 98 ? -14.062 1.332 5.488 1 77.62 98 ARG B C 1
ATOM 3401 O O . ARG B 1 98 ? -13.125 1.108 6.246 1 77.62 98 ARG B O 1
ATOM 3408 N N . TYR B 1 99 ? -14.492 0.445 4.461 1 88.44 99 TYR B N 1
ATOM 3409 C CA . TYR B 1 99 ? -13.945 -0.907 4.492 1 88.44 99 TYR B CA 1
ATOM 3410 C C . TYR B 1 99 ? -13.156 -1.205 3.223 1 88.44 99 TYR B C 1
ATOM 3412 O O . TYR B 1 99 ? -13.609 -0.907 2.117 1 88.44 99 TYR B O 1
ATOM 3420 N N . LEU B 1 100 ? -12.008 -1.715 3.383 1 88.69 100 LEU B N 1
ATOM 3421 C CA . LEU B 1 100 ? -11.125 -2.139 2.301 1 88.69 100 LEU B CA 1
ATOM 3422 C C . LEU B 1 100 ? -10.711 -3.598 2.473 1 88.69 100 LEU B C 1
ATOM 3424 O O . LEU B 1 100 ? -10.18 -3.979 3.516 1 88.69 100 LEU B O 1
ATOM 3428 N N . VAL B 1 101 ? -11 -4.406 1.514 1 92.31 101 VAL B N 1
ATOM 3429 C CA . VAL B 1 101 ? -10.562 -5.797 1.493 1 92.31 101 VAL B CA 1
ATOM 3430 C C . VAL B 1 101 ? -9.469 -5.977 0.45 1 92.31 101 VAL B C 1
ATOM 3432 O O . VAL B 1 101 ? -9.703 -5.801 -0.747 1 92.31 101 VAL B O 1
ATOM 3435 N N . VAL B 1 102 ? -8.32 -6.301 0.887 1 90 102 VAL B N 1
ATOM 3436 C CA . VAL B 1 102 ? -7.207 -6.59 -0.014 1 90 102 VAL B CA 1
ATOM 3437 C C . VAL B 1 102 ? -7.215 -8.07 -0.385 1 90 102 VAL B C 1
ATOM 3439 O O . VAL B 1 102 ? -6.984 -8.938 0.467 1 90 102 VAL B O 1
ATOM 3442 N N . ALA B 1 103 ? -7.488 -8.344 -1.589 1 92.88 103 ALA B N 1
ATOM 3443 C CA . ALA B 1 103 ? -7.512 -9.695 -2.148 1 92.88 103 ALA B CA 1
ATOM 3444 C C . ALA B 1 103 ? -6.648 -9.789 -3.402 1 92.88 103 ALA B C 1
ATOM 3446 O O . ALA B 1 103 ? -7.051 -10.383 -4.402 1 92.88 103 ALA B O 1
ATOM 3447 N N . SER B 1 104 ? -5.492 -9.188 -3.385 1 88.06 104 SER B N 1
ATOM 3448 C CA . SER B 1 104 ? -4.637 -9.016 -4.555 1 88.06 104 SER B CA 1
ATOM 3449 C C . SER B 1 104 ? -3.861 -10.289 -4.863 1 88.06 104 SER B C 1
ATOM 3451 O O . SER B 1 104 ? -3.283 -10.422 -5.945 1 88.06 104 SER B O 1
ATOM 3453 N N . GLY B 1 105 ? -3.883 -11.203 -3.963 1 85.94 105 GLY B N 1
ATOM 3454 C CA . GLY B 1 105 ? -3.068 -12.391 -4.141 1 85.94 105 GLY B CA 1
ATOM 3455 C C . GLY B 1 105 ? -1.589 -12.141 -3.912 1 85.94 105 GLY B C 1
ATOM 3456 O O . GLY B 1 105 ? -1.166 -11 -3.742 1 85.94 105 GLY B O 1
ATOM 3457 N N . GLU B 1 106 ? -0.815 -13.227 -3.865 1 77.44 106 GLU B N 1
ATOM 3458 C CA . GLU B 1 106 ? 0.617 -13.133 -3.6 1 77.44 106 GLU B CA 1
ATOM 3459 C C . GLU B 1 106 ? 1.432 -13.453 -4.852 1 77.44 106 GLU B C 1
ATOM 3461 O O . GLU B 1 106 ? 2.658 -13.32 -4.848 1 77.44 106 GLU B O 1
ATOM 3466 N N . THR B 1 107 ? 0.8 -13.859 -5.91 1 76 107 THR B N 1
ATOM 3467 C CA . THR B 1 107 ? 1.47 -14.32 -7.117 1 76 107 THR B CA 1
ATOM 3468 C C . THR B 1 107 ? 1.309 -13.312 -8.25 1 76 107 THR B C 1
ATOM 3470 O O . THR B 1 107 ? 0.782 -13.648 -9.312 1 76 107 THR B O 1
ATOM 3473 N N . CYS B 1 108 ? 1.924 -12.141 -8.062 1 72.38 108 CYS B N 1
ATOM 3474 C CA . CYS B 1 108 ? 1.617 -11.086 -9.023 1 72.38 108 CYS B CA 1
ATOM 3475 C C . CYS B 1 108 ? 2.803 -10.828 -9.945 1 72.38 108 CYS B C 1
ATOM 3477 O O . CYS B 1 108 ? 2.621 -10.547 -11.133 1 72.38 108 CYS B O 1
ATOM 3479 N N . ASP B 1 109 ? 4.012 -10.969 -9.516 1 79.44 109 ASP B N 1
ATOM 3480 C CA . ASP B 1 109 ? 5.18 -10.625 -10.32 1 79.44 109 ASP B CA 1
ATOM 3481 C C . ASP B 1 109 ? 6.113 -11.82 -10.477 1 79.44 109 ASP B C 1
ATOM 3483 O O . ASP B 1 109 ? 6.734 -12.258 -9.508 1 79.44 109 ASP B O 1
ATOM 3487 N N . PRO B 1 110 ? 6.191 -12.266 -11.789 1 90.19 110 PRO B N 1
ATOM 3488 C CA . PRO B 1 110 ? 7.117 -13.383 -11.992 1 90.19 110 PRO B CA 1
ATOM 3489 C C . PRO B 1 110 ? 8.539 -13.07 -11.523 1 90.19 110 PRO B C 1
ATOM 3491 O O . PRO B 1 110 ? 8.992 -11.93 -11.641 1 90.19 110 PRO B O 1
ATOM 3494 N N . TYR B 1 111 ? 9.156 -14.062 -11.008 1 91.31 111 TYR B N 1
ATOM 3495 C CA . TYR B 1 111 ? 10.523 -13.914 -10.516 1 91.31 111 TYR B CA 1
ATOM 3496 C C . TYR B 1 111 ? 11.5 -14.703 -11.375 1 91.31 111 TYR B C 1
ATOM 3498 O O . TYR B 1 111 ? 11.352 -15.914 -11.547 1 91.31 111 TYR B O 1
ATOM 3506 N N . CYS B 1 112 ? 12.461 -14.016 -12.008 1 93.12 112 CYS B N 1
ATOM 3507 C CA . CYS B 1 112 ? 13.578 -14.641 -12.711 1 93.12 112 CYS B CA 1
ATOM 3508 C C . CYS B 1 112 ? 14.906 -14.25 -12.062 1 93.12 112 CYS B C 1
ATOM 3510 O O . CYS B 1 112 ? 15.297 -13.086 -12.078 1 93.12 112 CYS B O 1
ATOM 3512 N N . PRO B 1 113 ? 15.578 -15.18 -11.516 1 93.31 113 PRO B N 1
ATOM 3513 C CA . PRO B 1 113 ? 16.859 -14.852 -10.898 1 93.31 113 PRO B CA 1
ATOM 3514 C C . PRO B 1 113 ? 17.922 -14.414 -11.914 1 93.31 113 PRO B C 1
ATOM 3516 O O . PRO B 1 113 ? 17.812 -14.758 -13.094 1 93.31 113 PRO B O 1
ATOM 3519 N N . GLU B 1 114 ? 18.875 -13.688 -11.352 1 93.88 114 GLU B N 1
ATOM 3520 C CA . GLU B 1 114 ? 20.016 -13.344 -12.18 1 93.88 114 GLU B CA 1
ATOM 3521 C C . GLU B 1 114 ? 20.969 -14.531 -12.344 1 93.88 114 GLU B C 1
ATOM 3523 O O . GLU B 1 114 ? 21.328 -15.18 -11.359 1 93.88 114 GLU B O 1
ATOM 3528 N N . ILE B 1 115 ? 21.25 -14.891 -13.547 1 95.69 115 ILE B N 1
ATOM 3529 C CA . ILE B 1 115 ? 22.172 -15.969 -13.859 1 95.69 115 ILE B CA 1
ATOM 3530 C C . ILE B 1 115 ? 23.312 -15.445 -14.742 1 95.69 115 ILE B C 1
ATOM 3532 O O . ILE B 1 115 ? 23.062 -14.789 -15.758 1 95.69 115 ILE B O 1
ATOM 3536 N N . GLU B 1 116 ? 24.5 -15.742 -14.352 1 96.81 116 GLU B N 1
ATOM 3537 C CA . GLU B 1 116 ? 25.656 -15.297 -15.102 1 96.81 116 GLU B CA 1
ATOM 3538 C C . GLU B 1 116 ? 25.625 -15.812 -16.547 1 96.81 116 GLU B C 1
ATOM 3540 O O . GLU B 1 116 ? 25.516 -17.016 -16.766 1 96.81 116 GLU B O 1
ATOM 3545 N N . GLY B 1 117 ? 25.609 -14.867 -17.453 1 97.62 117 GLY B N 1
ATOM 3546 C CA . GLY B 1 117 ? 25.719 -15.227 -18.859 1 97.62 117 GLY B CA 1
ATOM 3547 C C . GLY B 1 117 ? 24.375 -15.508 -19.516 1 97.62 117 GLY B C 1
ATOM 3548 O O . GLY B 1 117 ? 24.312 -15.867 -20.688 1 97.62 117 GLY B O 1
ATOM 3549 N N . LEU B 1 118 ? 23.297 -15.367 -18.844 1 97.5 118 LEU B N 1
ATOM 3550 C CA . LEU B 1 118 ? 21.969 -15.656 -19.375 1 97.5 118 LEU B CA 1
ATOM 3551 C C . LEU B 1 118 ? 21.703 -14.844 -20.641 1 97.5 118 LEU B C 1
ATOM 3553 O O . LEU B 1 118 ? 21.062 -15.336 -21.578 1 97.5 118 LEU B O 1
ATOM 3557 N N . SER B 1 119 ? 22.234 -13.656 -20.703 1 96.25 119 SER B N 1
ATOM 3558 C CA . SER B 1 119 ? 22.016 -12.758 -21.844 1 96.25 119 SER B CA 1
ATOM 3559 C C . SER B 1 119 ? 22.641 -13.32 -23.109 1 96.25 119 SER B C 1
ATOM 3561 O O . SER B 1 119 ? 22.266 -12.922 -24.219 1 96.25 119 SER B O 1
ATOM 3563 N N . SER B 1 120 ? 23.625 -14.203 -22.984 1 97.25 120 SER B N 1
ATOM 3564 C CA . SER B 1 120 ? 24.297 -14.781 -24.156 1 97.25 120 SER B CA 1
ATOM 3565 C C . SER B 1 120 ? 23.516 -15.953 -24.734 1 97.25 120 SER B C 1
ATOM 3567 O O . SER B 1 120 ? 23.797 -16.406 -25.844 1 97.25 120 SER B O 1
ATOM 3569 N N . PHE B 1 121 ? 22.516 -16.484 -24.016 1 97.81 121 PHE B N 1
ATOM 3570 C CA . PHE B 1 121 ? 21.75 -17.641 -24.453 1 97.81 121 PHE B CA 1
ATOM 3571 C C . PHE B 1 121 ? 21 -17.328 -25.75 1 97.81 121 PHE B C 1
ATOM 3573 O O . PHE B 1 121 ? 20.328 -16.297 -25.844 1 97.81 121 PHE B O 1
ATOM 3580 N N . GLN B 1 122 ? 21.016 -18.172 -26.688 1 96.94 122 GLN B N 1
ATOM 3581 C CA . GLN B 1 122 ? 20.484 -17.891 -28 1 96.94 122 GLN B CA 1
ATOM 3582 C C . GLN B 1 122 ? 19.094 -18.5 -28.188 1 96.94 122 GLN B C 1
ATOM 3584 O O . GLN B 1 122 ? 18.375 -18.141 -29.109 1 96.94 122 GLN B O 1
ATOM 3589 N N . GLY B 1 123 ? 18.703 -19.453 -27.344 1 97.19 123 GLY B N 1
ATOM 3590 C CA . GLY B 1 123 ? 17.422 -20.109 -27.453 1 97.19 123 GLY B CA 1
ATOM 3591 C C . GLY B 1 123 ? 16.297 -19.344 -26.766 1 97.19 123 GLY B C 1
ATOM 3592 O O . GLY B 1 123 ? 16.469 -18.172 -26.391 1 97.19 123 GLY B O 1
ATOM 3593 N N . LYS B 1 124 ? 15.18 -19.984 -26.672 1 97.31 124 LYS B N 1
ATOM 3594 C CA . LYS B 1 124 ? 13.984 -19.406 -26.062 1 97.31 124 LYS B CA 1
ATOM 3595 C C . LYS B 1 124 ? 14.078 -19.438 -24.531 1 97.31 124 LYS B C 1
ATOM 3597 O O . LYS B 1 124 ? 14.398 -20.484 -23.953 1 97.31 124 LYS B O 1
ATOM 3602 N N . VAL B 1 125 ? 13.898 -18.328 -23.906 1 97.94 125 VAL B N 1
ATOM 3603 C CA . VAL B 1 125 ? 13.867 -18.219 -22.453 1 97.94 125 VAL B CA 1
ATOM 3604 C C . VAL B 1 125 ? 12.516 -17.656 -22.016 1 97.94 125 VAL B C 1
ATOM 3606 O O . VAL B 1 125 ? 12.133 -16.562 -22.406 1 97.94 125 VAL B O 1
ATOM 3609 N N . VAL B 1 126 ? 11.742 -18.438 -21.219 1 97.5 126 VAL B N 1
ATOM 3610 C CA . VAL B 1 126 ? 10.438 -17.953 -20.781 1 97.5 126 VAL B CA 1
ATOM 3611 C C . VAL B 1 126 ? 10.227 -18.297 -19.297 1 97.5 126 VAL B C 1
ATOM 3613 O O . VAL B 1 126 ? 10.867 -19.219 -18.781 1 97.5 126 VAL B O 1
ATOM 3616 N N . HIS B 1 127 ? 9.406 -17.484 -18.656 1 97.56 127 HIS B N 1
ATOM 3617 C CA . HIS B 1 127 ? 8.906 -17.844 -17.328 1 97.56 127 HIS B CA 1
ATOM 3618 C C . HIS B 1 127 ? 7.723 -18.812 -17.438 1 97.56 127 HIS B C 1
ATOM 3620 O O . HIS B 1 127 ? 7.004 -18.797 -18.438 1 97.56 127 HIS B O 1
ATOM 3626 N N . SER B 1 128 ? 7.531 -19.547 -16.375 1 97.12 128 SER B N 1
ATOM 3627 C CA . SER B 1 128 ? 6.477 -20.562 -16.359 1 97.12 128 SER B CA 1
ATOM 3628 C C . SER B 1 128 ? 5.117 -19.938 -16.672 1 97.12 128 SER B C 1
ATOM 3630 O O . SER B 1 128 ? 4.23 -20.609 -17.203 1 97.12 128 SER B O 1
ATOM 3632 N N . THR B 1 129 ? 4.957 -18.688 -16.375 1 95.25 129 THR B N 1
ATOM 3633 C CA . THR B 1 129 ? 3.691 -18 -16.641 1 95.25 129 THR B CA 1
ATOM 3634 C C . THR B 1 129 ? 3.428 -17.891 -18.125 1 95.25 129 THR B C 1
ATOM 3636 O O . THR B 1 129 ? 2.303 -17.609 -18.547 1 95.25 129 THR B O 1
ATOM 3639 N N . GLN B 1 130 ? 4.434 -18.125 -18.984 1 96.06 130 GLN B N 1
ATOM 3640 C CA . GLN B 1 130 ? 4.289 -18.031 -20.438 1 96.06 130 GLN B CA 1
ATOM 3641 C C . GLN B 1 130 ? 4.254 -19.422 -21.078 1 96.06 130 GLN B C 1
ATOM 3643 O O . GLN B 1 130 ? 4.09 -19.547 -22.281 1 96.06 130 GLN B O 1
ATOM 3648 N N . TYR B 1 131 ? 4.438 -20.422 -20.312 1 97.62 131 TYR B N 1
ATOM 3649 C CA . TYR B 1 131 ? 4.375 -21.812 -20.781 1 97.62 131 TYR B CA 1
ATOM 3650 C C . TYR B 1 131 ? 2.936 -22.312 -20.828 1 97.62 131 TYR B C 1
ATOM 3652 O O . TYR B 1 131 ? 2.166 -22.094 -19.891 1 97.62 131 TYR B O 1
ATOM 3660 N N . LYS B 1 132 ? 2.613 -23.047 -21.906 1 97.19 132 LYS B N 1
ATOM 3661 C CA . LYS B 1 132 ? 1.256 -23.578 -22 1 97.19 132 LYS B CA 1
ATOM 3662 C C . LYS B 1 132 ? 1.266 -25.094 -22.125 1 97.19 132 LYS B C 1
ATOM 3664 O O . LYS B 1 132 ? 0.553 -25.797 -21.406 1 97.19 132 LYS B O 1
ATOM 3669 N N . SER B 1 133 ? 2.127 -25.547 -23.031 1 97.75 133 SER B N 1
ATOM 3670 C CA . SER B 1 133 ? 2.166 -26.984 -23.312 1 97.75 133 SER B CA 1
ATOM 3671 C C . SER B 1 133 ? 3.531 -27.406 -23.844 1 97.75 133 SER B C 1
ATOM 3673 O O . SER B 1 133 ? 4.262 -26.578 -24.406 1 97.75 133 SER B O 1
ATOM 3675 N N . GLY B 1 134 ? 3.807 -28.656 -23.609 1 98 134 GLY B N 1
ATOM 3676 C CA . GLY B 1 134 ? 5.055 -29.219 -24.109 1 98 134 GLY B CA 1
ATOM 3677 C C . GLY B 1 134 ? 5.059 -29.391 -25.609 1 98 134 GLY B C 1
ATOM 3678 O O . GLY B 1 134 ? 6.113 -29.594 -26.219 1 98 134 GLY B O 1
ATOM 3679 N N . LYS B 1 135 ? 3.959 -29.25 -26.203 1 97.5 135 LYS B N 1
ATOM 3680 C CA . LYS B 1 135 ? 3.83 -29.5 -27.625 1 97.5 135 LYS B CA 1
ATOM 3681 C C . LYS B 1 135 ? 4.805 -28.641 -28.422 1 97.5 135 LYS B C 1
ATOM 3683 O O . LYS B 1 135 ? 5.395 -29.109 -29.406 1 97.5 135 LYS B O 1
ATOM 3688 N N . GLU B 1 136 ? 5.043 -27.469 -28 1 96.56 136 GLU B N 1
ATOM 3689 C CA . GLU B 1 136 ? 5.898 -26.516 -28.703 1 96.56 136 GLU B CA 1
ATOM 3690 C C . GLU B 1 136 ? 7.371 -26.875 -28.562 1 96.56 136 GLU B C 1
ATOM 3692 O O . GLU B 1 136 ? 8.227 -26.328 -29.25 1 96.56 136 GLU B O 1
ATOM 3697 N N . TYR B 1 137 ? 7.66 -27.859 -27.75 1 98.31 137 TYR B N 1
ATOM 3698 C CA . TYR B 1 137 ? 9.047 -28.156 -27.422 1 98.31 137 TYR B CA 1
ATOM 3699 C C . TYR B 1 137 ? 9.422 -29.578 -27.844 1 98.31 137 TYR B C 1
ATOM 3701 O O . TYR B 1 137 ? 10.438 -30.109 -27.391 1 98.31 137 TYR B O 1
ATOM 3709 N N . GLU B 1 138 ? 8.617 -30.141 -28.688 1 97.94 138 GLU B N 1
ATOM 3710 C CA . GLU B 1 138 ? 8.875 -31.5 -29.156 1 97.94 138 GLU B CA 1
ATOM 3711 C C . GLU B 1 138 ? 10.266 -31.625 -29.766 1 97.94 138 GLU B C 1
ATOM 3713 O O . GLU B 1 138 ? 10.68 -30.781 -30.562 1 97.94 138 GLU B O 1
ATOM 3718 N N . ASP B 1 139 ? 11.031 -32.625 -29.281 1 97.94 139 ASP B N 1
ATOM 3719 C CA . ASP B 1 139 ? 12.352 -33 -29.766 1 97.94 139 ASP B CA 1
ATOM 3720 C C . ASP B 1 139 ? 13.375 -31.891 -29.469 1 97.94 139 ASP B C 1
ATOM 3722 O O . ASP B 1 139 ? 14.438 -31.844 -30.078 1 97.94 139 ASP B O 1
ATOM 3726 N N . LYS B 1 140 ? 13.039 -30.984 -28.547 1 98.38 140 LYS B N 1
ATOM 3727 C CA . LYS B 1 140 ? 13.977 -29.953 -28.109 1 98.38 140 LYS B CA 1
ATOM 3728 C C . LYS B 1 140 ? 14.578 -30.297 -26.75 1 98.38 140 LYS B C 1
ATOM 3730 O O . LYS B 1 140 ? 13.969 -31.031 -25.969 1 98.38 140 LYS B O 1
ATOM 3735 N N . SER B 1 141 ? 15.789 -29.844 -26.594 1 98.69 141 SER B N 1
ATOM 3736 C CA . SER B 1 141 ? 16.406 -29.922 -25.266 1 98.69 141 SER B CA 1
ATOM 3737 C C . SER B 1 141 ? 15.992 -28.734 -24.406 1 98.69 141 SER B C 1
ATOM 3739 O O . SER B 1 141 ? 16.297 -27.594 -24.734 1 98.69 141 SER B O 1
ATOM 3741 N N . VAL B 1 142 ? 15.258 -29.031 -23.344 1 98.88 142 VAL B N 1
ATOM 3742 C CA . VAL B 1 142 ? 14.68 -27.953 -22.547 1 98.88 142 VAL B CA 1
ATOM 3743 C C . VAL B 1 142 ? 15.18 -28.047 -21.094 1 98.88 142 VAL B C 1
ATOM 3745 O O . VAL B 1 142 ? 15.18 -29.125 -20.5 1 98.88 142 VAL B O 1
ATOM 3748 N N . LEU B 1 143 ? 15.648 -26.922 -20.562 1 98.88 143 LEU B N 1
ATOM 3749 C CA . LEU B 1 143 ? 16.062 -26.812 -19.172 1 98.88 143 LEU B CA 1
ATOM 3750 C C . LEU B 1 143 ? 15.023 -26.062 -18.344 1 98.88 143 LEU B C 1
ATOM 3752 O O . LEU B 1 143 ? 14.68 -24.922 -18.656 1 98.88 143 LEU B O 1
ATOM 3756 N N . VAL B 1 144 ? 14.453 -26.719 -17.391 1 98.81 144 VAL B N 1
ATOM 3757 C CA . VAL B 1 144 ? 13.539 -26.094 -16.438 1 98.81 144 VAL B CA 1
ATOM 3758 C C . VAL B 1 144 ? 14.305 -25.703 -15.172 1 98.81 144 VAL B C 1
ATOM 3760 O O . VAL B 1 144 ? 14.969 -26.547 -14.562 1 98.81 144 VAL B O 1
ATOM 3763 N N . ILE B 1 145 ? 14.234 -24.438 -14.844 1 98.38 145 ILE B N 1
ATOM 3764 C CA . ILE B 1 145 ? 14.914 -23.969 -13.648 1 98.38 145 ILE B CA 1
ATOM 3765 C C . ILE B 1 145 ? 13.906 -23.781 -12.516 1 98.38 145 ILE B C 1
ATOM 3767 O O . ILE B 1 145 ? 13.055 -22.891 -12.57 1 98.38 145 ILE B O 1
ATOM 3771 N N . GLY B 1 146 ? 14.07 -24.547 -11.461 1 96.12 146 GLY B N 1
ATOM 3772 C CA . GLY B 1 146 ? 13.141 -24.562 -10.344 1 96.12 146 GLY B CA 1
ATOM 3773 C C . GLY B 1 146 ? 12.391 -25.875 -10.203 1 96.12 146 GLY B C 1
ATOM 3774 O O . GLY B 1 146 ? 11.805 -26.359 -11.172 1 96.12 146 GLY B O 1
ATOM 3775 N N . ALA B 1 147 ? 12.406 -26.328 -8.953 1 94 147 ALA B N 1
ATOM 3776 C CA . ALA B 1 147 ? 11.797 -27.641 -8.719 1 94 147 ALA B CA 1
ATOM 3777 C C . ALA B 1 147 ? 10.672 -27.531 -7.691 1 94 147 ALA B C 1
ATOM 3779 O O . ALA B 1 147 ? 10.625 -28.328 -6.738 1 94 147 ALA B O 1
ATOM 3780 N N . GLY B 1 148 ? 9.82 -26.609 -7.863 1 94.06 148 GLY B N 1
ATOM 3781 C CA . GLY B 1 148 ? 8.523 -26.594 -7.203 1 94.06 148 GLY B CA 1
ATOM 3782 C C . GLY B 1 148 ? 7.453 -27.328 -7.984 1 94.06 148 GLY B C 1
ATOM 3783 O O . GLY B 1 148 ? 7.762 -28.062 -8.938 1 94.06 148 GLY B O 1
ATOM 3784 N N . ASN B 1 149 ? 6.281 -27.156 -7.574 1 94.44 149 ASN B N 1
ATOM 3785 C CA . ASN B 1 149 ? 5.199 -27.859 -8.25 1 94.44 149 ASN B CA 1
ATOM 3786 C C . ASN B 1 149 ? 5.113 -27.484 -9.727 1 94.44 149 ASN B C 1
ATOM 3788 O O . ASN B 1 149 ? 4.973 -28.344 -10.594 1 94.44 149 ASN B O 1
ATOM 3792 N N . SER B 1 150 ? 5.238 -26.219 -9.945 1 95.06 150 SER B N 1
ATOM 3793 C CA . SER B 1 150 ? 5.168 -25.766 -11.328 1 95.06 150 SER B CA 1
ATOM 3794 C C . SER B 1 150 ? 6.301 -26.359 -12.164 1 95.06 150 SER B C 1
ATOM 3796 O O . SER B 1 150 ? 6.07 -26.859 -13.266 1 95.06 150 SER B O 1
ATOM 3798 N N . GLY B 1 151 ? 7.488 -26.344 -11.625 1 97.12 151 GLY B N 1
ATOM 3799 C CA . GLY B 1 151 ? 8.641 -26.844 -12.352 1 97.12 151 GLY B CA 1
ATOM 3800 C C . GLY B 1 151 ? 8.547 -28.328 -12.648 1 97.12 151 GLY B C 1
ATOM 3801 O O . GLY B 1 151 ? 8.797 -28.766 -13.781 1 97.12 151 GLY B O 1
ATOM 3802 N N . ILE B 1 152 ? 8.195 -29.078 -11.68 1 96.88 152 ILE B N 1
ATOM 3803 C CA . ILE B 1 152 ? 8.102 -30.531 -11.812 1 96.88 152 ILE B CA 1
ATOM 3804 C C . ILE B 1 152 ? 6.977 -30.875 -12.789 1 96.88 152 ILE B C 1
ATOM 3806 O O . ILE B 1 152 ? 7.141 -31.766 -13.641 1 96.88 152 ILE B O 1
ATOM 3810 N N . GLU B 1 153 ? 5.91 -30.188 -12.719 1 96.56 153 GLU B N 1
ATOM 3811 C CA . GLU B 1 153 ? 4.785 -30.453 -13.609 1 96.56 153 GLU B CA 1
ATOM 3812 C C . GLU B 1 153 ? 5.121 -30.078 -15.047 1 96.56 153 GLU B C 1
ATOM 3814 O O . GLU B 1 153 ? 4.781 -30.797 -15.984 1 96.56 153 GLU B O 1
ATOM 3819 N N . ILE B 1 154 ? 5.711 -28.953 -15.172 1 98.06 154 ILE B N 1
ATOM 3820 C CA . ILE B 1 154 ? 6.133 -28.531 -16.5 1 98.06 154 ILE B CA 1
ATOM 3821 C C . ILE B 1 154 ? 7.141 -29.531 -17.062 1 98.06 154 ILE B C 1
ATOM 3823 O O . ILE B 1 154 ? 7.051 -29.922 -18.234 1 98.06 154 ILE B O 1
ATOM 3827 N N . GLY B 1 155 ? 8.094 -29.938 -16.234 1 98.5 155 GLY B N 1
ATOM 3828 C CA . GLY B 1 155 ? 9.031 -30.969 -16.656 1 98.5 155 GLY B CA 1
ATOM 3829 C C . GLY B 1 155 ? 8.344 -32.25 -17.156 1 98.5 155 GLY B C 1
ATOM 3830 O O . GLY B 1 155 ? 8.719 -32.812 -18.188 1 98.5 155 GLY B O 1
ATOM 3831 N N . LEU B 1 156 ? 7.383 -32.656 -16.422 1 98.12 156 LEU B N 1
ATOM 3832 C CA . LEU B 1 156 ? 6.617 -33.844 -16.797 1 98.12 156 LEU B CA 1
ATOM 3833 C C . LEU B 1 156 ? 5.922 -33.656 -18.141 1 98.12 156 LEU B C 1
ATOM 3835 O O . LEU B 1 156 ? 5.957 -34.531 -19 1 98.12 156 LEU B O 1
ATOM 3839 N N . ASP B 1 157 ? 5.293 -32.5 -18.281 1 98.38 157 ASP B N 1
ATOM 3840 C CA . ASP B 1 157 ? 4.582 -32.156 -19.516 1 98.38 157 ASP B CA 1
ATOM 3841 C C . ASP B 1 157 ? 5.531 -32.156 -20.703 1 98.38 157 ASP B C 1
ATOM 3843 O O . ASP B 1 157 ? 5.223 -32.75 -21.75 1 98.38 157 ASP B O 1
ATOM 3847 N N . LEU B 1 158 ? 6.648 -31.562 -20.531 1 98.62 158 LEU B N 1
ATOM 3848 C CA . LEU B 1 158 ? 7.668 -31.516 -21.578 1 98.62 158 LEU B CA 1
ATOM 3849 C C . LEU B 1 158 ? 8.094 -32.906 -21.984 1 98.62 158 LEU B C 1
ATOM 3851 O O . LEU B 1 158 ? 8.102 -33.25 -23.172 1 98.62 158 LEU B O 1
ATOM 3855 N N . ALA B 1 159 ? 8.391 -33.75 -21.047 1 98.5 159 ALA B N 1
ATOM 3856 C CA . ALA B 1 159 ? 8.828 -35.125 -21.312 1 98.5 159 ALA B CA 1
ATOM 3857 C C . ALA B 1 159 ? 7.734 -35.906 -22.047 1 98.5 159 ALA B C 1
ATOM 3859 O O . ALA B 1 159 ? 8.023 -36.656 -22.984 1 98.5 159 ALA B O 1
ATOM 3860 N N . ASN B 1 160 ? 6.555 -35.688 -21.609 1 98.06 160 ASN B N 1
ATOM 3861 C CA . ASN B 1 160 ? 5.434 -36.406 -22.219 1 98.06 160 ASN B CA 1
ATOM 3862 C C . ASN B 1 160 ? 5.273 -36.031 -23.688 1 98.06 160 ASN B C 1
ATOM 3864 O O . ASN B 1 160 ? 4.781 -36.844 -24.484 1 98.06 160 ASN B O 1
ATOM 3868 N N . TYR B 1 161 ? 5.707 -34.875 -24.062 1 98.06 161 TYR B N 1
ATOM 3869 C CA . TYR B 1 161 ? 5.57 -34.438 -25.453 1 98.06 161 TYR B CA 1
ATOM 3870 C C . TYR B 1 161 ? 6.859 -34.688 -26.234 1 98.06 161 TYR B C 1
ATOM 3872 O O . TYR B 1 161 ? 6.988 -34.25 -27.375 1 98.06 161 TYR B O 1
ATOM 3880 N N . GLY B 1 162 ? 7.859 -35.281 -25.578 1 97.75 162 GLY B N 1
ATOM 3881 C CA . GLY B 1 162 ? 9.023 -35.75 -26.312 1 97.75 162 GLY B CA 1
ATOM 3882 C C . GLY B 1 162 ? 10.227 -34.844 -26.188 1 97.75 162 GLY B C 1
ATOM 3883 O O . GLY B 1 162 ? 11.227 -35.031 -26.875 1 97.75 162 GLY B O 1
ATOM 3884 N N . ALA B 1 163 ? 10.156 -33.875 -25.344 1 98.56 163 ALA B N 1
ATOM 3885 C CA . ALA B 1 163 ? 11.328 -33.031 -25.109 1 98.56 163 ALA B CA 1
ATOM 3886 C C . ALA B 1 163 ? 12.375 -33.75 -24.281 1 98.56 163 ALA B C 1
ATOM 3888 O O . ALA B 1 163 ? 12.031 -34.594 -23.453 1 98.56 163 ALA B O 1
ATOM 3889 N N . LYS B 1 164 ? 13.648 -33.5 -24.609 1 98.56 164 LYS B N 1
ATOM 3890 C CA . LYS B 1 164 ? 14.711 -33.906 -23.688 1 98.56 164 LYS B CA 1
ATOM 3891 C C . LYS B 1 164 ? 14.773 -32.938 -22.5 1 98.56 164 LYS B C 1
ATOM 3893 O O . LYS B 1 164 ? 15.359 -31.859 -22.594 1 98.56 164 LYS B O 1
ATOM 3898 N N . THR B 1 165 ? 14.25 -33.406 -21.406 1 98.69 165 THR B N 1
ATOM 3899 C CA . THR B 1 165 ? 13.922 -32.5 -20.312 1 98.69 165 THR B CA 1
ATOM 3900 C C . THR B 1 165 ? 14.938 -32.625 -19.188 1 98.69 165 THR B C 1
ATOM 3902 O O . THR B 1 165 ? 15.289 -33.75 -18.781 1 98.69 165 THR B O 1
ATOM 3905 N N . SER B 1 166 ? 15.461 -31.516 -18.734 1 98.81 166 SER B N 1
ATOM 3906 C CA . SER B 1 166 ? 16.297 -31.422 -17.531 1 98.81 166 SER B CA 1
ATOM 3907 C C . SER B 1 166 ? 15.719 -30.422 -16.547 1 98.81 166 SER B C 1
ATOM 3909 O O . SER B 1 166 ? 15.203 -29.375 -16.938 1 98.81 166 SER B O 1
ATOM 3911 N N . ILE B 1 167 ? 15.781 -30.719 -15.25 1 98.69 167 ILE B N 1
ATOM 3912 C CA . ILE B 1 167 ? 15.281 -29.828 -14.203 1 98.69 167 ILE B CA 1
ATOM 3913 C C . ILE B 1 167 ? 16.406 -29.516 -13.219 1 98.69 167 ILE B C 1
ATOM 3915 O O . ILE B 1 167 ? 17.094 -30.406 -12.75 1 98.69 167 ILE B O 1
ATOM 3919 N N . VAL B 1 168 ? 16.562 -28.25 -12.984 1 98.19 168 VAL B N 1
ATOM 3920 C CA . VAL B 1 168 ? 17.531 -27.812 -11.984 1 98.19 168 VAL B CA 1
ATOM 3921 C C . VAL B 1 168 ? 16.891 -27.844 -10.602 1 98.19 168 VAL B C 1
ATOM 3923 O O . VAL B 1 168 ? 15.852 -27.219 -10.367 1 98.19 168 VAL B O 1
ATOM 3926 N N . VAL B 1 169 ? 17.438 -28.547 -9.719 1 95.81 169 VAL B N 1
ATOM 3927 C CA . VAL B 1 169 ? 17 -28.625 -8.328 1 95.81 169 VAL B CA 1
ATOM 3928 C C . VAL B 1 169 ? 18.094 -28.109 -7.414 1 95.81 169 VAL B C 1
ATOM 3930 O O . VAL B 1 169 ? 19.188 -28.672 -7.352 1 95.81 169 VAL B O 1
ATOM 3933 N N . ARG B 1 170 ? 17.75 -27.047 -6.664 1 91.75 170 ARG B N 1
ATOM 3934 C CA . ARG B 1 170 ? 18.766 -26.422 -5.82 1 91.75 170 ARG B CA 1
ATOM 3935 C C . ARG B 1 170 ? 18.531 -26.766 -4.352 1 91.75 170 ARG B C 1
ATOM 3937 O O . ARG B 1 170 ? 19.484 -26.953 -3.594 1 91.75 170 ARG B O 1
ATOM 3944 N N . SER B 1 171 ? 17.25 -26.891 -3.979 1 92.62 171 SER B N 1
ATOM 3945 C CA . SER B 1 171 ? 16.922 -27.062 -2.568 1 92.62 171 SER B CA 1
ATOM 3946 C C . SER B 1 171 ? 16.188 -28.391 -2.328 1 92.62 171 SER B C 1
ATOM 3948 O O . SER B 1 171 ? 15.547 -28.922 -3.234 1 92.62 171 SER B O 1
ATOM 3950 N N . PRO B 1 172 ? 16.375 -28.875 -1.075 1 94.44 172 PRO B N 1
ATOM 3951 C CA . PRO B 1 172 ? 15.641 -30.094 -0.75 1 94.44 172 PRO B CA 1
ATOM 3952 C C . PRO B 1 172 ? 14.125 -29.938 -0.894 1 94.44 172 PRO B C 1
ATOM 3954 O O . PRO B 1 172 ? 13.602 -28.844 -0.667 1 94.44 172 PRO B O 1
ATOM 3957 N N . VAL B 1 173 ? 13.492 -31.047 -1.23 1 95 173 VAL B N 1
ATOM 3958 C CA . VAL B 1 173 ? 12.047 -30.984 -1.436 1 95 173 VAL B CA 1
ATOM 3959 C C . VAL B 1 173 ? 11.398 -32.281 -0.909 1 95 173 VAL B C 1
ATOM 3961 O O . VAL B 1 173 ? 12 -33.344 -0.964 1 95 173 VAL B O 1
ATOM 3964 N N . HIS B 1 174 ? 10.219 -32.125 -0.43 1 96.31 174 HIS B N 1
ATOM 3965 C CA . HIS B 1 174 ? 9.391 -33.281 -0.153 1 96.31 174 HIS B CA 1
ATOM 3966 C C . HIS B 1 174 ? 8.555 -33.656 -1.37 1 96.31 174 HIS B C 1
ATOM 3968 O O . HIS B 1 174 ? 8.031 -32.812 -2.07 1 96.31 174 HIS B O 1
ATOM 3974 N N . ILE B 1 175 ? 8.492 -34.938 -1.589 1 96.38 175 ILE B N 1
ATOM 3975 C CA . ILE B 1 175 ? 7.66 -35.469 -2.66 1 96.38 175 ILE B CA 1
ATOM 3976 C C . ILE B 1 175 ? 6.516 -36.281 -2.064 1 96.38 175 ILE B C 1
ATOM 3978 O O . ILE B 1 175 ? 6.754 -37.25 -1.32 1 96.38 175 ILE B O 1
ATOM 3982 N N . LEU B 1 176 ? 5.328 -35.906 -2.369 1 97.31 176 LEU B N 1
ATOM 3983 C CA . LEU B 1 176 ? 4.125 -36.594 -1.912 1 97.31 176 LEU B CA 1
ATOM 3984 C C . LEU B 1 176 ? 3.164 -36.812 -3.07 1 97.31 176 LEU B C 1
ATOM 3986 O O . LEU B 1 176 ? 3.199 -36.094 -4.07 1 97.31 176 LEU B O 1
ATOM 3990 N N . SER B 1 177 ? 2.357 -37.875 -2.951 1 95.81 177 SER B N 1
ATOM 3991 C CA . SER B 1 177 ? 1.243 -38.062 -3.877 1 95.81 177 SER B CA 1
ATOM 3992 C C . SER B 1 177 ? 0.012 -37.281 -3.418 1 95.81 177 SER B C 1
ATOM 3994 O O . SER B 1 177 ? -0.057 -36.844 -2.27 1 95.81 177 SER B O 1
ATOM 3996 N N . LYS B 1 178 ? -0.922 -37.094 -4.336 1 93.88 178 LYS B N 1
ATOM 3997 C CA . LYS B 1 178 ? -2.18 -36.438 -3.98 1 93.88 178 LYS B CA 1
ATOM 3998 C C . LYS B 1 178 ? -2.875 -37.188 -2.84 1 93.88 178 LYS B C 1
ATOM 4000 O O . LYS B 1 178 ? -3.438 -36.562 -1.939 1 93.88 178 LYS B O 1
ATOM 4005 N N . GLY B 1 179 ? -2.824 -38.469 -2.928 1 93.31 179 GLY B N 1
ATOM 4006 C CA . GLY B 1 179 ? -3.418 -39.281 -1.878 1 93.31 179 GLY B CA 1
ATOM 4007 C C . GLY B 1 179 ? -2.783 -39.031 -0.519 1 93.31 179 GLY B C 1
ATOM 4008 O O . GLY B 1 179 ? -3.48 -39 0.496 1 93.31 179 GLY B O 1
ATOM 4009 N N . MET B 1 180 ? -1.481 -38.969 -0.457 1 95.38 180 MET B N 1
ATOM 4010 C CA . MET B 1 180 ? -0.756 -38.719 0.785 1 95.38 180 MET B CA 1
ATOM 4011 C C . MET B 1 180 ? -1.15 -37.375 1.39 1 95.38 180 MET B C 1
ATOM 4013 O O . MET B 1 180 ? -1.378 -37.281 2.598 1 95.38 180 MET B O 1
ATOM 4017 N N . VAL B 1 181 ? -1.22 -36.375 0.51 1 94.69 181 VAL B N 1
ATOM 4018 C CA . VAL B 1 181 ? -1.587 -35.062 0.99 1 94.69 181 VAL B CA 1
ATOM 4019 C C . VAL B 1 181 ? -3.004 -35.094 1.556 1 94.69 181 VAL B C 1
ATOM 4021 O O . VAL B 1 181 ? -3.258 -34.562 2.641 1 94.69 181 VAL B O 1
ATOM 4024 N N . SER B 1 182 ? -3.887 -35.688 0.825 1 92.25 182 SER B N 1
ATOM 4025 C CA . SER B 1 182 ? -5.27 -35.812 1.28 1 92.25 182 SER B CA 1
ATOM 4026 C C . SER B 1 182 ? -5.344 -36.531 2.629 1 92.25 182 SER B C 1
ATOM 4028 O O . SER B 1 182 ? -6.047 -36.094 3.535 1 92.25 182 SER B O 1
ATOM 4030 N N . MET B 1 183 ? -4.648 -37.594 2.713 1 94 183 MET B N 1
ATOM 4031 C CA . MET B 1 183 ? -4.602 -38.312 3.969 1 94 183 MET B CA 1
ATOM 4032 C C . MET B 1 183 ? -4.059 -37.469 5.098 1 94 183 MET B C 1
ATOM 4034 O O . MET B 1 183 ? -4.594 -37.469 6.207 1 94 183 MET B O 1
ATOM 4038 N N . GLY B 1 184 ? -3.01 -36.781 4.793 1 94.75 184 GLY B N 1
ATOM 4039 C CA . GLY B 1 184 ? -2.426 -35.906 5.789 1 94.75 184 GLY B CA 1
ATOM 4040 C C . GLY B 1 184 ? -3.396 -34.844 6.293 1 94.75 184 GLY B C 1
ATOM 4041 O O . GLY B 1 184 ? -3.459 -34.562 7.496 1 94.75 184 GLY B O 1
ATOM 4042 N N . LEU B 1 185 ? -4.145 -34.281 5.383 1 90.62 185 LEU B N 1
ATOM 4043 C CA . LEU B 1 185 ? -5.098 -33.25 5.75 1 90.62 185 LEU B CA 1
ATOM 4044 C C . LEU B 1 185 ? -6.18 -33.812 6.668 1 90.62 185 LEU B C 1
ATOM 4046 O O . LEU B 1 185 ? -6.59 -33.156 7.625 1 90.62 185 LEU B O 1
ATOM 4050 N N . VAL B 1 186 ? -6.617 -34.969 6.414 1 92.25 186 VAL B N 1
ATOM 4051 C CA . VAL B 1 186 ? -7.621 -35.594 7.254 1 92.25 186 VAL B CA 1
ATOM 4052 C C . VAL B 1 186 ? -7.035 -35.875 8.633 1 92.25 186 VAL B C 1
ATOM 4054 O O . VAL B 1 186 ? -7.68 -35.625 9.656 1 92.25 186 VAL B O 1
ATOM 4057 N N . LEU B 1 187 ? -5.855 -36.344 8.648 1 95.62 187 LEU B N 1
ATOM 4058 C CA . LEU B 1 187 ? -5.215 -36.75 9.906 1 95.62 187 LEU B CA 1
ATOM 4059 C C . LEU B 1 187 ? -4.926 -35.531 10.773 1 95.62 187 LEU B C 1
ATOM 4061 O O . LEU B 1 187 ? -4.945 -35.625 12 1 95.62 187 LEU B O 1
ATOM 4065 N N . LEU B 1 188 ? -4.652 -34.438 10.102 1 93.31 188 LEU B N 1
ATOM 4066 C CA . LEU B 1 188 ? -4.309 -33.219 10.82 1 93.31 188 LEU B CA 1
ATOM 4067 C C . LEU B 1 188 ? -5.469 -32.75 11.703 1 93.31 188 LEU B C 1
ATOM 4069 O O . LEU B 1 188 ? -5.266 -32 12.656 1 93.31 188 LEU B O 1
ATOM 4073 N N . LYS B 1 189 ? -6.676 -33.188 11.406 1 90.81 189 LYS B N 1
ATOM 4074 C CA . LYS B 1 189 ? -7.84 -32.812 12.211 1 90.81 189 LYS B CA 1
ATOM 4075 C C . LYS B 1 189 ? -7.805 -33.531 13.562 1 90.81 189 LYS B C 1
ATOM 4077 O O . LYS B 1 189 ? -8.445 -33.094 14.516 1 90.81 189 LYS B O 1
ATOM 4082 N N . HIS B 1 190 ? -7.023 -34.594 13.695 1 94.88 190 HIS B N 1
ATOM 4083 C CA . HIS B 1 190 ? -7.121 -35.438 14.883 1 94.88 190 HIS B CA 1
ATOM 4084 C C . HIS B 1 190 ? -5.75 -35.656 15.516 1 94.88 190 HIS B C 1
ATOM 4086 O O . HIS B 1 190 ? -5.656 -36.094 16.656 1 94.88 190 HIS B O 1
ATOM 4092 N N . LEU B 1 191 ? -4.711 -35.312 14.797 1 96.69 191 LEU B N 1
ATOM 4093 C CA . LEU B 1 191 ? -3.365 -35.625 15.273 1 96.69 191 LEU B CA 1
ATOM 4094 C C . LEU B 1 191 ? -2.488 -34.375 15.234 1 96.69 191 LEU B C 1
ATOM 4096 O O . LEU B 1 191 ? -2.715 -33.469 14.422 1 96.69 191 LEU B O 1
ATOM 4100 N N . PRO B 1 192 ? -1.461 -34.312 16.062 1 96.62 192 PRO B N 1
ATOM 4101 C CA . PRO B 1 192 ? -0.515 -33.219 16.016 1 96.62 192 PRO B CA 1
ATOM 4102 C C . PRO B 1 192 ? 0.284 -33.156 14.711 1 96.62 192 PRO B C 1
ATOM 4104 O O . PRO B 1 192 ? 0.587 -34.219 14.133 1 96.62 192 PRO B O 1
ATOM 4107 N N . LEU B 1 193 ? 0.618 -32 14.312 1 96 193 LEU B N 1
ATOM 4108 C CA . LEU B 1 193 ? 1.306 -31.75 13.055 1 96 193 LEU B CA 1
ATOM 4109 C C . LEU B 1 193 ? 2.566 -32.594 12.938 1 96 193 LEU B C 1
ATOM 4111 O O . LEU B 1 193 ? 2.814 -33.188 11.891 1 96 193 LEU B O 1
ATOM 4115 N N . LYS B 1 194 ? 3.326 -32.656 14.031 1 95.69 194 LYS B N 1
ATOM 4116 C CA . LYS B 1 194 ? 4.594 -33.375 14 1 95.69 194 LYS B CA 1
ATOM 4117 C C . LYS B 1 194 ? 4.383 -34.844 13.672 1 95.69 194 LYS B C 1
ATOM 4119 O O . LYS B 1 194 ? 5.148 -35.438 12.906 1 95.69 194 LYS B O 1
ATOM 4124 N N . TRP B 1 195 ? 3.344 -35.438 14.188 1 97.56 195 TRP B N 1
ATOM 4125 C CA . TRP B 1 195 ? 3.051 -36.844 13.953 1 97.56 195 TRP B CA 1
ATOM 4126 C C . TRP B 1 195 ? 2.623 -37.062 12.508 1 97.56 195 TRP B C 1
ATOM 4128 O O . TRP B 1 195 ? 3.045 -38.031 11.875 1 97.56 195 TRP B O 1
ATOM 4138 N N . VAL B 1 196 ? 1.78 -36.188 12.055 1 97.69 196 VAL B N 1
ATOM 4139 C CA . VAL B 1 196 ? 1.311 -36.312 10.672 1 97.69 196 VAL B CA 1
ATOM 4140 C C . VAL B 1 196 ? 2.49 -36.188 9.711 1 97.69 196 VAL B C 1
ATOM 4142 O O . VAL B 1 196 ? 2.637 -37 8.789 1 97.69 196 VAL B O 1
ATOM 4145 N N . ASP B 1 197 ? 3.332 -35.25 9.945 1 97.94 197 ASP B N 1
ATOM 4146 C CA . ASP B 1 197 ? 4.504 -35.031 9.102 1 97.94 197 ASP B CA 1
ATOM 4147 C C . ASP B 1 197 ? 5.414 -36.25 9.078 1 97.94 197 ASP B C 1
ATOM 4149 O O . ASP B 1 197 ? 5.863 -36.688 8.016 1 97.94 197 ASP B O 1
ATOM 4153 N N . ASN B 1 198 ? 5.645 -36.812 10.281 1 97.31 198 ASN B N 1
ATOM 4154 C CA . ASN B 1 198 ? 6.496 -38 10.359 1 97.31 198 ASN B CA 1
ATOM 4155 C C . ASN B 1 198 ? 5.91 -39.156 9.57 1 97.31 198 ASN B C 1
ATOM 4157 O O . ASN B 1 198 ? 6.641 -39.875 8.883 1 97.31 198 ASN B O 1
ATOM 4161 N N . LEU B 1 199 ? 4.691 -39.281 9.742 1 97.5 199 LEU B N 1
ATOM 4162 C CA . LEU B 1 199 ? 4.012 -40.344 9.016 1 97.5 199 LEU B CA 1
ATOM 4163 C C . LEU B 1 199 ? 4.109 -40.125 7.512 1 97.5 199 LEU B C 1
ATOM 4165 O O . LEU B 1 199 ? 4.387 -41.062 6.758 1 97.5 199 LEU B O 1
ATOM 4169 N N . LEU B 1 200 ? 3.869 -38.938 7.051 1 97.62 200 LEU B N 1
ATOM 4170 C CA . LEU B 1 200 ? 3.926 -38.625 5.629 1 97.62 200 LEU B CA 1
ATOM 4171 C C . LEU B 1 200 ? 5.32 -38.875 5.066 1 97.62 200 LEU B C 1
ATOM 4173 O O . LEU B 1 200 ? 5.457 -39.438 3.969 1 97.62 200 LEU B O 1
ATOM 4177 N N . VAL B 1 201 ? 6.289 -38.5 5.855 1 97 201 VAL B N 1
ATOM 4178 C CA . VAL B 1 201 ? 7.664 -38.688 5.414 1 97 201 VAL B CA 1
ATOM 4179 C C . VAL B 1 201 ? 7.949 -40.188 5.309 1 97 201 VAL B C 1
ATOM 4181 O O . VAL B 1 201 ? 8.57 -40.656 4.348 1 97 201 VAL B O 1
ATOM 4184 N N . LEU B 1 202 ? 7.527 -40.938 6.281 1 97.06 202 LEU B N 1
ATOM 4185 C CA . LEU B 1 202 ? 7.711 -42.406 6.277 1 97.06 202 LEU B CA 1
ATOM 4186 C C . LEU B 1 202 ? 7.047 -43.031 5.059 1 97.06 202 LEU B C 1
ATOM 4188 O O . LEU B 1 202 ? 7.668 -43.812 4.348 1 97.06 202 LEU B O 1
ATOM 4192 N N . VAL B 1 203 ? 5.812 -42.688 4.828 1 97.38 203 VAL B N 1
ATOM 4193 C CA . VAL B 1 203 ? 5.066 -43.219 3.703 1 97.38 203 VAL B CA 1
ATOM 4194 C C . VAL B 1 203 ? 5.734 -42.844 2.391 1 97.38 203 VAL B C 1
ATOM 4196 O O . VAL B 1 203 ? 5.832 -43.625 1.464 1 97.38 203 VAL B O 1
ATOM 4199 N N . SER B 1 204 ? 6.141 -41.594 2.295 1 96.94 204 SER B N 1
ATOM 4200 C CA . SER B 1 204 ? 6.836 -41.125 1.102 1 9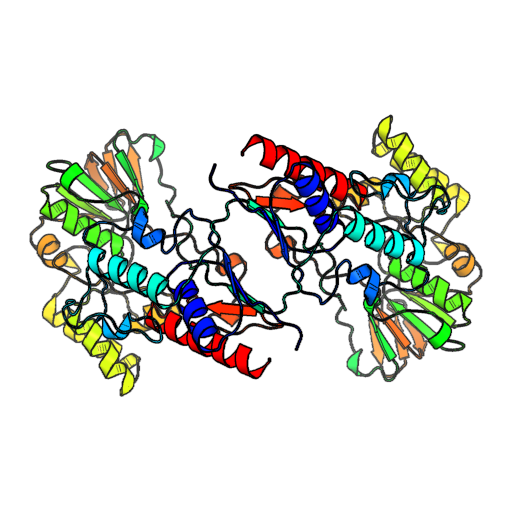6.94 204 SER B CA 1
ATOM 4201 C C . SER B 1 204 ? 8.094 -41.938 0.83 1 96.94 204 SER B C 1
ATOM 4203 O O . SER B 1 204 ? 8.367 -42.312 -0.316 1 96.94 204 SER B O 1
ATOM 4205 N N . LYS B 1 205 ? 8.852 -42.312 1.854 1 95.62 205 LYS B N 1
ATOM 4206 C CA . LYS B 1 205 ? 10.062 -43.094 1.709 1 95.62 205 LYS B CA 1
ATOM 4207 C C . LYS B 1 205 ? 9.727 -44.5 1.216 1 95.62 205 LYS B C 1
ATOM 4209 O O . LYS B 1 205 ? 10.469 -45.094 0.418 1 95.62 205 LYS B O 1
ATOM 4214 N N . ILE B 1 206 ? 8.68 -45 1.69 1 96.56 206 ILE B N 1
ATOM 4215 C CA . ILE B 1 206 ? 8.266 -46.344 1.304 1 96.56 206 ILE B CA 1
ATOM 4216 C C . ILE B 1 206 ? 7.848 -46.344 -0.164 1 96.56 206 ILE B C 1
ATOM 4218 O O . ILE B 1 206 ? 8.234 -47.219 -0.923 1 96.56 206 ILE B O 1
ATOM 4222 N N . VAL B 1 207 ? 7.125 -45.375 -0.56 1 95.5 207 VAL B N 1
ATOM 4223 C CA . VAL B 1 207 ? 6.523 -45.344 -1.89 1 95.5 207 VAL B CA 1
ATOM 4224 C C . VAL B 1 207 ? 7.582 -44.938 -2.92 1 95.5 207 VAL B C 1
ATOM 4226 O O . VAL B 1 207 ? 7.656 -45.531 -3.996 1 95.5 207 VAL B O 1
ATOM 4229 N N . TYR B 1 208 ? 8.398 -43.938 -2.598 1 95 208 TYR B N 1
ATOM 4230 C CA . TYR B 1 208 ? 9.289 -43.375 -3.605 1 95 208 TYR B CA 1
ATOM 4231 C C . TYR B 1 208 ? 10.719 -43.875 -3.404 1 95 208 TYR B C 1
ATOM 4233 O O . TYR B 1 208 ? 11.562 -43.719 -4.285 1 95 208 TYR B O 1
ATOM 4241 N N . GLY B 1 209 ? 11.008 -44.5 -2.299 1 93.44 209 GLY B N 1
ATOM 4242 C CA . GLY B 1 209 ? 12.344 -45 -2.035 1 93.44 209 GLY B CA 1
ATOM 4243 C C . GLY B 1 209 ? 13.367 -43.906 -1.839 1 93.44 209 GLY B C 1
ATOM 4244 O O . GLY B 1 209 ? 13.023 -42.781 -1.463 1 93.44 209 GLY B O 1
ATOM 4245 N N . ASP B 1 210 ? 14.617 -44.219 -1.957 1 92.75 210 ASP B N 1
ATOM 4246 C CA . ASP B 1 210 ? 15.711 -43.281 -1.812 1 92.75 210 ASP B CA 1
ATOM 4247 C C . ASP B 1 210 ? 15.859 -42.406 -3.066 1 92.75 210 ASP B C 1
ATOM 4249 O O . ASP B 1 210 ? 16.344 -42.875 -4.098 1 92.75 210 ASP B O 1
ATOM 4253 N N . VAL B 1 211 ? 15.484 -41.219 -2.902 1 93.44 211 VAL B N 1
ATOM 4254 C CA . VAL B 1 211 ? 15.461 -40.344 -4.07 1 93.44 211 VAL B CA 1
ATOM 4255 C C . VAL B 1 211 ? 16.797 -39.594 -4.195 1 93.44 211 VAL B C 1
ATOM 4257 O O . VAL B 1 211 ? 17.031 -38.875 -5.176 1 93.44 211 VAL B O 1
ATOM 4260 N N . THR B 1 212 ? 17.719 -39.75 -3.219 1 92.94 212 THR B N 1
ATOM 4261 C CA . THR B 1 212 ? 19.016 -39.094 -3.227 1 92.94 212 THR B CA 1
ATOM 4262 C C . THR B 1 212 ? 19.859 -39.531 -4.418 1 92.94 212 THR B C 1
ATOM 4264 O O . THR B 1 212 ? 20.641 -38.781 -4.953 1 92.94 212 THR B O 1
ATOM 4267 N N . LYS B 1 213 ? 19.672 -40.75 -4.816 1 92.31 213 LYS B N 1
ATOM 4268 C CA . LYS B 1 213 ? 20.438 -41.281 -5.926 1 92.31 213 LYS B CA 1
ATOM 4269 C C . LYS B 1 213 ? 20.094 -40.594 -7.234 1 92.31 213 LYS B C 1
ATOM 4271 O O . LYS B 1 213 ? 20.859 -40.656 -8.203 1 92.31 213 LYS B O 1
ATOM 4276 N N . TYR B 1 214 ? 19.016 -39.938 -7.223 1 93.81 214 TYR B N 1
ATOM 4277 C CA . TYR B 1 214 ? 18.562 -39.281 -8.445 1 93.81 214 TYR B CA 1
ATOM 4278 C C . TYR B 1 214 ? 18.766 -37.75 -8.352 1 93.81 214 TYR B C 1
ATOM 4280 O O . TYR B 1 214 ? 18.219 -37 -9.172 1 93.81 214 TYR B O 1
ATOM 4288 N N . GLY B 1 215 ? 19.391 -37.281 -7.301 1 92.56 215 GLY B N 1
ATOM 4289 C CA . GLY B 1 215 ? 19.719 -35.875 -7.176 1 92.56 215 GLY B CA 1
ATOM 4290 C C . GLY B 1 215 ? 18.719 -35.094 -6.363 1 92.56 215 GLY B C 1
ATOM 4291 O O . GLY B 1 215 ? 18.766 -33.875 -6.316 1 92.56 215 GLY B O 1
ATOM 4292 N N . LEU B 1 216 ? 17.781 -35.781 -5.695 1 94.81 216 LEU B N 1
ATOM 4293 C CA . LEU B 1 216 ? 16.781 -35.125 -4.848 1 94.81 216 LEU B CA 1
ATOM 4294 C C . LEU B 1 216 ? 17.062 -35.406 -3.373 1 94.81 216 LEU B C 1
ATOM 4296 O O . LEU B 1 216 ? 17.484 -36.5 -3.008 1 94.81 216 LEU B O 1
ATOM 4300 N N . THR B 1 217 ? 16.953 -34.344 -2.602 1 94.12 217 THR B N 1
ATOM 4301 C CA . THR B 1 217 ? 17.125 -34.5 -1.161 1 94.12 217 THR B CA 1
ATOM 4302 C C . THR B 1 217 ? 15.883 -34.031 -0.415 1 94.12 217 THR B C 1
ATOM 4304 O O . THR B 1 217 ? 15.125 -33.219 -0.932 1 94.12 217 THR B O 1
ATOM 4307 N N . ARG B 1 218 ? 15.75 -34.625 0.761 1 94.81 218 ARG B N 1
ATOM 4308 C CA . ARG B 1 218 ? 14.602 -34.25 1.58 1 94.81 218 ARG B CA 1
ATOM 4309 C C . ARG B 1 218 ? 14.992 -33.281 2.684 1 94.81 218 ARG B C 1
ATOM 4311 O O . ARG B 1 218 ? 16.062 -33.406 3.279 1 94.81 218 ARG B O 1
ATOM 4318 N N . PRO B 1 219 ? 14.062 -32.344 2.928 1 95.31 219 PRO B N 1
ATOM 4319 C CA . PRO B 1 219 ? 14.305 -31.453 4.062 1 95.31 219 PRO B CA 1
ATOM 4320 C C . PRO B 1 219 ? 14.266 -32.188 5.402 1 95.31 219 PRO B C 1
ATOM 4322 O O . PRO B 1 219 ? 13.734 -33.281 5.492 1 95.31 219 PRO B O 1
ATOM 4325 N N . GLN B 1 220 ? 14.812 -31.469 6.398 1 93.19 220 GLN B N 1
ATOM 4326 C CA . GLN B 1 220 ? 14.766 -32.031 7.75 1 93.19 220 GLN B CA 1
ATOM 4327 C C . GLN B 1 220 ? 13.383 -31.844 8.367 1 93.19 220 GLN B C 1
ATOM 4329 O O . GLN B 1 220 ? 12.867 -32.75 9.031 1 93.19 220 GLN B O 1
ATOM 4334 N N . GLU B 1 221 ? 12.781 -30.703 8.094 1 95.06 221 GLU B N 1
ATOM 4335 C CA . GLU B 1 221 ? 11.445 -30.406 8.617 1 95.06 221 GLU B CA 1
ATOM 4336 C C . GLU B 1 221 ? 10.367 -31.109 7.793 1 95.06 221 GLU B C 1
ATOM 4338 O O . GLU B 1 221 ? 10.57 -31.406 6.613 1 95.06 221 GLU B O 1
ATOM 4343 N N . GLY B 1 222 ? 9.234 -31.328 8.43 1 95.75 222 GLY B N 1
ATOM 4344 C CA . GLY B 1 222 ? 8.125 -32 7.773 1 95.75 222 GLY B CA 1
ATOM 4345 C C . GLY B 1 222 ? 7.477 -31.156 6.688 1 95.75 222 GLY B C 1
ATOM 4346 O O . GLY B 1 222 ? 7.621 -29.938 6.672 1 95.75 222 GLY B O 1
ATOM 4347 N N . PRO B 1 223 ? 6.828 -31.844 5.758 1 96.31 223 PRO B N 1
ATOM 4348 C CA . PRO B 1 223 ? 6.234 -31.141 4.613 1 96.31 223 PRO B CA 1
ATOM 4349 C C . PRO B 1 223 ? 5.164 -30.125 5.031 1 96.31 223 PRO B C 1
ATOM 4351 O O . PRO B 1 223 ? 5.141 -29 4.523 1 96.31 223 PRO B O 1
ATOM 4354 N N . PHE B 1 224 ? 4.32 -30.5 5.941 1 94.19 224 PHE B N 1
ATOM 4355 C CA . PHE B 1 224 ? 3.262 -29.578 6.348 1 94.19 224 PHE B CA 1
ATOM 4356 C C . PHE B 1 224 ? 3.812 -28.469 7.246 1 94.19 224 PHE B C 1
ATOM 4358 O O . PHE B 1 224 ? 3.336 -27.344 7.207 1 94.19 224 PHE B O 1
ATOM 4365 N N . TYR B 1 225 ? 4.762 -28.812 8.023 1 93.12 225 TYR B N 1
ATOM 4366 C CA . TYR B 1 225 ? 5.426 -27.781 8.812 1 93.12 225 TYR B CA 1
ATOM 4367 C C . TYR B 1 225 ? 6.027 -26.703 7.91 1 93.12 225 TYR B C 1
ATOM 4369 O O . TYR B 1 225 ? 5.859 -25.5 8.164 1 93.12 225 TYR B O 1
ATOM 4377 N N . LEU B 1 226 ? 6.695 -27.141 6.871 1 92.44 226 LEU B N 1
ATOM 4378 C CA . LEU B 1 226 ? 7.328 -26.203 5.945 1 92.44 226 LEU B CA 1
ATOM 4379 C C . LEU B 1 226 ? 6.285 -25.312 5.266 1 92.44 226 LEU B C 1
ATOM 4381 O O . LEU B 1 226 ? 6.527 -24.125 5.039 1 92.44 226 LEU B O 1
ATOM 4385 N N . LYS B 1 227 ? 5.184 -25.906 4.965 1 88.44 227 LYS B N 1
ATOM 4386 C CA . LYS B 1 227 ? 4.102 -25.141 4.344 1 88.44 227 LYS B CA 1
ATOM 4387 C C . LYS B 1 227 ? 3.588 -24.062 5.277 1 88.44 227 LYS B C 1
ATOM 4389 O O . LYS B 1 227 ? 3.455 -22.891 4.871 1 88.44 227 LYS B O 1
ATOM 4394 N N . VAL B 1 228 ? 3.33 -24.422 6.48 1 82.44 228 VAL B N 1
ATOM 4395 C CA . VAL B 1 228 ? 2.75 -23.5 7.453 1 82.44 228 VAL B CA 1
ATOM 4396 C C . VAL B 1 228 ? 3.781 -22.438 7.844 1 82.44 228 VAL B C 1
ATOM 4398 O O . VAL B 1 228 ? 3.471 -21.25 7.895 1 82.44 228 VAL B O 1
ATOM 4401 N N . ALA B 1 229 ? 4.98 -22.828 8.039 1 82.5 229 ALA B N 1
ATOM 4402 C CA . ALA B 1 229 ? 6.016 -21.953 8.57 1 82.5 229 ALA B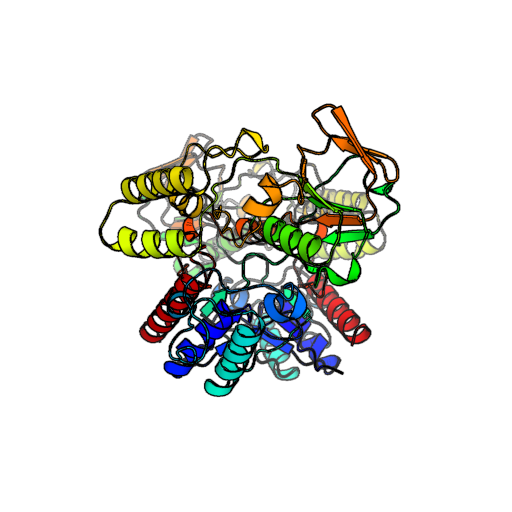 CA 1
ATOM 4403 C C . ALA B 1 229 ? 6.562 -21.031 7.488 1 82.5 229 ALA B C 1
ATOM 4405 O O . ALA B 1 229 ? 6.836 -19.844 7.746 1 82.5 229 ALA B O 1
ATOM 4406 N N . PHE B 1 230 ? 6.668 -21.578 6.238 1 82.44 230 PHE B N 1
ATOM 4407 C CA . PHE B 1 230 ? 7.422 -20.812 5.25 1 82.44 230 PHE B CA 1
ATOM 4408 C C . PHE B 1 230 ? 6.648 -20.719 3.939 1 82.44 230 PHE B C 1
ATOM 4410 O O . PHE B 1 230 ? 7.102 -20.062 2.998 1 82.44 230 PHE B O 1
ATOM 4417 N N . GLY B 1 231 ? 5.582 -21.375 3.867 1 80.88 231 GLY B N 1
ATOM 4418 C CA . GLY B 1 231 ? 4.812 -21.359 2.633 1 80.88 231 GLY B CA 1
ATOM 4419 C C . GLY B 1 231 ? 5.395 -22.266 1.56 1 80.88 231 GLY B C 1
ATOM 4420 O O . GLY B 1 231 ? 5.094 -22.094 0.375 1 80.88 231 GLY B O 1
ATOM 4421 N N . LYS B 1 232 ? 6.262 -23.141 1.991 1 86.69 232 LYS B N 1
ATOM 4422 C CA . LYS B 1 232 ? 6.879 -24.078 1.047 1 86.69 232 LYS B CA 1
ATOM 4423 C C . LYS B 1 232 ? 6.031 -25.328 0.874 1 86.69 232 LYS B C 1
ATOM 4425 O O . LYS B 1 232 ? 5.914 -26.141 1.798 1 86.69 232 LYS B O 1
ATOM 4430 N N . TYR B 1 233 ? 5.559 -25.547 -0.32 1 88.81 233 TYR B N 1
ATOM 4431 C CA . TYR B 1 233 ? 4.684 -26.688 -0.619 1 88.81 233 TYR B CA 1
ATOM 4432 C C . TYR B 1 233 ? 5.492 -27.922 -0.996 1 88.81 233 TYR B C 1
ATOM 4434 O O . TYR B 1 233 ? 6.523 -27.812 -1.664 1 88.81 233 TYR B O 1
ATOM 4442 N N . PRO B 1 234 ? 5.047 -29.062 -0.518 1 94.5 234 PRO B N 1
ATOM 4443 C CA . PRO B 1 234 ? 5.648 -30.266 -1.088 1 94.5 234 PRO B CA 1
ATOM 4444 C C . PRO B 1 234 ? 5.328 -30.438 -2.57 1 94.5 234 PRO B C 1
ATOM 4446 O O . PRO B 1 234 ? 4.332 -29.906 -3.057 1 94.5 234 PRO B O 1
ATOM 4449 N N . ILE B 1 235 ? 6.195 -31.141 -3.186 1 95.31 235 ILE B N 1
ATOM 4450 C CA . ILE B 1 235 ? 5.922 -31.484 -4.574 1 95.31 235 ILE B CA 1
ATOM 4451 C C . ILE B 1 235 ? 4.859 -32.594 -4.629 1 95.31 235 ILE B C 1
ATOM 4453 O O . ILE B 1 235 ? 4.98 -33.594 -3.947 1 95.31 235 ILE B O 1
ATOM 4457 N N . ILE B 1 236 ? 3.887 -32.344 -5.379 1 95.56 236 ILE B N 1
ATOM 4458 C CA . ILE B 1 236 ? 2.857 -33.375 -5.594 1 95.56 236 ILE B CA 1
ATOM 4459 C C . ILE B 1 236 ? 3.152 -34.125 -6.875 1 95.56 236 ILE B C 1
ATOM 4461 O O . ILE B 1 236 ? 2.963 -33.625 -7.977 1 95.56 236 ILE B O 1
ATOM 4465 N N . ASP B 1 237 ? 3.516 -35.344 -6.66 1 95.81 237 ASP B N 1
ATOM 4466 C CA . ASP B 1 237 ? 3.982 -36.156 -7.793 1 95.81 237 ASP B CA 1
ATOM 4467 C C . ASP B 1 237 ? 2.807 -36.656 -8.617 1 95.81 237 ASP B C 1
ATOM 4469 O O . ASP B 1 237 ? 1.896 -37.281 -8.07 1 95.81 237 ASP B O 1
ATOM 4473 N N . GLN B 1 238 ? 2.881 -36.438 -9.859 1 93.25 238 GLN B N 1
ATOM 4474 C CA . GLN B 1 238 ? 1.865 -36.906 -10.797 1 93.25 238 GLN B CA 1
ATOM 4475 C C . GLN B 1 238 ? 2.484 -37.781 -11.883 1 93.25 238 GLN B C 1
ATOM 4477 O O . GLN B 1 238 ? 2.01 -37.781 -13.023 1 93.25 238 GLN B O 1
ATOM 4482 N N . GLY B 1 239 ? 3.615 -38.344 -11.57 1 94.62 239 GLY B N 1
ATOM 4483 C CA . GLY B 1 239 ? 4.293 -39.219 -12.531 1 94.62 239 GLY B CA 1
ATOM 4484 C C . GLY B 1 239 ? 5.699 -38.75 -12.859 1 94.62 239 GLY B C 1
ATOM 4485 O O . GLY B 1 239 ? 6.441 -39.438 -13.562 1 94.62 239 GLY B O 1
ATOM 4486 N N . SER B 1 240 ? 6.062 -37.656 -12.32 1 96.19 240 SER B N 1
ATOM 4487 C CA . SER B 1 240 ? 7.375 -37.062 -12.617 1 96.19 240 SER B CA 1
ATOM 4488 C C . SER B 1 240 ? 8.492 -37.938 -12.031 1 96.19 240 SER B C 1
ATOM 4490 O O . SER B 1 240 ? 9.539 -38.094 -12.656 1 96.19 240 SER B O 1
ATOM 4492 N N . LEU B 1 241 ? 8.273 -38.469 -10.852 1 95.88 241 LEU B N 1
ATOM 4493 C CA . LEU B 1 241 ? 9.336 -39.219 -10.188 1 95.88 241 LEU B CA 1
ATOM 4494 C C . LEU B 1 241 ? 9.688 -40.469 -10.977 1 95.88 241 LEU B C 1
ATOM 4496 O O . LEU B 1 241 ? 10.859 -40.844 -11.047 1 95.88 241 LEU B O 1
ATOM 4500 N N . GLN B 1 242 ? 8.703 -41.125 -11.523 1 96.44 242 GLN B N 1
ATOM 4501 C CA . GLN B 1 242 ? 8.969 -42.281 -12.352 1 96.44 242 GLN B CA 1
ATOM 4502 C C . GLN B 1 242 ? 9.844 -41.906 -13.547 1 96.44 242 GLN B C 1
ATOM 4504 O O . GLN B 1 242 ? 10.766 -42.656 -13.891 1 96.44 242 GLN B O 1
ATOM 4509 N N . LYS B 1 243 ? 9.602 -40.781 -14.117 1 97.56 243 LYS B N 1
ATOM 4510 C CA . LYS B 1 243 ? 10.375 -40.344 -15.273 1 97.56 243 LYS B CA 1
ATOM 4511 C C . LYS B 1 243 ? 11.773 -39.906 -14.867 1 97.56 243 LYS B C 1
ATOM 4513 O O . LYS B 1 243 ? 12.719 -40.031 -15.648 1 97.56 243 LYS B O 1
ATOM 4518 N N . ILE B 1 244 ? 11.891 -39.438 -13.695 1 97.38 244 ILE B N 1
ATOM 4519 C CA . ILE B 1 244 ? 13.203 -39.094 -13.164 1 97.38 244 ILE B CA 1
ATOM 4520 C C . ILE B 1 244 ? 14.008 -40.375 -12.93 1 97.38 244 ILE B C 1
ATOM 4522 O O . ILE B 1 244 ? 15.172 -40.469 -13.336 1 97.38 244 ILE B O 1
ATOM 4526 N N . LYS B 1 245 ? 13.383 -41.375 -12.398 1 96.12 245 LYS B N 1
ATOM 4527 C CA . LYS B 1 245 ? 14.047 -42.625 -12.094 1 96.12 245 LYS B CA 1
ATOM 4528 C C . LYS B 1 245 ? 14.461 -43.375 -13.367 1 96.12 245 LYS B C 1
ATOM 4530 O O . LYS B 1 245 ? 15.516 -44 -13.406 1 96.12 245 LYS B O 1
ATOM 4535 N N . SER B 1 246 ? 13.664 -43.219 -14.391 1 96.06 246 SER B N 1
ATOM 4536 C CA . SER B 1 246 ? 13.953 -43.906 -15.648 1 96.06 246 SER B CA 1
ATOM 4537 C C . SER B 1 246 ? 15 -43.125 -16.453 1 96.06 246 SER B C 1
ATOM 4539 O O . SER B 1 246 ? 15.531 -43.656 -17.438 1 96.06 246 SER B O 1
ATOM 4541 N N . GLY B 1 247 ? 15.172 -41.875 -16.109 1 95.62 247 GLY B N 1
ATOM 4542 C CA . GLY B 1 247 ? 16.156 -41.062 -16.828 1 95.62 247 GLY B CA 1
ATOM 4543 C C . GLY B 1 247 ? 15.539 -40.219 -17.922 1 95.62 247 GLY B C 1
ATOM 4544 O O . GLY B 1 247 ? 16.234 -39.438 -18.562 1 95.62 247 GLY B O 1
ATOM 4545 N N . GLU B 1 248 ? 14.273 -40.344 -18.109 1 97.19 248 GLU B N 1
ATOM 4546 C CA . GLU B 1 248 ? 13.594 -39.531 -19.094 1 97.19 248 GLU B CA 1
ATOM 4547 C C . GLU B 1 248 ? 13.656 -38.062 -18.719 1 97.19 248 GLU B C 1
ATOM 4549 O O . GLU B 1 248 ? 13.641 -37.188 -19.594 1 97.19 248 GLU B O 1
ATOM 4554 N N . ILE B 1 249 ? 13.648 -37.781 -17.469 1 98.31 249 ILE B N 1
ATOM 4555 C CA . ILE B 1 249 ? 13.891 -36.438 -16.953 1 98.31 249 ILE B CA 1
ATOM 4556 C C . ILE B 1 249 ? 15.203 -36.406 -16.172 1 98.31 249 ILE B C 1
ATOM 4558 O O . ILE B 1 249 ? 15.391 -37.219 -15.242 1 98.31 249 ILE B O 1
ATOM 4562 N N . GLN B 1 250 ? 16.047 -35.531 -16.562 1 98 250 GLN B N 1
ATOM 4563 C CA . GLN B 1 250 ? 17.344 -35.438 -15.914 1 98 250 GLN B CA 1
ATOM 4564 C C . GLN B 1 250 ? 17.312 -34.375 -14.82 1 98 250 GLN B C 1
ATOM 4566 O O . GLN B 1 250 ? 16.797 -33.25 -15.031 1 98 250 GLN B O 1
ATOM 4571 N N . ILE B 1 251 ? 17.859 -34.688 -13.641 1 98.06 251 ILE B N 1
ATOM 4572 C CA . ILE B 1 251 ? 17.984 -33.75 -12.555 1 98.06 251 ILE B CA 1
ATOM 4573 C C . ILE B 1 251 ? 19.406 -33.188 -12.531 1 98.06 251 ILE B C 1
ATOM 4575 O O . ILE B 1 251 ? 20.375 -33.938 -12.57 1 98.06 251 ILE B O 1
ATOM 4579 N N . LEU B 1 252 ? 19.5 -31.906 -12.523 1 97.81 252 LEU B N 1
ATOM 4580 C CA . LEU B 1 252 ? 20.797 -31.25 -12.531 1 97.81 252 LEU B CA 1
ATOM 4581 C C . LEU B 1 252 ? 20.922 -30.297 -11.344 1 97.81 252 LEU B C 1
ATOM 4583 O O . LEU B 1 252 ? 19.922 -29.781 -10.836 1 97.81 252 LEU B O 1
ATOM 4587 N N . PRO B 1 253 ? 22.172 -30.062 -10.883 1 96.25 253 PRO B N 1
ATOM 4588 C CA . PRO B 1 253 ? 22.391 -29.109 -9.789 1 96.25 253 PRO B CA 1
ATOM 4589 C C . PRO B 1 253 ? 22.297 -27.656 -10.242 1 96.25 253 PRO B C 1
ATOM 4591 O O . PRO B 1 253 ? 21.922 -27.375 -11.383 1 96.25 253 PRO B O 1
ATOM 4594 N N . ALA B 1 254 ? 22.578 -26.75 -9.352 1 96.75 254 ALA B N 1
ATOM 4595 C CA . ALA B 1 254 ? 22.5 -25.312 -9.609 1 96.75 254 ALA B CA 1
ATOM 4596 C C . ALA B 1 254 ? 23.375 -24.922 -10.797 1 96.75 254 ALA B C 1
ATOM 4598 O O . ALA B 1 254 ? 24.438 -25.516 -11.023 1 96.75 254 ALA B O 1
ATOM 4599 N N . ILE B 1 255 ? 22.922 -23.922 -11.477 1 97.62 255 ILE B N 1
ATOM 4600 C CA . ILE B 1 255 ? 23.656 -23.406 -12.625 1 97.62 255 ILE B CA 1
ATOM 4601 C C . ILE B 1 255 ? 24.812 -22.531 -12.156 1 97.62 255 ILE B C 1
ATOM 4603 O O . ILE B 1 255 ? 24.672 -21.734 -11.234 1 97.62 255 ILE B O 1
ATOM 4607 N N . ARG B 1 256 ? 25.922 -22.719 -12.727 1 97.31 256 ARG B N 1
ATOM 4608 C CA . ARG B 1 256 ? 27.062 -21.859 -12.469 1 97.31 256 ARG B CA 1
ATOM 4609 C C . ARG B 1 256 ? 27.094 -20.688 -13.453 1 97.31 256 ARG B C 1
ATOM 4611 O O . ARG B 1 256 ? 27.203 -19.531 -13.047 1 97.31 256 ARG B O 1
ATOM 4618 N N . SER B 1 257 ? 27 -21.047 -14.719 1 97.88 257 SER B N 1
ATOM 4619 C CA . SER B 1 257 ? 27.016 -20.016 -15.742 1 97.88 257 SER B CA 1
ATOM 4620 C C . SER B 1 257 ? 26.469 -20.531 -17.062 1 97.88 257 SER B C 1
ATOM 4622 O O . SER B 1 257 ? 26.281 -21.734 -17.234 1 97.88 257 SER B O 1
ATOM 4624 N N . ILE B 1 258 ? 26.203 -19.594 -17.969 1 98.19 258 ILE B N 1
ATOM 4625 C CA . ILE B 1 258 ? 25.703 -19.906 -19.312 1 98.19 258 ILE B CA 1
ATOM 4626 C C . ILE B 1 258 ? 26.594 -19.234 -20.359 1 98.19 258 ILE B C 1
ATOM 4628 O O . ILE B 1 258 ? 26.984 -18.078 -20.203 1 98.19 258 ILE B O 1
ATOM 4632 N N . ARG B 1 259 ? 27 -19.906 -21.328 1 97.5 259 ARG B N 1
ATOM 4633 C CA . ARG B 1 259 ? 27.719 -19.406 -22.484 1 97.5 259 ARG B CA 1
ATOM 4634 C C . ARG B 1 259 ? 27.094 -19.891 -23.797 1 97.5 259 ARG B C 1
ATOM 4636 O O . ARG B 1 259 ? 27.25 -21.062 -24.156 1 97.5 259 ARG B O 1
ATOM 4643 N N . GLY B 1 260 ? 26.516 -18.906 -24.516 1 97.12 260 GLY B N 1
ATOM 4644 C CA . GLY B 1 260 ? 25.719 -19.375 -25.625 1 97.12 260 GLY B CA 1
ATOM 4645 C C . GLY B 1 260 ? 24.625 -20.359 -25.219 1 97.12 260 GLY B C 1
ATOM 4646 O O . GLY B 1 260 ? 23.844 -20.078 -24.312 1 97.12 260 GLY B O 1
ATOM 4647 N N . ASN B 1 261 ? 24.641 -21.516 -25.891 1 97.94 261 ASN B N 1
ATOM 4648 C CA . ASN B 1 261 ? 23.625 -22.5 -25.578 1 97.94 261 ASN B CA 1
ATOM 4649 C C . ASN B 1 261 ? 24.125 -23.516 -24.547 1 97.94 261 ASN B C 1
ATOM 4651 O O . ASN B 1 261 ? 23.375 -24.406 -24.125 1 97.94 261 ASN B O 1
ATOM 4655 N N . ASP B 1 262 ? 25.344 -23.312 -24.094 1 98.25 262 ASP B N 1
ATOM 4656 C CA . ASP B 1 262 ? 25.938 -24.234 -23.141 1 98.25 262 ASP B CA 1
ATOM 4657 C C . ASP B 1 262 ? 25.719 -23.766 -21.703 1 98.25 262 ASP B C 1
ATOM 4659 O O . ASP B 1 262 ? 26.047 -22.641 -21.359 1 98.25 262 ASP B O 1
ATOM 4663 N N . VAL B 1 263 ? 25.141 -24.641 -20.875 1 98.56 263 VAL B N 1
ATOM 4664 C CA . VAL B 1 263 ? 24.906 -24.344 -19.453 1 98.56 263 VAL B CA 1
ATOM 4665 C C . VAL B 1 263 ? 25.875 -25.156 -18.594 1 98.56 263 VAL B C 1
ATOM 4667 O O . VAL B 1 263 ? 25.938 -26.375 -18.703 1 98.56 263 VAL B O 1
ATOM 4670 N N . LEU B 1 264 ? 26.625 -24.438 -17.812 1 98.44 264 LEU B N 1
ATOM 4671 C CA . LEU B 1 264 ? 27.562 -25.047 -16.875 1 98.44 264 LEU B CA 1
ATOM 4672 C C . LEU B 1 264 ? 26.953 -25.156 -15.484 1 98.44 264 LEU B C 1
ATOM 4674 O O . LEU B 1 264 ? 26.422 -24.172 -14.961 1 98.44 264 LEU B O 1
ATOM 4678 N N . PHE B 1 265 ? 27.031 -26.328 -14.938 1 97.94 265 PHE B N 1
ATOM 4679 C CA . PHE B 1 265 ? 26.438 -26.562 -13.633 1 97.94 265 PHE B CA 1
ATOM 4680 C C . PHE B 1 265 ? 27.5 -26.609 -12.547 1 97.94 265 PHE B C 1
ATOM 4682 O O . PHE B 1 265 ? 28.703 -26.719 -12.844 1 97.94 265 PHE B O 1
ATOM 4689 N N . LYS B 1 266 ? 27.109 -26.516 -11.305 1 96.56 266 LYS B N 1
ATOM 4690 C CA . LYS B 1 266 ? 28.031 -26.391 -10.18 1 96.56 266 LYS B CA 1
ATOM 4691 C C . LYS B 1 266 ? 28.859 -27.656 -10 1 96.56 266 LYS B C 1
ATOM 4693 O O . LYS B 1 266 ? 29.953 -27.609 -9.422 1 96.56 266 LYS B O 1
ATOM 4698 N N . ASP B 1 267 ? 28.344 -28.75 -10.422 1 95.19 267 ASP B N 1
ATOM 4699 C CA . ASP B 1 267 ? 29.078 -30 -10.258 1 95.19 267 ASP B CA 1
ATOM 4700 C C . ASP B 1 267 ? 30.062 -30.203 -11.398 1 95.19 267 ASP B C 1
ATOM 4702 O O . ASP B 1 267 ? 30.688 -31.266 -11.508 1 95.19 267 ASP B O 1
ATOM 4706 N N . GLY B 1 268 ? 30.094 -29.328 -12.352 1 96 268 GLY B N 1
ATOM 4707 C CA . GLY B 1 268 ? 31.094 -29.375 -13.406 1 96 268 GLY B CA 1
ATOM 4708 C C . GLY B 1 268 ? 30.547 -29.859 -14.727 1 96 268 GLY B C 1
ATOM 4709 O O . GLY B 1 268 ? 31.188 -29.703 -15.773 1 96 268 GLY B O 1
ATOM 4710 N N . ARG B 1 269 ? 29.391 -30.391 -14.789 1 96.19 269 ARG B N 1
ATOM 4711 C CA . ARG B 1 269 ? 28.781 -30.859 -16.031 1 96.19 269 ARG B CA 1
ATOM 4712 C C . ARG B 1 269 ? 28.281 -29.672 -16.859 1 96.19 269 ARG B C 1
ATOM 4714 O O . ARG B 1 269 ? 27.953 -28.625 -16.312 1 96.19 269 ARG B O 1
ATOM 4721 N N . SER B 1 270 ? 28.297 -29.938 -18.156 1 98 270 SER B N 1
ATOM 4722 C CA . SER B 1 270 ? 27.797 -28.938 -19.094 1 98 270 SER B CA 1
ATOM 4723 C C . SER B 1 270 ? 26.922 -29.578 -20.172 1 98 270 SER B C 1
ATOM 4725 O O . SER B 1 270 ? 27.234 -30.672 -20.672 1 98 270 SER B O 1
ATOM 4727 N N . TYR B 1 271 ? 25.906 -29 -20.484 1 98.44 271 TYR B N 1
ATOM 4728 C CA . TYR B 1 271 ? 24.984 -29.469 -21.516 1 98.44 271 TYR B CA 1
ATOM 4729 C C . TYR B 1 271 ? 24.484 -28.297 -22.359 1 98.44 271 TYR B C 1
ATOM 4731 O O . TYR B 1 271 ? 24.391 -27.172 -21.875 1 98.44 271 TYR B O 1
ATOM 4739 N N . ALA B 1 272 ? 24.156 -28.594 -23.578 1 98.38 272 ALA B N 1
ATOM 4740 C CA . ALA B 1 272 ? 23.516 -27.609 -24.453 1 98.38 272 ALA B CA 1
ATOM 4741 C C . ALA B 1 272 ? 22 -27.75 -24.406 1 98.38 272 ALA B C 1
ATOM 4743 O O . ALA B 1 272 ? 21.469 -28.859 -24.375 1 98.38 272 ALA B O 1
ATOM 4744 N N . PHE B 1 273 ? 21.344 -26.594 -24.438 1 98.75 273 PHE B N 1
ATOM 4745 C CA . PHE B 1 273 ? 19.891 -26.609 -24.406 1 98.75 273 PHE B CA 1
ATOM 4746 C C . PHE B 1 273 ? 19.312 -25.703 -25.5 1 98.75 273 PHE B C 1
ATOM 4748 O O . PHE B 1 273 ? 19.953 -24.734 -25.906 1 98.75 273 PHE B O 1
ATOM 4755 N N . ASP B 1 274 ? 18.094 -26.047 -25.938 1 98.62 274 ASP B N 1
ATOM 4756 C CA . ASP B 1 274 ? 17.375 -25.234 -26.922 1 98.62 274 ASP B CA 1
ATOM 4757 C C . ASP B 1 274 ? 16.516 -24.172 -26.25 1 98.62 274 ASP B C 1
ATOM 4759 O O . ASP B 1 274 ? 16.25 -23.125 -26.828 1 98.62 274 ASP B O 1
ATOM 4763 N N . SER B 1 275 ? 16.047 -24.453 -25.078 1 98.69 275 SER B N 1
ATOM 4764 C CA . SER B 1 275 ? 15.156 -23.547 -24.375 1 98.69 275 SER B CA 1
ATOM 4765 C C . SER B 1 275 ? 15.352 -23.641 -22.859 1 98.69 275 SER B C 1
ATOM 4767 O O . SER B 1 275 ? 15.797 -24.672 -22.359 1 98.69 275 SER B O 1
ATOM 4769 N N . ILE B 1 276 ? 15.047 -22.516 -22.219 1 98.69 276 ILE B N 1
ATOM 4770 C CA . ILE B 1 276 ? 15.07 -22.438 -20.766 1 98.69 276 ILE B CA 1
ATOM 4771 C C . ILE B 1 276 ? 13.719 -21.953 -20.25 1 98.69 276 ILE B C 1
ATOM 4773 O O . ILE B 1 276 ? 13.172 -20.969 -20.75 1 98.69 276 ILE B O 1
ATOM 4777 N N . ILE B 1 277 ? 13.125 -22.688 -19.359 1 98.62 277 ILE B N 1
ATOM 4778 C CA . ILE B 1 277 ? 11.883 -22.281 -18.703 1 98.62 277 ILE B CA 1
ATOM 4779 C C . ILE B 1 277 ? 12.141 -22.031 -17.219 1 98.62 277 ILE B C 1
ATOM 4781 O O . ILE B 1 277 ? 12.547 -22.922 -16.484 1 98.62 277 ILE B O 1
ATOM 4785 N N . PHE B 1 278 ? 11.867 -20.812 -16.828 1 98.31 278 PHE B N 1
ATOM 4786 C CA . PHE B 1 278 ? 11.984 -20.453 -15.422 1 98.31 278 PHE B CA 1
ATOM 4787 C C . PHE B 1 278 ? 10.719 -20.828 -14.664 1 98.31 278 PHE B C 1
ATOM 4789 O O . PHE B 1 278 ? 9.641 -20.297 -14.938 1 98.31 278 PHE B O 1
ATOM 4796 N N . ALA B 1 279 ? 10.812 -21.703 -13.789 1 97.25 279 ALA B N 1
ATOM 4797 C CA . ALA B 1 279 ? 9.781 -22.031 -12.812 1 97.25 279 ALA B CA 1
ATOM 4798 C C . ALA B 1 279 ? 10.211 -21.625 -11.406 1 97.25 279 ALA B C 1
ATOM 4800 O O . ALA B 1 279 ? 10.211 -22.438 -10.484 1 97.25 279 ALA B O 1
ATOM 4801 N N . THR B 1 280 ? 10.477 -20.328 -11.289 1 95.19 280 THR B N 1
ATOM 4802 C CA . THR B 1 280 ? 11.148 -19.812 -10.109 1 95.19 280 THR B CA 1
ATOM 4803 C C . THR B 1 280 ? 10.195 -18.953 -9.273 1 95.19 280 THR B C 1
ATOM 4805 O O . THR B 1 280 ? 10.633 -18.172 -8.438 1 95.19 280 THR B O 1
ATOM 4808 N N . GLY B 1 281 ? 8.945 -19.156 -9.562 1 91.69 281 GLY B N 1
ATOM 4809 C CA . GLY B 1 281 ? 7.934 -18.562 -8.703 1 91.69 281 GLY B CA 1
ATOM 4810 C C . GLY B 1 281 ? 7.75 -17.078 -8.938 1 91.69 281 GLY B C 1
ATOM 4811 O O . GLY B 1 281 ? 7.801 -16.609 -10.078 1 91.69 281 GLY B O 1
ATOM 4812 N N . PHE B 1 282 ? 7.238 -16.391 -7.867 1 88.06 282 PHE B N 1
ATOM 4813 C CA . PHE B 1 282 ? 6.852 -14.977 -7.941 1 88.06 282 PHE B CA 1
ATOM 4814 C C . PHE B 1 282 ? 7.5 -14.18 -6.82 1 88.06 282 PHE B C 1
ATOM 4816 O O . PHE B 1 282 ? 7.84 -14.727 -5.773 1 88.06 282 PHE B O 1
ATOM 4823 N N . LYS B 1 283 ? 7.652 -12.898 -7.156 1 82.62 283 LYS B N 1
ATOM 4824 C CA . LYS B 1 283 ? 8.023 -11.977 -6.09 1 82.62 283 LYS B CA 1
ATOM 4825 C C . LYS B 1 283 ? 6.816 -11.609 -5.23 1 82.62 283 LYS B C 1
ATOM 4827 O O . LYS B 1 283 ? 5.762 -11.258 -5.758 1 82.62 283 LYS B O 1
ATOM 4832 N N . ARG B 1 284 ? 6.891 -11.781 -3.92 1 73.06 284 ARG B N 1
ATOM 4833 C CA . ARG B 1 284 ? 5.777 -11.469 -3.025 1 73.06 284 ARG B CA 1
ATOM 4834 C C . ARG B 1 284 ? 5.754 -9.984 -2.674 1 73.06 284 ARG B C 1
ATOM 4836 O O . ARG B 1 284 ? 6.703 -9.469 -2.084 1 73.06 284 ARG B O 1
ATOM 4843 N N . ALA B 1 285 ? 4.645 -9.375 -3.131 1 67.75 285 ALA B N 1
ATOM 4844 C CA . ALA B 1 285 ? 4.512 -7.949 -2.857 1 67.75 285 ALA B CA 1
ATOM 4845 C C . ALA B 1 285 ? 4 -7.707 -1.439 1 67.75 285 ALA B C 1
ATOM 4847 O O . ALA B 1 285 ? 4.207 -6.633 -0.873 1 67.75 285 ALA B O 1
ATOM 4848 N N . THR B 1 286 ? 3.287 -8.719 -0.855 1 70.56 286 THR B N 1
ATOM 4849 C CA . THR B 1 286 ? 2.639 -8.547 0.441 1 70.56 286 THR B CA 1
ATOM 4850 C C . THR B 1 286 ? 3.67 -8.242 1.524 1 70.56 286 THR B C 1
ATOM 4852 O O . THR B 1 286 ? 3.363 -7.559 2.502 1 70.56 286 THR B O 1
ATOM 4855 N N . ASN B 1 287 ? 4.871 -8.766 1.354 1 66.5 287 ASN B N 1
ATOM 4856 C CA . ASN B 1 287 ? 5.918 -8.539 2.342 1 66.5 287 ASN B CA 1
ATOM 4857 C C . ASN B 1 287 ? 6.309 -7.062 2.41 1 66.5 287 ASN B C 1
ATOM 4859 O O . ASN B 1 287 ? 6.914 -6.621 3.391 1 66.5 287 ASN B O 1
ATOM 4863 N N . GLN B 1 288 ? 5.895 -6.402 1.434 1 64.69 288 GLN B N 1
ATOM 4864 C CA . GLN B 1 288 ? 6.289 -5 1.359 1 64.69 288 GLN B CA 1
ATOM 4865 C C . GLN B 1 288 ? 5.336 -4.117 2.16 1 64.69 288 GLN B C 1
ATOM 4867 O O . GLN B 1 288 ? 5.719 -3.041 2.625 1 64.69 288 GLN B O 1
ATOM 4872 N N . TRP B 1 289 ? 4.168 -4.625 2.295 1 64.38 289 TRP B N 1
ATOM 4873 C CA . TRP B 1 289 ? 3.217 -3.703 2.906 1 64.38 289 TRP B CA 1
ATOM 4874 C C . TRP B 1 289 ? 2.455 -4.379 4.043 1 64.38 289 TRP B C 1
ATOM 4876 O O . TRP B 1 289 ? 1.893 -3.705 4.91 1 64.38 289 TRP B O 1
ATOM 4886 N N . LEU B 1 290 ? 2.273 -5.625 3.859 1 64.81 290 LEU B N 1
ATOM 4887 C CA . LEU B 1 290 ? 1.573 -6.328 4.93 1 64.81 290 LEU B CA 1
ATOM 4888 C C . LEU B 1 290 ? 2.508 -6.602 6.105 1 64.81 290 LEU B C 1
ATOM 4890 O O . LEU B 1 290 ? 3.484 -7.34 5.965 1 64.81 290 LEU B O 1
ATOM 4894 N N . LYS B 1 291 ? 2.422 -5.672 7.008 1 59.03 291 LYS B N 1
ATOM 4895 C CA . LYS B 1 291 ? 3.279 -5.824 8.18 1 59.03 291 LYS B CA 1
ATOM 4896 C C . LYS B 1 291 ? 3.096 -7.195 8.82 1 59.03 291 LYS B C 1
ATOM 4898 O O . LYS B 1 291 ? 2.033 -7.809 8.695 1 59.03 291 LYS B O 1
ATOM 4903 N N . GLN B 1 292 ? 4.172 -7.883 9.281 1 54.84 292 GLN B N 1
ATOM 4904 C CA . GLN B 1 292 ? 4.469 -9.242 9.719 1 54.84 292 GLN B CA 1
ATOM 4905 C C . GLN B 1 292 ? 3.281 -9.859 10.453 1 54.84 292 GLN B C 1
ATOM 4907 O O . GLN B 1 292 ? 3.012 -11.055 10.312 1 54.84 292 GLN B O 1
ATOM 4912 N N . SER B 1 293 ? 2.588 -8.945 11.234 1 53.31 293 SER B N 1
ATOM 4913 C CA . SER B 1 293 ? 1.698 -9.625 12.172 1 53.31 293 SER B CA 1
ATOM 4914 C C . SER B 1 293 ? 0.396 -10.039 11.5 1 53.31 293 SER B C 1
ATOM 4916 O O . SER B 1 293 ? -0.483 -10.617 12.141 1 53.31 293 SER B O 1
ATOM 4918 N N . PHE B 1 294 ? 0.285 -9.742 10.25 1 54.91 294 PHE B N 1
ATOM 4919 C CA . PHE B 1 294 ? -1.03 -10.086 9.719 1 54.91 294 PHE B CA 1
ATOM 4920 C C . PHE B 1 294 ? -1.027 -11.5 9.141 1 54.91 294 PHE B C 1
ATOM 4922 O O . PHE B 1 294 ? -1.791 -11.797 8.219 1 54.91 294 PHE B O 1
ATOM 4929 N N . PRO B 1 295 ? 0.105 -12.188 9.117 1 51.56 295 PRO B N 1
ATOM 4930 C CA . PRO B 1 295 ? 0.044 -13.438 8.359 1 51.56 295 PRO B CA 1
ATOM 4931 C C . PRO B 1 295 ? -1.223 -14.242 8.648 1 51.56 295 PRO B C 1
ATOM 4933 O O . PRO B 1 295 ? -1.83 -14.789 7.723 1 51.56 295 PRO B O 1
ATOM 4936 N N . ASN B 1 296 ? -1.319 -14.531 9.898 1 55.19 296 ASN B N 1
ATOM 4937 C CA . ASN B 1 296 ? -2.371 -15.461 10.297 1 55.19 296 ASN B CA 1
ATOM 4938 C C . ASN B 1 296 ? -3.727 -14.766 10.391 1 55.19 296 ASN B C 1
ATOM 4940 O O . ASN B 1 296 ? -4.738 -15.406 10.688 1 55.19 296 ASN B O 1
ATOM 4944 N N . ASN B 1 297 ? -3.818 -13.188 9.75 1 71.19 297 ASN B N 1
ATOM 4945 C CA . ASN B 1 297 ? -5.109 -12.609 10.094 1 71.19 297 ASN B CA 1
ATOM 4946 C C . ASN B 1 297 ? -5.762 -11.93 8.898 1 71.19 297 ASN B C 1
ATOM 4948 O O . ASN B 1 297 ? -5.09 -11.633 7.906 1 71.19 297 ASN B O 1
ATOM 4952 N N . TRP B 1 298 ? -6.996 -12.203 8.703 1 80.19 298 TRP B N 1
ATOM 4953 C CA . TRP B 1 298 ? -7.855 -11.633 7.668 1 80.19 298 TRP B CA 1
ATOM 4954 C C . TRP B 1 298 ? -8.359 -10.25 8.078 1 80.19 298 TRP B C 1
ATOM 4956 O O . TRP B 1 298 ? -8.859 -9.492 7.246 1 80.19 298 TRP B O 1
ATOM 4966 N N . LYS B 1 299 ? -8.078 -9.844 9.359 1 86.19 299 LYS B N 1
ATOM 4967 C CA . LYS B 1 299 ? -8.68 -8.617 9.867 1 86.19 299 LYS B CA 1
ATOM 4968 C C . LYS B 1 299 ? -7.617 -7.637 10.352 1 86.19 299 LYS B C 1
ATOM 4970 O O . LYS B 1 299 ? -6.797 -7.98 11.211 1 86.19 299 LYS B O 1
ATOM 4975 N N . GLY B 1 300 ? -7.543 -6.512 9.727 1 80.88 300 GLY B N 1
ATOM 4976 C CA . GLY B 1 300 ? -6.711 -5.41 10.195 1 80.88 300 GLY B CA 1
ATOM 4977 C C . GLY B 1 300 ? -7.477 -4.391 11.008 1 80.88 300 GLY B C 1
ATOM 4978 O O . GLY B 1 300 ? -8.523 -4.703 11.586 1 80.88 300 GLY B O 1
ATOM 4979 N N . LYS B 1 301 ? -6.879 -3.207 11.18 1 77 301 LYS B N 1
ATOM 4980 C CA . LYS B 1 301 ? -7.508 -2.111 11.914 1 77 301 LYS B CA 1
ATOM 4981 C C . LYS B 1 301 ? -8.242 -1.164 10.969 1 77 301 LYS B C 1
ATOM 4983 O O . LYS B 1 301 ? -7.988 -1.165 9.758 1 77 301 LYS B O 1
ATOM 4988 N N . ASN B 1 302 ? -9.234 -0.497 11.453 1 76.75 302 ASN B N 1
ATOM 4989 C CA . ASN B 1 302 ? -9.891 0.627 10.797 1 76.75 302 ASN B CA 1
ATOM 4990 C C . ASN B 1 302 ? -10.555 0.203 9.492 1 76.75 302 ASN B C 1
ATOM 4992 O O . ASN B 1 302 ? -10.477 0.919 8.492 1 76.75 302 ASN B O 1
ATOM 4996 N N . GLY B 1 303 ? -11.023 -1.13 9.484 1 82.81 303 GLY B N 1
ATOM 4997 C CA . GLY B 1 303 ? -11.805 -1.547 8.336 1 82.81 303 GLY B CA 1
ATOM 4998 C C . GLY B 1 303 ? -10.969 -2.197 7.25 1 82.81 303 GLY B C 1
ATOM 4999 O O . GLY B 1 303 ? -11.461 -2.436 6.141 1 82.81 303 GLY B O 1
ATOM 5000 N N . LEU B 1 304 ? -9.742 -2.473 7.531 1 84.31 304 LEU B N 1
ATOM 5001 C CA . LEU B 1 304 ? -8.859 -3.148 6.59 1 84.31 304 LEU B CA 1
ATOM 5002 C C . LEU B 1 304 ? -8.953 -4.664 6.746 1 84.31 304 LEU B C 1
ATOM 5004 O O . LEU B 1 304 ? -8.891 -5.18 7.867 1 84.31 304 LEU B O 1
ATOM 5008 N N . TYR B 1 305 ? -9.164 -5.312 5.66 1 89.62 305 TYR B N 1
ATOM 5009 C CA . TYR B 1 305 ? -9.219 -6.77 5.645 1 89.62 305 TYR B CA 1
ATOM 5010 C C . TYR B 1 305 ? -8.312 -7.34 4.562 1 89.62 305 TYR B C 1
ATOM 5012 O O . TYR B 1 305 ? -8.008 -6.66 3.578 1 89.62 305 TYR B O 1
ATOM 5020 N N . CYS B 1 306 ? -7.855 -8.531 4.781 1 89.75 306 CYS B N 1
ATOM 5021 C CA . CYS B 1 306 ? -7.078 -9.281 3.797 1 89.75 306 CYS B CA 1
ATOM 5022 C C . CYS B 1 306 ? -7.699 -10.648 3.537 1 89.75 306 CYS B C 1
ATOM 5024 O O . CYS B 1 306 ? -7.965 -11.398 4.473 1 89.75 306 CYS B O 1
ATOM 5026 N N . ALA B 1 307 ? -7.961 -10.953 2.32 1 92.56 307 ALA B N 1
ATOM 5027 C CA . ALA B 1 307 ? -8.516 -12.25 1.943 1 92.56 307 ALA B CA 1
ATOM 5028 C C . ALA B 1 307 ? -7.508 -13.062 1.132 1 92.56 307 ALA B C 1
ATOM 5030 O O . ALA B 1 307 ? -7.008 -12.594 0.106 1 92.56 307 ALA B O 1
ATOM 5031 N N . GLY B 1 308 ? -7.188 -14.281 1.61 1 89.06 308 GLY B N 1
ATOM 5032 C CA . GLY B 1 308 ? -6.391 -15.234 0.849 1 89.06 308 GLY B CA 1
ATOM 5033 C C . GLY B 1 308 ? -4.902 -14.969 0.938 1 89.06 308 GLY B C 1
ATOM 5034 O O . GLY B 1 308 ? -4.137 -15.398 0.074 1 89.06 308 GLY B O 1
ATOM 5035 N N . LEU B 1 309 ? -4.516 -14.195 1.922 1 83.19 309 LEU B N 1
ATOM 5036 C CA . LEU B 1 309 ? -3.1 -13.859 2.016 1 83.19 309 LEU B CA 1
ATOM 5037 C C . LEU B 1 309 ? -2.434 -14.625 3.154 1 83.19 309 LEU B C 1
ATOM 5039 O O . LEU B 1 309 ? -1.274 -14.367 3.488 1 83.19 309 LEU B O 1
ATOM 5043 N N . ALA B 1 310 ? -3.197 -15.656 3.711 1 76.38 310 ALA B N 1
ATOM 5044 C CA . ALA B 1 310 ? -2.684 -16.438 4.836 1 76.38 310 ALA B CA 1
ATOM 5045 C C . ALA B 1 310 ? -2.014 -17.719 4.359 1 76.38 310 ALA B C 1
ATOM 5047 O O . ALA B 1 310 ? -1.654 -18.578 5.168 1 76.38 310 ALA B O 1
ATOM 5048 N N . ARG B 1 311 ? -1.92 -17.969 3.092 1 75.88 311 ARG B N 1
ATOM 5049 C CA . ARG B 1 311 ? -1.251 -19.125 2.506 1 75.88 311 ARG B CA 1
ATOM 5050 C C . ARG B 1 311 ? -1.99 -20.406 2.85 1 75.88 311 ARG B C 1
ATOM 5052 O O . ARG B 1 311 ? -1.365 -21.422 3.162 1 75.88 311 ARG B O 1
ATOM 5059 N N . ARG B 1 312 ? -3.283 -20.328 2.922 1 81.44 312 ARG B N 1
ATOM 5060 C CA . ARG B 1 312 ? -4.102 -21.5 3.225 1 81.44 312 ARG B CA 1
ATOM 5061 C C . ARG B 1 312 ? -4.91 -21.938 2.008 1 81.44 312 ARG B C 1
ATOM 5063 O O . ARG B 1 312 ? -5.934 -22.609 2.143 1 81.44 312 ARG B O 1
ATOM 5070 N N . GLY B 1 313 ? -4.375 -21.516 0.89 1 86.31 313 GLY B N 1
ATOM 5071 C CA . GLY B 1 313 ? -5 -21.953 -0.348 1 86.31 313 GLY B CA 1
ATOM 5072 C C . GLY B 1 313 ? -6.422 -21.438 -0.511 1 86.31 313 GLY B C 1
ATOM 5073 O O . GLY B 1 313 ? -6.805 -20.453 0.111 1 86.31 313 GLY B O 1
ATOM 5074 N N . LEU B 1 314 ? -7.176 -22.109 -1.376 1 91.44 314 LEU B N 1
ATOM 5075 C CA . LEU B 1 314 ? -8.539 -21.703 -1.698 1 91.44 314 LEU B CA 1
ATOM 5076 C C . LEU B 1 314 ? -9.461 -21.891 -0.495 1 91.44 314 LEU B C 1
ATOM 5078 O O . LEU B 1 314 ? -10.383 -21.094 -0.292 1 91.44 314 LEU B O 1
ATOM 5082 N N . TYR B 1 315 ? -9.109 -22.922 0.267 1 89.38 315 TYR B N 1
ATOM 5083 C CA . TYR B 1 315 ? -9.891 -23.141 1.482 1 89.38 315 TYR B CA 1
ATOM 5084 C C . TYR B 1 315 ? -9.75 -21.969 2.441 1 89.38 315 TYR B C 1
ATOM 5086 O O . TYR B 1 315 ? -10.742 -21.469 2.975 1 89.38 315 TYR B O 1
ATOM 5094 N N . GLY B 1 316 ? -8.555 -21.578 2.641 1 88.25 316 GLY B N 1
ATOM 5095 C CA . GLY B 1 316 ? -8.305 -20.422 3.488 1 88.25 316 GLY B CA 1
ATOM 5096 C C . GLY B 1 316 ? -8.938 -19.156 2.961 1 88.25 316 GLY B C 1
ATOM 5097 O O . GLY B 1 316 ? -9.469 -18.359 3.732 1 88.25 316 GLY B O 1
ATOM 5098 N N . ALA B 1 317 ? -8.859 -18.953 1.702 1 91.56 317 ALA B N 1
ATOM 5099 C CA . ALA B 1 317 ? -9.461 -17.781 1.072 1 91.56 317 ALA B CA 1
ATOM 5100 C C . ALA B 1 317 ? -10.969 -17.75 1.306 1 91.56 317 ALA B C 1
ATOM 5102 O O . ALA B 1 317 ? -11.539 -16.688 1.575 1 91.56 317 ALA B O 1
ATOM 5103 N N . ALA B 1 318 ? -11.594 -18.922 1.186 1 94.12 318 ALA B N 1
ATOM 5104 C CA . ALA B 1 318 ? -13.031 -19.031 1.421 1 94.12 318 ALA B CA 1
ATOM 5105 C C . ALA B 1 318 ? -13.383 -18.656 2.861 1 94.12 318 ALA B C 1
ATOM 5107 O O . ALA B 1 318 ? -14.328 -17.906 3.104 1 94.12 318 ALA B O 1
ATOM 5108 N N . MET B 1 319 ? -12.594 -19.172 3.746 1 92.12 319 MET B N 1
ATOM 5109 C CA . MET B 1 319 ? -12.828 -18.875 5.156 1 92.12 319 MET B CA 1
ATOM 5110 C C . MET B 1 319 ? -12.648 -17.391 5.445 1 92.12 319 MET B C 1
ATOM 5112 O O . MET B 1 319 ? -13.445 -16.797 6.16 1 92.12 319 MET B O 1
ATOM 5116 N N . ASP B 1 320 ? -11.562 -16.859 4.914 1 93.12 320 ASP B N 1
ATOM 5117 C CA . ASP B 1 320 ? -11.32 -15.422 5.09 1 93.12 320 ASP B CA 1
ATOM 5118 C C . ASP B 1 320 ? -12.5 -14.602 4.586 1 93.12 320 ASP B C 1
ATOM 5120 O O . ASP B 1 320 ? -12.953 -13.672 5.262 1 93.12 320 ASP B O 1
ATOM 5124 N N . ALA B 1 321 ? -12.961 -14.922 3.398 1 96.31 321 ALA B N 1
ATOM 5125 C CA . ALA B 1 321 ? -14.062 -14.195 2.779 1 96.31 321 ALA B CA 1
ATOM 5126 C C . ALA B 1 321 ? -15.305 -14.219 3.666 1 96.31 321 ALA B C 1
ATOM 5128 O O . ALA B 1 321 ? -15.953 -13.188 3.865 1 96.31 321 ALA B O 1
ATOM 5129 N N . GLU B 1 322 ? -15.617 -15.375 4.195 1 95.25 322 GLU B N 1
ATOM 5130 C CA . GLU B 1 322 ? -16.781 -15.508 5.078 1 95.25 322 GLU B CA 1
ATOM 5131 C C . GLU B 1 322 ? -16.594 -14.703 6.359 1 95.25 322 GLU B C 1
ATOM 5133 O O . GLU B 1 322 ? -17.5 -13.984 6.785 1 95.25 322 GLU B O 1
ATOM 5138 N N . ASN B 1 323 ? -15.461 -14.852 6.938 1 93.81 323 ASN B N 1
ATOM 5139 C CA . ASN B 1 323 ? -15.172 -14.117 8.164 1 93.81 323 ASN B CA 1
ATOM 5140 C C . ASN B 1 323 ? -15.281 -12.609 7.949 1 93.81 323 ASN B C 1
ATOM 5142 O O . ASN B 1 323 ? -15.859 -11.898 8.773 1 93.81 323 ASN B O 1
ATOM 5146 N N . ILE B 1 324 ? -14.719 -12.148 6.895 1 93.81 324 ILE B N 1
ATOM 5147 C CA . ILE B 1 324 ? -14.695 -10.719 6.574 1 93.81 324 ILE B CA 1
ATOM 5148 C C . ILE B 1 324 ? -16.125 -10.211 6.391 1 93.81 324 ILE B C 1
ATOM 5150 O O . ILE B 1 324 ? -16.516 -9.203 7 1 93.81 324 ILE B O 1
ATOM 5154 N N . SER B 1 325 ? -16.906 -10.891 5.555 1 95.25 325 SER B N 1
ATOM 5155 C CA . SER B 1 325 ? -18.281 -10.445 5.297 1 95.25 325 SER B CA 1
ATOM 5156 C C . SER B 1 325 ? -19.109 -10.469 6.57 1 95.25 325 SER B C 1
ATOM 5158 O O . SER B 1 325 ? -19.922 -9.562 6.801 1 95.25 325 SER B O 1
ATOM 5160 N N . ASN B 1 326 ? -18.953 -11.5 7.391 1 93.81 326 ASN B N 1
ATOM 5161 C CA . ASN B 1 326 ? -19.656 -11.578 8.664 1 93.81 326 ASN B CA 1
ATOM 5162 C C . ASN B 1 326 ? -19.281 -10.43 9.594 1 93.81 326 ASN B C 1
ATOM 5164 O O . ASN B 1 326 ? -20.141 -9.859 10.266 1 93.81 326 ASN B O 1
ATOM 5168 N N . ASP B 1 327 ? -18.031 -10.133 9.664 1 92.06 327 ASP B N 1
ATOM 5169 C CA . ASP B 1 327 ? -17.547 -9.047 10.523 1 92.06 327 ASP B CA 1
ATOM 5170 C C . ASP B 1 327 ? -18.125 -7.707 10.07 1 92.06 327 ASP B C 1
ATOM 5172 O O . ASP B 1 327 ? -18.547 -6.898 10.898 1 92.06 327 ASP B O 1
ATOM 5176 N N . ILE B 1 328 ? -18.047 -7.477 8.773 1 91.12 328 ILE B N 1
ATOM 5177 C CA . ILE B 1 328 ? -18.547 -6.227 8.219 1 91.12 328 ILE B CA 1
ATOM 5178 C C . ILE B 1 328 ? -20.047 -6.117 8.477 1 91.12 328 ILE B C 1
ATOM 5180 O O . ILE B 1 328 ? -20.547 -5.043 8.812 1 91.12 328 ILE B O 1
ATOM 5184 N N . LYS B 1 329 ? -20.797 -7.211 8.336 1 90.88 329 LYS B N 1
ATOM 5185 C CA . LYS B 1 329 ? -22.234 -7.242 8.617 1 90.88 329 LYS B CA 1
ATOM 5186 C C . LYS B 1 329 ? -22.516 -6.84 10.062 1 90.88 329 LYS B C 1
ATOM 5188 O O . LYS B 1 329 ? -23.453 -6.082 10.328 1 90.88 329 LYS B O 1
ATOM 5193 N N . LYS B 1 330 ? -21.703 -7.328 10.953 1 89.06 330 LYS B N 1
ATOM 5194 C CA . LYS B 1 330 ? -21.891 -7.043 12.375 1 89.06 330 LYS B CA 1
ATOM 5195 C C . LYS B 1 330 ? -21.641 -5.566 12.672 1 89.06 330 LYS B C 1
ATOM 5197 O O . LYS B 1 330 ? -22.219 -5.012 13.617 1 89.06 330 LYS B O 1
ATOM 5202 N N . ARG B 1 331 ? -20.781 -4.918 11.977 1 81.69 331 ARG B N 1
ATOM 5203 C CA . ARG B 1 331 ? -20.391 -3.535 12.234 1 81.69 331 ARG B CA 1
ATOM 5204 C C . ARG B 1 331 ? -21.359 -2.561 11.578 1 81.69 331 ARG B C 1
ATOM 5206 O O . ARG B 1 331 ? -21.375 -1.37 11.898 1 81.69 331 ARG B O 1
ATOM 5213 N N . ASN B 1 332 ? -22 -3.006 10.523 1 70.94 332 ASN B N 1
ATOM 5214 C CA . ASN B 1 332 ? -23.031 -2.17 9.914 1 70.94 332 ASN B CA 1
ATOM 5215 C C . ASN B 1 332 ? -24.328 -2.201 10.719 1 70.94 332 ASN B C 1
ATOM 5217 O O . ASN B 1 332 ? -25.047 -1.203 10.781 1 70.94 332 ASN B O 1
#